Protein AF-A0A9X2D0X3-F1 (afdb_monomer)

Secondary structure (DSSP, 8-state):
--TTHHHHHHHT-TTTSHHHHHHHHHTT---SS-HHHHS--BGGG--SHHHHHTSB-SHHHHHHHHHSHHHHHHHHHHHHHHHHHHHH-TT--HHHHH-TTHHHHHHHHHHHHHHHHHHHHHH-SS-SS-HHHHHHHHHHHHHHHHTTT----HHHHHHHHHHTSS----------SPPPPP----------PPP---PPPPP--------PPPPP------------PPPPPPP-----------------------THHHHHHHHHHHHHTS-----SS-SHHHHHHHHHHHHH---TT-GGGHHHHHHHHHHHHHHH-TTSPPPSSPPPHHHHHHTTSHHHHHHHHTT--HHHHHHTS----------------

Foldseek 3Di:
DDLLVVLVVQQPDPPQHLVVLLVLLLVQADDDDNLCSLLNAALVVDDDLSNNLSHQPALVSLLVLCLDPVSVVSNLVSLVSNLVSLVVDLPRALCRRQNPPSSVSNLRSLLSLLVSLVVCVVVDPDGPHPSVVSNVSSVSSQVSNVVVVDHRDPVSVVRVVVVPDPDDPPPDPPPDDRPPDDDPDDDPPPPPPDPPDPDDDDDDDDDDDDDDDDDDDDDDDDDDDDDDDDDDDDDDDDDDDDDDDDDDDDPDDPDDQQPLLVVLVVVLVVLVPLDDPPDDPDDPVCVVVVVVCVVQVAPNPPPVCSVLLSVLSVQLSQQRGPPHDADQDDQDPSSLVSCCGGPNNVSNVVRPDPVVSNVPGDDGDHPDPPPDDDDDD

Mean predicted aligned error: 20.57 Å

Sequence (377 aa):
MSDLDRFRDAQLKEVDGYAQAEREITAGKKRTHWIWYILPQLGILGFSAPSQYYGIANFEEACDYLRDETLFKNYYKIIKIIESQLSSHPNLRLDQLMGQPDDLKLLSSLTLFREAASFLDSQITNPKNDFKDLKIRCDHIFALVAKQHYYPCMQTESYLQSASRPSITIKPQEIKTPPAKPSVVRPKTTFFEPPVIHTPPIPDVPLVVHTLPIPDKNPVVPDNTALDAPPVIPIKTEQDEISAPLTPVEDTEPEVLSPLIPSLEGYIEMRRNEWSFHYNFLGVMSLIYLIMDAISGSDHFHEKNRDVKISAATKLKQLLDPTAPQLNAPLTSVERAALSEGRLGGLVAEHGSLEQLIQNAPEKQIIEDNSIHPFNF

Structure (mmCIF, N/CA/C/O backbone):
data_AF-A0A9X2D0X3-F1
#
_entry.id   AF-A0A9X2D0X3-F1
#
loop_
_atom_site.group_PDB
_atom_site.id
_atom_site.type_symbol
_atom_site.label_atom_id
_atom_site.label_alt_id
_atom_site.label_comp_id
_atom_site.label_asym_id
_atom_site.label_entity_id
_atom_site.label_seq_id
_atom_site.pdbx_PDB_ins_code
_atom_site.Cartn_x
_atom_site.Cartn_y
_atom_site.Cartn_z
_atom_site.occupancy
_atom_site.B_iso_or_equiv
_atom_site.auth_seq_id
_atom_site.auth_comp_id
_atom_site.auth_asym_id
_atom_site.auth_atom_id
_atom_site.pdbx_PDB_model_num
ATOM 1 N N . MET A 1 1 ? -26.008 7.788 1.930 1.00 37.06 1 MET A N 1
ATOM 2 C CA . MET A 1 1 ? -25.286 6.499 1.977 1.00 37.06 1 MET A CA 1
ATOM 3 C C . MET A 1 1 ? -23.822 6.837 1.839 1.00 37.06 1 MET A C 1
ATOM 5 O O . MET A 1 1 ? -23.513 7.692 1.017 1.00 37.06 1 MET A O 1
ATOM 9 N N . SER A 1 2 ? -22.993 6.365 2.769 1.00 50.31 2 SER A N 1
ATOM 10 C CA . SER A 1 2 ? -21.615 6.853 2.881 1.00 50.31 2 SER A CA 1
ATOM 11 C C . SER A 1 2 ? -20.826 6.374 1.665 1.00 50.31 2 SER A C 1
ATOM 13 O O . SER A 1 2 ? -21.029 5.251 1.210 1.00 50.31 2 SER A O 1
ATOM 15 N N . ASP A 1 3 ? -19.938 7.218 1.137 1.00 79.69 3 ASP A N 1
ATOM 16 C CA . ASP A 1 3 ? -19.138 6.912 -0.060 1.00 79.69 3 ASP A CA 1
ATOM 17 C C . ASP A 1 3 ? -18.384 5.567 0.077 1.00 79.69 3 ASP A C 1
ATOM 19 O O . ASP A 1 3 ? -18.157 4.839 -0.889 1.00 79.69 3 ASP A O 1
ATOM 23 N N . LEU A 1 4 ? -18.116 5.150 1.318 1.00 95.19 4 LEU A N 1
ATOM 24 C CA . LEU A 1 4 ? -17.403 3.924 1.659 1.00 95.19 4 LEU A CA 1
ATOM 25 C C . LEU A 1 4 ? -18.190 2.614 1.460 1.00 95.19 4 LEU A C 1
ATOM 27 O O . LEU A 1 4 ? -17.583 1.541 1.533 1.00 95.19 4 LEU A O 1
ATOM 31 N N . ASP A 1 5 ? -19.503 2.658 1.192 1.00 94.44 5 ASP A N 1
ATOM 32 C CA . ASP A 1 5 ? -20.313 1.449 0.943 1.00 94.44 5 ASP A CA 1
ATOM 33 C C . ASP A 1 5 ? -19.718 0.603 -0.195 1.00 94.44 5 ASP A C 1
ATOM 35 O O . ASP A 1 5 ? -19.688 -0.626 -0.112 1.00 94.44 5 ASP A O 1
ATOM 39 N N . ARG A 1 6 ? -19.108 1.250 -1.203 1.00 94.69 6 ARG A N 1
ATOM 40 C CA . ARG A 1 6 ? -18.436 0.552 -2.308 1.00 94.69 6 ARG A CA 1
ATOM 41 C C . ARG A 1 6 ? -17.335 -0.395 -1.824 1.00 94.69 6 ARG A C 1
ATOM 43 O O . ARG A 1 6 ? -17.207 -1.495 -2.363 1.00 94.69 6 ARG A O 1
ATOM 50 N N . PHE A 1 7 ? -16.569 -0.006 -0.804 1.00 97.00 7 PHE A N 1
ATOM 51 C CA . PHE A 1 7 ? -15.527 -0.853 -0.223 1.00 97.00 7 PHE A CA 1
ATOM 52 C C . PHE A 1 7 ? -16.135 -2.003 0.569 1.00 97.00 7 PHE A C 1
ATOM 54 O O . PHE A 1 7 ? -15.774 -3.154 0.329 1.00 97.00 7 PHE A O 1
ATOM 61 N N . ARG A 1 8 ? -17.098 -1.713 1.454 1.00 96.44 8 ARG A N 1
ATOM 62 C CA . ARG A 1 8 ? -17.770 -2.734 2.275 1.00 96.44 8 ARG A CA 1
ATOM 63 C C . ARG A 1 8 ? -18.397 -3.821 1.403 1.00 96.44 8 ARG A C 1
ATOM 65 O O . ARG A 1 8 ? -18.078 -4.998 1.566 1.00 96.44 8 ARG A O 1
ATOM 72 N N . ASP A 1 9 ? -19.177 -3.425 0.403 1.00 94.94 9 ASP A N 1
ATOM 73 C CA . ASP A 1 9 ? -19.831 -4.347 -0.528 1.00 94.94 9 ASP A CA 1
ATOM 74 C C . ASP A 1 9 ? -18.830 -5.205 -1.310 1.00 94.94 9 ASP A C 1
ATOM 76 O O . ASP A 1 9 ? -19.088 -6.371 -1.614 1.00 94.94 9 ASP A O 1
ATOM 80 N N . ALA A 1 10 ? -17.675 -4.640 -1.673 1.00 95.19 10 ALA A N 1
ATOM 81 C CA . ALA A 1 10 ? -16.641 -5.377 -2.387 1.00 95.19 10 ALA A CA 1
ATOM 82 C C . ALA A 1 10 ? -15.907 -6.378 -1.487 1.00 95.19 10 ALA A C 1
ATOM 84 O O . ALA A 1 10 ? -15.616 -7.492 -1.925 1.00 95.19 10 ALA A O 1
ATOM 85 N N . GLN A 1 11 ? -15.655 -6.013 -0.229 1.00 97.75 11 GLN A N 1
ATOM 86 C CA . GLN A 1 11 ? -15.005 -6.877 0.754 1.00 97.75 11 GLN A CA 1
ATOM 87 C C . GLN A 1 11 ? -15.888 -8.054 1.195 1.00 97.75 11 GLN A C 1
ATOM 89 O O . GLN A 1 11 ? -15.348 -9.088 1.585 1.00 97.75 11 GLN A O 1
ATOM 94 N N . LEU A 1 12 ? -17.215 -7.942 1.079 1.00 96.00 12 LEU A N 1
ATOM 95 C CA . LEU A 1 12 ? -18.168 -9.009 1.416 1.00 96.00 12 LEU A CA 1
ATOM 96 C C . LEU A 1 12 ? -18.292 -10.118 0.356 1.00 96.00 12 LEU A C 1
ATOM 98 O O . LEU A 1 12 ? -18.937 -11.133 0.611 1.00 96.00 12 LEU A O 1
ATOM 102 N N . LYS A 1 13 ? -17.693 -9.965 -0.830 1.00 92.38 13 LYS A N 1
ATOM 103 C CA . LYS A 1 13 ? -17.776 -10.982 -1.891 1.00 92.38 13 LYS A CA 1
ATOM 104 C C . LYS A 1 13 ? -17.099 -12.295 -1.475 1.00 92.38 13 LYS A C 1
ATOM 106 O O . LYS A 1 13 ? -15.998 -12.301 -0.938 1.00 92.38 13 LYS A O 1
ATOM 111 N N . GLU A 1 14 ? -17.699 -13.432 -1.814 1.00 85.75 14 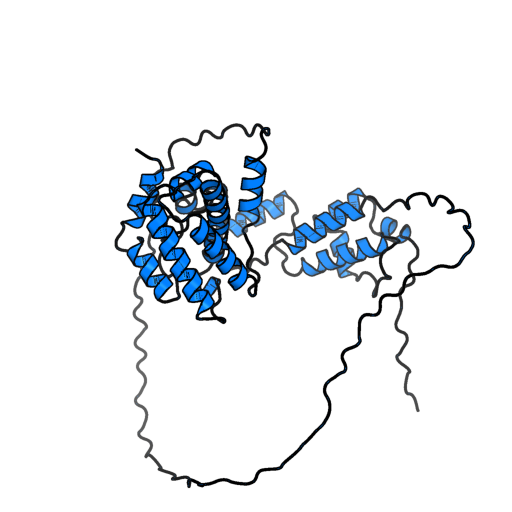GLU A N 1
ATOM 112 C CA . GLU A 1 14 ? -17.147 -14.744 -1.433 1.00 85.75 14 GLU A CA 1
ATOM 113 C C . GLU A 1 14 ? -15.887 -15.132 -2.224 1.00 85.75 14 GLU A C 1
ATOM 115 O O . GLU A 1 14 ? -14.968 -15.746 -1.680 1.00 85.75 14 GLU A O 1
ATOM 120 N N . VAL A 1 15 ? -15.847 -14.779 -3.514 1.00 79.75 15 VAL A N 1
ATOM 121 C CA . VAL A 1 15 ? -14.819 -15.260 -4.454 1.00 79.75 15 VAL A CA 1
ATOM 122 C C . VAL A 1 15 ? -13.556 -14.406 -4.429 1.00 79.75 15 VAL A C 1
ATOM 124 O O . VAL A 1 15 ? -12.460 -14.938 -4.536 1.00 79.75 15 VAL A O 1
ATOM 127 N N . ASP A 1 16 ? -13.706 -13.090 -4.321 1.00 86.44 16 ASP A N 1
ATOM 128 C CA . ASP A 1 16 ? -12.626 -12.103 -4.379 1.00 86.44 16 ASP A CA 1
ATOM 129 C C . ASP A 1 16 ? -12.793 -11.018 -3.300 1.00 86.44 16 ASP A C 1
ATOM 131 O O . ASP A 1 16 ? -12.278 -9.916 -3.440 1.00 86.44 16 ASP A O 1
ATOM 135 N N . GLY A 1 17 ? -13.527 -11.290 -2.220 1.00 93.00 17 GLY A N 1
ATOM 136 C CA . GLY A 1 17 ? -13.618 -10.384 -1.074 1.00 93.00 17 GLY A CA 1
ATOM 137 C C . GLY A 1 17 ? -12.521 -10.620 -0.038 1.00 93.00 17 GLY A C 1
ATOM 138 O O . GLY A 1 17 ? -11.524 -11.308 -0.274 1.00 93.00 17 GLY A O 1
ATOM 139 N N . TYR A 1 18 ? -12.722 -10.057 1.150 1.00 98.19 18 TYR A N 1
ATOM 140 C CA . TYR A 1 18 ? -11.721 -10.021 2.212 1.00 98.19 18 TYR A CA 1
ATOM 141 C C . TYR A 1 18 ? -11.264 -11.410 2.659 1.00 98.19 18 TYR A C 1
ATOM 143 O O . TYR A 1 18 ? -10.067 -11.656 2.787 1.00 98.19 18 TYR A O 1
ATOM 151 N N . ALA A 1 19 ? -12.200 -12.347 2.824 1.00 97.75 19 ALA A N 1
ATOM 152 C CA . ALA A 1 19 ? -11.872 -13.704 3.249 1.00 97.75 19 ALA A CA 1
ATOM 153 C C . ALA A 1 19 ? -10.937 -14.420 2.256 1.00 97.75 19 ALA A C 1
ATOM 155 O O . ALA A 1 19 ? -10.088 -15.206 2.671 1.00 97.75 19 ALA A O 1
ATOM 156 N N . GLN A 1 20 ? -11.065 -14.150 0.951 1.00 97.38 20 GLN A N 1
ATOM 157 C CA . GLN A 1 20 ? -10.150 -14.694 -0.052 1.00 97.38 20 GLN A CA 1
ATOM 158 C C . GLN A 1 20 ? -8.786 -13.996 -0.003 1.00 97.38 20 GLN A C 1
ATOM 160 O O . GLN A 1 20 ? -7.765 -14.681 -0.028 1.00 97.38 20 GLN A O 1
ATOM 165 N N . ALA A 1 21 ? -8.763 -12.665 0.108 1.00 98.06 21 ALA A N 1
ATOM 166 C CA . ALA A 1 21 ? -7.524 -11.897 0.231 1.00 98.06 21 ALA A CA 1
ATOM 167 C C . ALA A 1 21 ? -6.688 -12.356 1.436 1.00 98.06 21 ALA A C 1
ATOM 169 O O . ALA A 1 21 ? -5.493 -12.620 1.306 1.00 98.06 21 ALA A O 1
ATOM 170 N N . GLU A 1 22 ? -7.341 -12.540 2.586 1.00 98.44 22 GLU A N 1
ATOM 171 C CA . GLU A 1 22 ? -6.717 -13.058 3.801 1.00 98.44 22 GLU A CA 1
ATOM 172 C C . GLU A 1 22 ? -6.087 -14.439 3.568 1.00 98.44 22 GLU A C 1
ATOM 174 O O . GLU A 1 22 ? -4.915 -14.639 3.894 1.00 98.44 22 GLU A O 1
ATOM 179 N N . ARG A 1 23 ? -6.828 -15.380 2.961 1.00 98.25 23 ARG A N 1
ATOM 180 C CA . ARG A 1 23 ? -6.319 -16.729 2.651 1.00 98.25 23 ARG A CA 1
ATOM 181 C C . ARG A 1 23 ? -5.096 -16.690 1.738 1.00 98.25 23 ARG A C 1
ATOM 183 O O . ARG A 1 23 ? -4.134 -17.411 1.978 1.00 98.25 23 ARG A O 1
ATOM 190 N N . GLU A 1 24 ? -5.130 -15.866 0.696 1.00 97.81 24 GLU A N 1
ATOM 191 C CA . GLU A 1 24 ? -4.055 -15.776 -0.297 1.00 97.81 24 GLU A CA 1
ATOM 192 C C . GLU A 1 24 ? -2.763 -15.207 0.281 1.00 97.81 24 GLU A C 1
ATOM 194 O O . GLU A 1 24 ? -1.693 -15.789 0.101 1.00 97.81 24 GLU A O 1
ATOM 199 N N . ILE A 1 25 ? -2.856 -14.098 1.015 1.00 98.44 25 ILE A N 1
ATOM 200 C CA . ILE A 1 25 ? -1.679 -13.482 1.631 1.00 98.44 25 ILE A CA 1
ATOM 201 C C . ILE A 1 25 ? -1.151 -14.345 2.777 1.00 98.44 25 ILE A C 1
ATOM 203 O O . ILE A 1 25 ? 0.059 -14.488 2.916 1.00 98.44 25 ILE A O 1
ATOM 207 N N . THR A 1 26 ? -2.022 -15.015 3.536 1.00 98.25 26 THR A N 1
ATOM 208 C CA . THR A 1 26 ? -1.585 -16.013 4.531 1.00 98.25 26 THR A CA 1
ATOM 209 C C . THR A 1 26 ? -0.842 -17.180 3.874 1.00 98.25 26 THR A C 1
ATOM 211 O O . THR A 1 26 ? 0.114 -17.698 4.442 1.00 98.25 26 THR A O 1
ATOM 214 N N . ALA A 1 27 ? -1.225 -17.564 2.653 1.00 97.06 27 ALA A N 1
ATOM 215 C CA . ALA A 1 27 ? -0.512 -18.557 1.849 1.00 97.06 27 ALA A CA 1
ATOM 216 C C . ALA A 1 27 ? 0.744 -18.001 1.140 1.00 97.06 27 ALA A C 1
ATOM 218 O O . ALA A 1 27 ? 1.346 -18.704 0.327 1.00 97.06 27 ALA A O 1
ATOM 219 N N . GLY A 1 28 ? 1.128 -16.748 1.410 1.00 96.31 28 GLY A N 1
ATOM 220 C CA . GLY A 1 28 ? 2.343 -16.117 0.898 1.00 96.31 28 GLY A CA 1
ATOM 221 C C . GLY A 1 28 ? 2.260 -15.632 -0.549 1.00 96.31 28 GLY A C 1
ATOM 222 O O . GLY A 1 28 ? 3.288 -15.261 -1.114 1.00 96.31 28 GLY A O 1
ATOM 223 N N . LYS A 1 29 ? 1.074 -15.639 -1.180 1.00 96.94 29 LYS A N 1
ATOM 224 C CA . LYS A 1 29 ? 0.922 -15.157 -2.560 1.00 96.94 29 LYS A CA 1
ATOM 225 C C . LYS A 1 29 ? -0.505 -14.757 -2.917 1.00 96.94 29 LYS A C 1
ATOM 227 O O . LYS A 1 29 ? -1.409 -15.595 -2.930 1.00 96.94 29 LYS A O 1
ATOM 232 N N . LYS A 1 30 ? -0.666 -13.511 -3.354 1.00 96.81 30 LYS A N 1
ATOM 233 C CA . LYS A 1 30 ? -1.862 -12.981 -4.011 1.00 96.81 30 LYS A CA 1
ATOM 234 C C . LYS A 1 30 ? -2.138 -13.688 -5.343 1.00 96.81 30 LYS A C 1
ATOM 236 O O . LYS A 1 30 ? -1.227 -13.950 -6.127 1.00 96.81 30 LYS A O 1
ATOM 241 N N . ARG A 1 31 ? -3.413 -13.984 -5.619 1.00 90.81 31 ARG A N 1
ATOM 242 C CA . ARG A 1 31 ? -3.873 -14.719 -6.814 1.00 90.81 31 ARG A CA 1
ATOM 243 C C . ARG A 1 31 ? -5.110 -14.117 -7.478 1.00 90.81 31 ARG A C 1
ATOM 245 O O . ARG A 1 31 ? -5.236 -14.236 -8.692 1.00 90.81 31 ARG A O 1
ATOM 252 N N . THR A 1 32 ? -6.011 -13.484 -6.728 1.00 89.75 32 THR A N 1
ATOM 253 C CA . THR A 1 32 ? -7.294 -12.984 -7.263 1.00 89.75 32 THR A CA 1
ATOM 254 C C . THR A 1 32 ? -7.405 -11.452 -7.248 1.00 89.75 32 THR A C 1
ATOM 256 O O . THR A 1 32 ? -6.490 -10.731 -6.847 1.00 89.75 32 THR A O 1
ATOM 259 N N . HIS A 1 33 ? -8.503 -10.920 -7.790 1.00 91.31 33 HIS A N 1
ATOM 260 C CA . HIS A 1 33 ? -8.646 -9.516 -8.196 1.00 91.31 33 HIS A CA 1
ATOM 261 C C . HIS A 1 33 ? -9.242 -8.606 -7.108 1.00 91.31 33 HIS A C 1
ATOM 263 O O . HIS A 1 33 ? -10.266 -7.966 -7.324 1.00 91.31 33 HIS A O 1
ATOM 269 N N . TRP A 1 34 ? -8.592 -8.525 -5.946 1.00 96.75 34 TRP A N 1
ATOM 270 C CA . TRP A 1 34 ? -9.111 -7.777 -4.789 1.00 96.75 34 TRP A CA 1
ATOM 271 C C . TRP A 1 34 ? -8.317 -6.528 -4.393 1.00 96.75 34 TRP A C 1
ATOM 273 O O . TRP A 1 34 ? -8.713 -5.814 -3.473 1.00 96.75 34 TRP A O 1
ATOM 283 N N . ILE A 1 35 ? -7.206 -6.238 -5.081 1.00 97.44 35 ILE A N 1
ATOM 284 C CA . ILE A 1 35 ? -6.245 -5.201 -4.671 1.00 97.44 35 ILE A CA 1
ATOM 285 C C . ILE A 1 35 ? -6.909 -3.844 -4.411 1.00 97.44 35 ILE A C 1
ATOM 287 O O . ILE A 1 35 ? -6.647 -3.219 -3.392 1.00 97.44 35 ILE A O 1
ATOM 291 N N . TRP A 1 36 ? -7.834 -3.429 -5.280 1.00 96.81 36 TRP A N 1
ATOM 292 C CA . TRP A 1 36 ? -8.352 -2.062 -5.297 1.00 96.81 36 TRP A CA 1
ATOM 293 C C . TRP A 1 36 ? -9.226 -1.697 -4.103 1.00 96.81 36 TRP A C 1
ATOM 295 O O . TRP A 1 36 ? -9.331 -0.520 -3.806 1.00 96.81 36 TRP A O 1
ATOM 305 N N . TYR A 1 37 ? -9.872 -2.665 -3.452 1.00 96.50 37 TYR A N 1
ATOM 306 C CA . TYR A 1 37 ? -10.820 -2.406 -2.361 1.00 96.50 37 TYR A CA 1
ATOM 307 C C . TYR A 1 37 ? -10.410 -3.031 -1.027 1.00 96.50 37 TYR A C 1
ATOM 309 O O . TYR A 1 37 ? -11.099 -2.831 -0.031 1.00 96.50 37 TYR A O 1
ATOM 317 N N . ILE A 1 38 ? -9.308 -3.784 -0.998 1.00 98.06 38 ILE A N 1
ATOM 318 C CA . ILE A 1 38 ? -8.668 -4.268 0.234 1.00 98.06 38 ILE A CA 1
ATOM 319 C C . ILE A 1 38 ? -7.473 -3.382 0.594 1.00 98.06 38 ILE A C 1
ATOM 321 O O . ILE A 1 38 ? -7.294 -3.055 1.762 1.00 98.06 38 ILE A O 1
ATOM 325 N N . LEU A 1 39 ? -6.683 -2.984 -0.411 1.00 98.50 39 LEU A N 1
ATOM 326 C CA . LEU A 1 39 ? -5.528 -2.090 -0.297 1.00 98.50 39 LEU A CA 1
ATOM 327 C C . LEU A 1 39 ? -5.704 -0.908 -1.271 1.00 98.50 39 LEU A C 1
ATOM 329 O O . LEU A 1 39 ? -5.001 -0.829 -2.286 1.00 98.50 39 LEU A O 1
ATOM 333 N N . PRO A 1 40 ? -6.707 -0.039 -1.042 1.00 97.88 40 PRO A N 1
ATOM 334 C CA . PRO A 1 40 ? -7.007 1.040 -1.967 1.00 97.88 40 PRO A CA 1
ATOM 335 C C . PRO A 1 40 ? -5.894 2.097 -1.982 1.00 97.88 40 PRO A C 1
ATOM 337 O O . PRO A 1 40 ? -5.213 2.343 -0.992 1.00 97.88 40 PRO A O 1
ATOM 340 N N . GLN A 1 41 ? -5.730 2.759 -3.123 1.00 95.81 41 GLN A N 1
ATOM 341 C CA . GLN A 1 41 ? -4.798 3.875 -3.305 1.00 95.81 41 GLN A CA 1
ATOM 342 C C . GLN A 1 41 ? -5.556 5.113 -3.791 1.00 95.81 41 GLN A C 1
ATOM 344 O O . GLN A 1 41 ? -6.732 5.017 -4.144 1.00 95.81 41 GLN A O 1
ATOM 349 N N . LEU A 1 42 ? -4.883 6.264 -3.872 1.00 93.62 42 LEU A N 1
ATOM 350 C CA . LEU A 1 42 ? -5.468 7.467 -4.469 1.00 93.62 42 LEU A CA 1
ATOM 351 C C . LEU A 1 42 ? -5.971 7.197 -5.897 1.00 93.62 42 LEU A C 1
ATOM 353 O O . LEU A 1 42 ? -5.237 6.654 -6.728 1.00 93.62 42 LEU A O 1
ATOM 357 N N . GLY A 1 43 ? -7.200 7.619 -6.199 1.00 88.88 43 GLY A N 1
ATOM 358 C CA . GLY A 1 43 ? -7.840 7.377 -7.497 1.00 88.88 43 GLY A CA 1
ATOM 359 C C . GLY A 1 43 ? -7.082 7.984 -8.677 1.00 88.88 43 GLY A C 1
ATOM 360 O O . GLY A 1 43 ? -7.051 7.393 -9.754 1.00 88.88 43 GLY A O 1
ATOM 361 N N . ILE A 1 44 ? -6.374 9.097 -8.452 1.00 85.25 44 ILE A N 1
ATOM 362 C CA . ILE A 1 44 ? -5.533 9.763 -9.461 1.00 85.25 44 ILE A CA 1
ATOM 363 C C . ILE A 1 44 ? -4.367 8.900 -9.972 1.00 85.25 44 ILE A C 1
ATOM 365 O O . ILE A 1 44 ? -3.812 9.188 -11.026 1.00 85.25 44 ILE A O 1
ATOM 369 N N . LEU A 1 45 ? -3.993 7.840 -9.250 1.00 81.31 45 LEU A N 1
ATOM 370 C CA . LEU A 1 45 ? -2.908 6.931 -9.634 1.00 81.31 45 LEU A CA 1
ATOM 371 C C . LEU A 1 45 ? -3.393 5.784 -10.537 1.00 81.31 45 LEU A C 1
ATOM 373 O O . LEU A 1 45 ? -2.592 5.010 -11.062 1.00 81.31 45 LEU A O 1
ATOM 377 N N . GLY A 1 46 ? -4.711 5.617 -10.676 1.00 76.50 46 GLY A N 1
ATOM 378 C CA . GLY A 1 46 ? -5.334 4.488 -11.350 1.00 76.50 46 GLY A CA 1
ATOM 379 C C . GLY A 1 46 ? -5.969 4.852 -12.688 1.00 76.50 46 GLY A C 1
ATOM 380 O O . GLY A 1 46 ? -6.870 5.680 -12.749 1.00 76.50 46 GLY A O 1
ATOM 381 N N . PHE A 1 47 ? -5.594 4.144 -13.755 1.00 75.94 47 PHE A N 1
ATOM 382 C CA . PHE A 1 47 ? -6.217 4.320 -15.078 1.00 75.94 47 PHE A CA 1
ATOM 383 C C . PHE A 1 47 ? -7.302 3.285 -15.396 1.00 75.94 47 PHE A C 1
ATOM 385 O O . PHE A 1 47 ? -8.130 3.501 -16.275 1.00 75.94 47 PHE A O 1
ATOM 392 N N . SER A 1 48 ? -7.304 2.141 -14.703 1.00 79.56 48 SER A N 1
ATOM 393 C CA . SER A 1 48 ? -8.326 1.112 -14.922 1.00 79.56 48 SER A CA 1
ATOM 394 C C . SER A 1 48 ? -9.648 1.502 -14.263 1.00 79.56 48 SER A C 1
ATOM 396 O O . SER A 1 48 ? -9.645 2.105 -13.189 1.00 79.56 48 SER A O 1
ATOM 398 N N . ALA A 1 49 ? -10.773 1.084 -14.848 1.00 79.88 49 ALA A N 1
ATOM 399 C CA . ALA A 1 49 ? -12.092 1.356 -14.276 1.00 79.88 49 ALA A CA 1
ATOM 400 C C . ALA A 1 49 ? -12.225 0.887 -12.806 1.00 79.88 49 ALA A C 1
ATOM 402 O O . ALA A 1 49 ? -12.716 1.666 -11.992 1.00 79.88 49 ALA A O 1
ATOM 403 N N . PRO A 1 50 ? -11.725 -0.303 -12.394 1.00 82.50 50 PRO A N 1
ATOM 404 C CA . PRO A 1 50 ? -11.689 -0.683 -10.978 1.00 82.50 50 PRO A CA 1
ATOM 405 C C . PRO A 1 50 ? -10.802 0.216 -10.112 1.00 82.50 50 PRO A C 1
ATOM 407 O O . PRO A 1 50 ? -11.172 0.509 -8.980 1.00 82.50 50 PRO A O 1
ATOM 410 N N . SER A 1 51 ? -9.650 0.671 -10.625 1.00 81.19 51 SER A N 1
ATOM 411 C CA . SER A 1 51 ? -8.765 1.577 -9.874 1.00 81.19 51 SER A CA 1
ATOM 412 C C . SER A 1 51 ? -9.356 2.973 -9.695 1.00 81.19 51 SER A C 1
ATOM 414 O O . SER A 1 51 ? -9.094 3.597 -8.678 1.00 81.19 51 SER A O 1
ATOM 416 N N . GLN A 1 52 ? -10.152 3.451 -10.653 1.00 85.00 52 GLN A N 1
ATOM 417 C CA . GLN A 1 52 ? -10.870 4.720 -10.530 1.00 85.00 52 GLN A CA 1
ATOM 418 C C . GLN A 1 52 ? -12.077 4.585 -9.600 1.00 85.00 52 GLN A C 1
ATOM 420 O O . GLN A 1 52 ? -12.277 5.422 -8.731 1.00 85.00 52 GLN A O 1
ATOM 425 N N . TYR A 1 53 ? -12.852 3.504 -9.736 1.00 87.75 53 TYR A N 1
ATOM 426 C CA . TYR A 1 53 ? -14.048 3.272 -8.924 1.00 87.75 53 TYR A CA 1
ATOM 427 C C . TYR A 1 53 ? -13.736 3.071 -7.435 1.00 87.75 53 TYR A C 1
ATOM 429 O O . TYR A 1 53 ? -14.384 3.661 -6.576 1.00 87.75 53 TYR A O 1
ATOM 437 N N . TYR A 1 54 ? -12.737 2.244 -7.121 1.00 94.81 54 TYR A N 1
ATOM 438 C CA . TYR A 1 54 ? -12.297 1.993 -5.745 1.00 94.81 54 TYR A CA 1
ATOM 439 C C . TYR A 1 54 ? -11.141 2.904 -5.313 1.00 94.81 54 TYR A C 1
ATOM 441 O O . TYR A 1 54 ? -10.560 2.708 -4.250 1.00 94.81 54 TYR A O 1
ATOM 449 N N . GLY A 1 55 ? -10.779 3.890 -6.131 1.00 95.12 55 GLY A N 1
ATOM 450 C CA . GLY A 1 55 ? -9.779 4.876 -5.758 1.00 95.12 55 GLY A CA 1
ATOM 451 C C . GLY A 1 55 ? -10.267 5.720 -4.585 1.00 95.12 55 GLY A C 1
ATOM 452 O O . GLY A 1 55 ? -11.433 6.114 -4.553 1.00 95.12 55 GLY A O 1
ATOM 453 N N . ILE A 1 56 ? -9.376 6.002 -3.638 1.00 96.12 56 ILE A N 1
ATOM 454 C CA . ILE A 1 56 ? -9.609 7.010 -2.604 1.00 96.12 56 ILE A CA 1
ATOM 455 C C . ILE A 1 56 ? -9.535 8.387 -3.271 1.00 96.12 56 ILE A C 1
ATOM 457 O O . ILE A 1 56 ? -8.546 8.707 -3.935 1.00 96.12 56 ILE A O 1
ATOM 461 N N . ALA A 1 57 ? -10.581 9.191 -3.133 1.00 92.62 57 ALA A N 1
ATOM 462 C CA . ALA A 1 57 ? -10.720 10.485 -3.782 1.00 92.62 57 ALA A CA 1
ATOM 463 C C . ALA A 1 57 ? -9.729 11.513 -3.225 1.00 92.62 57 ALA A C 1
ATOM 465 O O . ALA A 1 57 ? -9.157 12.299 -3.981 1.00 92.62 57 ALA A O 1
ATOM 466 N N . ASN A 1 58 ? -9.533 11.516 -1.905 1.00 92.75 58 ASN A N 1
ATOM 467 C CA . ASN A 1 58 ? -8.693 12.483 -1.210 1.00 92.75 58 ASN A CA 1
ATOM 468 C C . ASN A 1 58 ? -8.271 11.996 0.188 1.00 92.75 58 ASN A C 1
ATOM 470 O O . ASN A 1 58 ? -8.632 10.908 0.633 1.00 92.75 58 ASN A O 1
ATOM 474 N N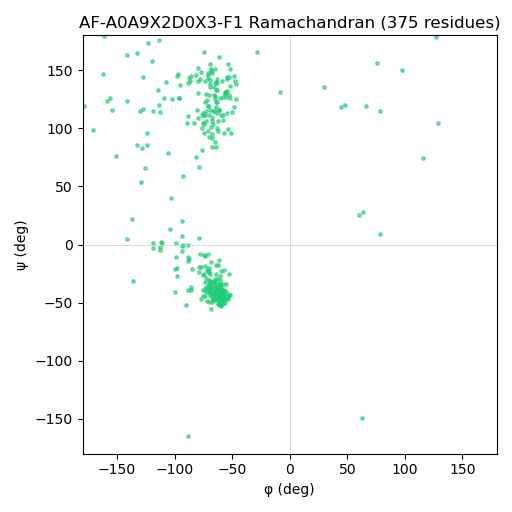 . PHE A 1 59 ? -7.485 12.815 0.889 1.00 94.50 59 PHE A N 1
ATOM 475 C CA . PHE A 1 59 ? -6.984 12.477 2.222 1.00 94.50 59 PHE A CA 1
ATOM 476 C C . PHE A 1 59 ? -8.085 12.361 3.292 1.00 94.50 59 PHE A C 1
ATOM 478 O O . PHE A 1 59 ? -7.965 11.541 4.201 1.00 94.50 59 PHE A O 1
ATOM 485 N N . GLU A 1 60 ? -9.167 13.136 3.178 1.00 94.44 60 GLU A N 1
ATOM 486 C CA . GLU A 1 60 ? -10.307 13.058 4.101 1.00 94.44 60 GLU A CA 1
ATOM 487 C C . GLU A 1 60 ? -11.008 11.700 3.987 1.00 94.44 60 GLU A C 1
ATOM 489 O O . GLU A 1 60 ? -11.241 11.044 4.999 1.00 94.44 60 GLU A O 1
ATOM 494 N N . GLU A 1 61 ? -11.219 11.203 2.767 1.00 95.69 61 GLU A N 1
ATOM 495 C CA . GLU A 1 61 ? -11.783 9.870 2.564 1.00 95.69 61 GLU A CA 1
ATOM 496 C C . GLU A 1 61 ? -10.849 8.758 3.076 1.00 95.69 61 GLU A C 1
ATOM 498 O O . GLU A 1 61 ? -11.322 7.771 3.639 1.00 95.69 61 GLU A O 1
ATOM 503 N N . ALA A 1 62 ? -9.523 8.915 2.956 1.00 97.38 62 ALA A N 1
ATOM 504 C CA . ALA A 1 62 ? -8.574 7.983 3.575 1.00 97.38 62 ALA A CA 1
ATOM 505 C C . ALA A 1 62 ? -8.740 7.942 5.106 1.00 97.38 62 ALA A C 1
ATOM 507 O O . ALA A 1 62 ? -8.714 6.868 5.712 1.00 97.38 62 ALA A O 1
ATOM 508 N N . CYS A 1 63 ? -8.948 9.104 5.733 1.00 96.56 63 CYS A N 1
ATOM 509 C CA . CYS A 1 63 ? -9.236 9.195 7.162 1.00 96.56 63 CYS A CA 1
ATOM 510 C C . CYS A 1 63 ? -10.571 8.528 7.511 1.00 96.56 63 CYS A C 1
ATOM 512 O O . CYS A 1 63 ? -10.642 7.769 8.476 1.00 96.56 63 CYS A O 1
ATOM 514 N N . ASP A 1 64 ? -11.619 8.760 6.722 1.00 96.19 64 ASP A N 1
ATOM 515 C CA . ASP A 1 64 ? -12.932 8.152 6.943 1.00 96.19 64 ASP A CA 1
ATOM 516 C C . ASP A 1 64 ? -12.906 6.631 6.765 1.00 96.19 64 ASP A C 1
ATOM 518 O O . ASP A 1 64 ? -13.513 5.911 7.561 1.00 96.19 64 ASP A O 1
ATOM 522 N N . TYR A 1 65 ? -12.136 6.125 5.798 1.00 97.81 65 TYR A N 1
ATOM 523 C CA . TYR A 1 65 ? -11.890 4.694 5.622 1.00 97.81 65 TYR A CA 1
ATOM 524 C C . TYR A 1 65 ? -11.260 4.073 6.879 1.00 97.81 65 TYR A C 1
ATOM 526 O O . TYR A 1 65 ? -11.670 2.993 7.299 1.00 97.81 65 TYR A O 1
ATOM 534 N N . LEU A 1 66 ? -10.295 4.750 7.515 1.00 97.56 66 LEU A N 1
ATOM 535 C CA . LEU A 1 66 ? -9.683 4.275 8.762 1.00 97.56 66 LEU A CA 1
ATOM 536 C C . LEU A 1 66 ? -10.577 4.465 9.996 1.00 97.56 66 LEU A C 1
ATOM 538 O O . LEU A 1 66 ? -10.427 3.732 10.972 1.00 97.56 66 LEU A O 1
ATOM 542 N N . ARG A 1 67 ? -11.499 5.432 10.003 1.00 96.12 67 ARG A N 1
ATOM 543 C CA . ARG A 1 67 ? -12.480 5.587 11.092 1.00 96.12 67 ARG A CA 1
ATOM 544 C C . ARG A 1 67 ? -13.558 4.510 11.060 1.00 96.12 67 ARG A C 1
ATOM 546 O O . ARG A 1 67 ? -14.094 4.170 12.115 1.00 96.12 67 ARG A O 1
ATOM 553 N N . ASP A 1 68 ? -13.879 3.981 9.883 1.00 96.25 68 ASP A N 1
ATOM 554 C CA . ASP A 1 68 ? -14.815 2.870 9.750 1.00 96.25 68 ASP A CA 1
ATOM 555 C C . ASP A 1 68 ? -14.274 1.608 10.441 1.00 96.25 68 ASP A C 1
ATOM 557 O O . ASP A 1 68 ? -13.192 1.113 10.134 1.00 96.25 68 ASP A O 1
ATOM 561 N N . GLU A 1 69 ? -15.047 1.070 11.383 1.00 95.00 69 GLU A N 1
ATOM 562 C CA . GLU A 1 69 ? -14.641 -0.057 12.227 1.00 95.00 69 GLU A CA 1
ATOM 563 C C . GLU A 1 69 ? -14.358 -1.336 11.422 1.00 95.00 69 GLU A C 1
ATOM 565 O O . GLU A 1 69 ? -13.394 -2.054 11.697 1.00 95.00 69 GLU A O 1
ATOM 570 N N . THR A 1 70 ? -15.169 -1.624 10.400 1.00 96.44 70 THR A N 1
ATOM 571 C CA . THR A 1 70 ? -15.033 -2.854 9.609 1.00 96.44 70 THR A CA 1
ATOM 572 C C . THR A 1 70 ? -13.870 -2.744 8.631 1.00 96.44 70 THR A C 1
ATOM 574 O O . THR A 1 70 ? -13.045 -3.657 8.547 1.00 96.44 70 THR A O 1
ATOM 577 N N . LEU A 1 71 ? -13.777 -1.623 7.914 1.00 98.19 71 LEU A N 1
ATOM 578 C CA . LEU A 1 71 ? -12.715 -1.379 6.942 1.00 98.19 71 LEU A CA 1
ATOM 579 C C . LEU A 1 71 ? -11.352 -1.265 7.627 1.00 98.19 71 LEU A C 1
ATOM 581 O O . LEU A 1 71 ? -10.396 -1.885 7.156 1.00 98.19 71 LEU A O 1
ATOM 585 N N . PHE A 1 72 ? -11.270 -0.579 8.774 1.00 98.44 72 PHE A N 1
ATOM 586 C CA . PHE A 1 72 ? -10.051 -0.536 9.579 1.00 98.44 72 PHE A CA 1
ATOM 587 C C . PHE A 1 72 ? -9.634 -1.929 10.031 1.00 98.44 72 PHE A C 1
ATOM 589 O O . PHE A 1 72 ? -8.498 -2.329 9.789 1.00 98.44 72 PHE A O 1
ATOM 596 N N . LYS A 1 73 ? -10.544 -2.696 10.649 1.00 98.38 73 LYS A N 1
ATOM 597 C CA . LYS A 1 73 ? -10.249 -4.053 11.129 1.00 98.38 73 LYS A CA 1
ATOM 598 C C . LYS A 1 73 ? -9.672 -4.925 10.016 1.00 98.38 73 LYS A C 1
ATOM 600 O O . LYS A 1 73 ? -8.683 -5.627 10.232 1.00 98.38 73 LYS A O 1
ATOM 605 N N . ASN A 1 74 ? -10.275 -4.863 8.834 1.00 98.56 74 ASN A N 1
ATOM 606 C CA . ASN A 1 74 ? -9.851 -5.629 7.673 1.00 98.56 74 ASN A CA 1
ATOM 607 C C . ASN A 1 74 ? -8.482 -5.166 7.155 1.00 98.56 74 ASN A C 1
ATOM 609 O O . ASN A 1 74 ? -7.580 -5.996 6.997 1.00 98.56 74 ASN A O 1
ATOM 613 N N . TYR A 1 75 ? -8.300 -3.857 6.957 1.00 98.81 75 TYR A N 1
ATOM 614 C CA . TYR A 1 75 ? -7.037 -3.268 6.507 1.00 98.81 75 TYR A CA 1
ATOM 615 C C . TYR A 1 75 ? -5.895 -3.573 7.482 1.00 98.81 75 TYR A C 1
ATOM 617 O O . TYR A 1 75 ? -4.882 -4.161 7.116 1.00 98.81 75 TYR A O 1
ATOM 625 N N . TYR A 1 76 ? -6.092 -3.279 8.763 1.00 98.75 76 TYR A N 1
ATOM 626 C CA . TYR A 1 76 ? -5.127 -3.550 9.821 1.00 98.75 76 TYR A CA 1
ATOM 627 C C . TYR A 1 76 ? -4.718 -5.028 9.861 1.00 98.75 76 TYR A C 1
ATOM 629 O O . TYR A 1 76 ? -3.531 -5.357 9.892 1.00 98.75 76 TYR A O 1
ATOM 637 N N . LYS A 1 77 ? -5.690 -5.944 9.794 1.00 98.81 77 LYS A N 1
ATOM 638 C CA . LYS A 1 77 ? -5.406 -7.379 9.816 1.00 98.81 77 LYS A CA 1
ATOM 639 C C . LYS A 1 77 ? -4.655 -7.848 8.565 1.00 98.81 77 LYS A C 1
ATOM 641 O O . LYS A 1 77 ? -3.725 -8.636 8.715 1.00 98.81 77 LYS A O 1
ATOM 646 N N . ILE A 1 78 ? -4.980 -7.363 7.361 1.00 98.81 78 ILE A N 1
ATOM 647 C CA . ILE A 1 78 ? -4.223 -7.760 6.159 1.00 98.81 78 ILE A CA 1
ATOM 648 C C . ILE A 1 78 ? -2.792 -7.197 6.191 1.00 98.81 78 ILE A C 1
ATOM 650 O O . ILE A 1 78 ? -1.861 -7.926 5.860 1.00 98.81 78 ILE A O 1
ATOM 654 N N . ILE A 1 79 ? -2.590 -5.969 6.691 1.00 98.88 79 ILE A N 1
ATOM 655 C CA . ILE A 1 79 ? -1.256 -5.379 6.895 1.00 98.88 79 ILE A CA 1
ATOM 656 C C . ILE A 1 79 ? -0.416 -6.222 7.860 1.00 98.88 79 ILE A C 1
ATOM 658 O O . ILE A 1 79 ? 0.739 -6.514 7.561 1.00 98.88 79 ILE A O 1
ATOM 662 N N . LYS A 1 80 ? -1.000 -6.705 8.964 1.00 98.81 80 LYS A N 1
ATOM 663 C CA . LYS A 1 80 ? -0.315 -7.624 9.892 1.00 98.81 80 LYS A CA 1
ATOM 664 C C . LYS A 1 80 ? 0.148 -8.912 9.232 1.00 98.81 80 LYS A C 1
ATOM 666 O O . LYS A 1 80 ? 1.240 -9.393 9.522 1.00 98.81 80 LYS A O 1
ATOM 671 N N . ILE A 1 81 ? -0.685 -9.489 8.371 1.00 98.81 81 ILE A N 1
ATOM 672 C CA . ILE A 1 81 ? -0.336 -10.728 7.674 1.00 98.81 81 ILE A CA 1
ATOM 673 C C . ILE A 1 81 ? 0.794 -10.451 6.676 1.00 98.81 81 ILE A C 1
ATOM 675 O O . ILE A 1 81 ? 1.749 -11.219 6.641 1.00 98.81 81 ILE A O 1
ATOM 679 N N . ILE A 1 82 ? 0.741 -9.344 5.927 1.00 98.81 82 ILE A N 1
ATOM 680 C CA . ILE A 1 82 ? 1.817 -8.934 5.007 1.00 98.81 82 ILE A CA 1
ATOM 681 C C . ILE A 1 82 ? 3.138 -8.737 5.761 1.00 98.81 82 ILE A C 1
ATOM 683 O O . ILE A 1 82 ? 4.150 -9.324 5.382 1.00 98.81 82 ILE A O 1
ATOM 687 N N . GLU A 1 83 ? 3.129 -7.962 6.848 1.00 98.62 83 GLU A N 1
ATOM 688 C CA . GLU A 1 83 ? 4.304 -7.743 7.700 1.00 98.62 83 GLU A CA 1
ATOM 689 C C . GLU A 1 83 ? 4.873 -9.072 8.218 1.00 98.62 83 GLU A C 1
ATOM 691 O O . GLU A 1 83 ? 6.081 -9.302 8.138 1.00 98.62 83 GLU A O 1
ATOM 696 N N . SER A 1 84 ? 4.008 -9.979 8.688 1.00 98.56 84 SER A N 1
ATOM 697 C CA . SER A 1 84 ? 4.419 -11.304 9.157 1.00 98.56 84 SER A CA 1
ATOM 698 C C . SER A 1 84 ? 5.034 -12.146 8.040 1.00 98.56 84 SER A C 1
ATOM 700 O O . SER A 1 84 ? 6.058 -12.779 8.269 1.00 98.56 84 SER A O 1
ATOM 702 N N . GLN A 1 85 ? 4.452 -12.155 6.836 1.00 98.38 85 GLN A N 1
ATOM 703 C CA . GLN A 1 85 ? 4.992 -12.904 5.697 1.00 98.38 85 GLN A CA 1
ATOM 704 C C . GLN A 1 85 ? 6.397 -12.427 5.329 1.00 98.38 85 GLN A C 1
ATOM 706 O O . GLN A 1 85 ? 7.297 -13.252 5.172 1.00 98.38 85 GLN A O 1
ATOM 711 N N . LEU A 1 86 ? 6.586 -11.108 5.244 1.00 97.62 86 LEU A N 1
ATOM 712 C CA . LEU A 1 86 ? 7.867 -10.488 4.906 1.00 97.62 86 LEU A CA 1
ATOM 713 C C . LEU A 1 86 ? 8.915 -10.682 6.013 1.00 97.62 86 LEU A C 1
ATOM 715 O O . LEU A 1 86 ? 10.082 -10.922 5.718 1.00 97.62 86 LEU A O 1
ATOM 719 N N . SER A 1 87 ? 8.507 -10.628 7.283 1.00 97.25 87 SER A N 1
ATOM 720 C CA . SER A 1 87 ? 9.416 -10.821 8.422 1.00 97.25 87 SER A CA 1
ATOM 721 C C . SER A 1 87 ? 9.850 -12.280 8.584 1.00 97.25 87 SER A C 1
ATOM 723 O O . SER A 1 87 ? 11.011 -12.552 8.879 1.00 97.25 87 SER A O 1
ATOM 725 N N . SER A 1 88 ? 8.929 -13.230 8.394 1.00 97.56 88 SER A N 1
ATOM 726 C CA . SER A 1 88 ? 9.205 -14.664 8.555 1.00 97.56 88 SER A CA 1
ATOM 727 C C . SER A 1 88 ? 9.971 -15.271 7.378 1.00 97.56 88 SER A C 1
ATOM 729 O O . SER A 1 88 ? 10.592 -16.319 7.539 1.00 97.56 88 SER A O 1
ATOM 731 N N . HIS A 1 89 ? 9.964 -14.619 6.212 1.00 95.69 89 HIS A N 1
ATOM 732 C CA . HIS A 1 89 ? 10.630 -15.107 5.006 1.00 95.69 89 HIS A CA 1
ATOM 733 C C . HIS A 1 89 ? 11.536 -14.018 4.408 1.00 95.69 89 HIS A C 1
ATOM 735 O O . HIS A 1 89 ? 11.143 -13.362 3.445 1.00 95.69 89 HIS A O 1
ATOM 741 N N . PRO A 1 90 ? 12.778 -13.846 4.904 1.00 89.69 90 PRO A N 1
ATOM 742 C CA . PRO A 1 90 ? 13.679 -12.771 4.463 1.00 89.69 90 PRO A CA 1
ATOM 743 C C . PRO A 1 90 ? 13.987 -12.746 2.956 1.00 89.69 90 PRO A C 1
ATOM 745 O O . PRO A 1 90 ? 14.365 -11.706 2.423 1.00 89.69 90 PRO A O 1
ATOM 748 N N . ASN A 1 91 ? 13.825 -13.885 2.273 1.00 90.50 91 ASN A N 1
ATOM 749 C CA . ASN A 1 91 ? 14.053 -14.033 0.833 1.00 90.50 91 ASN A CA 1
ATOM 750 C C . ASN A 1 91 ? 12.780 -13.847 -0.016 1.00 90.50 91 ASN A C 1
ATOM 752 O O . ASN A 1 91 ? 12.865 -13.886 -1.243 1.00 90.50 91 ASN A O 1
ATOM 756 N N . LEU A 1 92 ? 11.601 -13.694 0.601 1.00 93.00 92 LEU A N 1
ATOM 757 C CA . LEU A 1 92 ? 10.348 -13.482 -0.122 1.00 93.00 92 LEU A CA 1
ATOM 758 C C . LEU A 1 92 ? 10.344 -12.080 -0.731 1.00 93.00 92 LEU A C 1
ATOM 760 O O . LEU A 1 92 ? 10.398 -11.075 -0.018 1.00 93.00 92 LEU A O 1
ATOM 764 N N . ARG A 1 93 ? 10.249 -12.009 -2.060 1.00 93.88 93 ARG A N 1
ATOM 765 C CA . ARG A 1 93 ? 10.173 -10.721 -2.751 1.00 93.88 93 ARG A CA 1
ATOM 766 C C . ARG A 1 93 ? 8.752 -10.154 -2.727 1.00 93.88 93 ARG A C 1
ATOM 768 O O . ARG A 1 93 ? 7.778 -10.904 -2.803 1.00 93.88 93 ARG A O 1
ATOM 775 N N . LEU A 1 94 ? 8.617 -8.830 -2.655 1.00 93.94 94 LEU A N 1
ATOM 776 C CA . LEU A 1 94 ? 7.311 -8.163 -2.588 1.00 93.94 94 LEU A CA 1
ATOM 777 C C . LEU A 1 94 ? 6.444 -8.456 -3.821 1.00 93.94 94 LEU A C 1
ATOM 779 O O . LEU A 1 94 ? 5.246 -8.691 -3.695 1.00 93.94 94 LEU A O 1
ATOM 783 N N . ASP A 1 95 ? 7.056 -8.520 -5.002 1.00 93.12 95 ASP A N 1
ATOM 784 C CA . ASP A 1 95 ? 6.393 -8.888 -6.257 1.00 93.12 95 ASP A CA 1
ATOM 785 C C . ASP A 1 95 ? 6.030 -10.380 -6.329 1.00 93.12 95 ASP A C 1
ATOM 787 O O . ASP A 1 95 ? 5.120 -10.757 -7.061 1.00 93.12 95 ASP A O 1
ATOM 791 N N . GLN A 1 96 ? 6.685 -11.252 -5.561 1.00 94.75 96 GLN A N 1
ATOM 792 C CA . GLN A 1 96 ? 6.268 -12.650 -5.426 1.00 94.75 96 GLN A CA 1
ATOM 793 C C . GLN A 1 96 ? 5.038 -12.772 -4.525 1.00 94.75 96 GLN A C 1
ATOM 795 O O . GLN A 1 96 ? 4.145 -13.566 -4.831 1.00 94.75 96 GLN A O 1
ATOM 800 N N . LEU A 1 97 ? 4.988 -11.975 -3.451 1.00 97.25 97 LEU A N 1
ATOM 801 C CA . LEU A 1 97 ? 3.858 -11.919 -2.527 1.00 97.25 97 LEU A CA 1
ATOM 802 C C . LEU A 1 97 ? 2.629 -11.270 -3.175 1.00 97.25 97 LEU A C 1
ATOM 804 O O . LEU A 1 97 ? 1.537 -11.828 -3.107 1.00 97.25 97 LEU A O 1
ATOM 808 N N . MET A 1 98 ? 2.794 -10.108 -3.808 1.00 96.88 98 MET A N 1
ATOM 809 C CA . MET A 1 98 ? 1.681 -9.310 -4.334 1.00 96.88 98 MET A CA 1
ATOM 810 C C . MET A 1 98 ? 1.426 -9.519 -5.830 1.00 96.88 98 MET A C 1
ATOM 812 O O . MET A 1 98 ? 0.287 -9.384 -6.273 1.00 96.88 98 MET A O 1
ATOM 816 N N . GLY A 1 99 ? 2.443 -9.895 -6.606 1.00 89.69 99 GLY A N 1
ATOM 817 C CA . GLY A 1 99 ? 2.399 -9.826 -8.066 1.00 89.69 99 GLY A CA 1
ATOM 818 C C . GLY A 1 99 ? 2.574 -8.395 -8.578 1.00 89.69 99 GLY A C 1
ATOM 819 O O . GLY A 1 99 ? 2.262 -7.431 -7.885 1.00 89.69 99 GLY A O 1
ATOM 820 N N . GLN A 1 100 ? 3.031 -8.252 -9.820 1.00 88.00 100 GLN A N 1
ATOM 821 C CA . GLN A 1 100 ? 3.053 -6.961 -10.512 1.00 88.00 100 GLN A CA 1
ATOM 822 C C . GLN A 1 100 ? 1.728 -6.730 -11.253 1.00 88.00 100 GLN A C 1
ATOM 824 O O . GLN A 1 100 ? 1.216 -7.670 -11.870 1.00 88.00 100 GLN A O 1
ATOM 829 N N . PRO A 1 101 ? 1.161 -5.509 -11.234 1.00 91.12 101 PRO A N 1
ATOM 830 C CA . PRO A 1 101 ? 1.677 -4.271 -10.626 1.00 91.12 101 PRO A CA 1
ATOM 831 C C . PRO A 1 101 ? 1.172 -4.017 -9.185 1.00 91.12 101 PRO A C 1
ATOM 833 O O . PRO A 1 101 ? 1.111 -2.871 -8.735 1.00 91.12 101 PRO A O 1
ATOM 836 N N . ASP A 1 102 ? 0.696 -5.049 -8.487 1.00 94.50 102 ASP A N 1
ATOM 837 C CA . ASP A 1 102 ? 0.001 -4.910 -7.202 1.00 94.50 102 ASP A CA 1
ATOM 838 C C . ASP A 1 102 ? 0.949 -4.681 -6.015 1.00 94.50 102 ASP A C 1
ATOM 840 O O . ASP A 1 102 ? 0.534 -4.137 -4.992 1.00 94.50 102 ASP A O 1
ATOM 844 N N . ASP A 1 103 ? 2.225 -5.024 -6.170 1.00 94.25 103 ASP A N 1
ATOM 845 C CA . ASP A 1 103 ? 3.336 -4.585 -5.325 1.00 94.25 103 ASP A CA 1
ATOM 846 C C . ASP A 1 103 ? 3.391 -3.055 -5.202 1.00 94.25 103 ASP A C 1
ATOM 848 O O . ASP A 1 103 ? 3.442 -2.521 -4.094 1.00 94.25 103 ASP A O 1
ATOM 852 N N . LEU A 1 104 ? 3.272 -2.331 -6.317 1.00 93.81 104 LEU A N 1
ATOM 853 C CA . LEU A 1 104 ? 3.264 -0.866 -6.311 1.00 93.81 104 LEU A CA 1
ATOM 854 C C . LEU A 1 104 ? 1.981 -0.300 -5.711 1.00 93.81 104 LEU A C 1
ATOM 856 O O . LEU A 1 104 ? 2.017 0.704 -4.998 1.00 93.81 104 LEU A O 1
ATOM 860 N N . LYS A 1 105 ? 0.843 -0.961 -5.954 1.00 95.12 105 LYS A N 1
ATOM 861 C CA . LYS A 1 105 ? -0.442 -0.568 -5.356 1.00 95.12 105 LYS A CA 1
ATOM 862 C C . LYS A 1 105 ? -0.416 -0.693 -3.839 1.00 95.12 105 LYS A C 1
ATOM 864 O O . LYS A 1 105 ? -0.918 0.198 -3.156 1.00 95.12 105 LYS A O 1
ATOM 869 N N . LEU A 1 106 ? 0.209 -1.752 -3.320 1.00 98.38 106 LEU A N 1
ATOM 870 C CA . LEU A 1 106 ? 0.445 -1.910 -1.889 1.00 98.38 106 LEU A CA 1
ATOM 871 C C . LEU A 1 106 ? 1.268 -0.740 -1.341 1.00 98.38 106 LEU A C 1
ATOM 873 O O . LEU A 1 106 ? 0.871 -0.164 -0.336 1.00 98.38 106 LEU A O 1
ATOM 877 N N . LEU A 1 107 ? 2.360 -0.341 -2.000 1.00 97.75 107 LEU A N 1
ATOM 878 C CA . LEU A 1 107 ? 3.179 0.787 -1.535 1.00 97.75 107 LEU A CA 1
ATOM 879 C C . LEU A 1 107 ? 2.401 2.105 -1.550 1.00 97.75 107 LEU A C 1
ATOM 881 O O . LEU A 1 107 ? 2.447 2.842 -0.570 1.00 97.75 107 LEU A O 1
ATOM 885 N N . SER A 1 108 ? 1.627 2.379 -2.606 1.00 97.19 108 SER A N 1
ATOM 886 C CA . SER A 1 108 ? 0.742 3.551 -2.649 1.00 97.19 108 SER A CA 1
ATOM 887 C C . SER A 1 108 ? -0.294 3.543 -1.521 1.00 97.19 108 SER A C 1
ATOM 889 O O . SER A 1 108 ? -0.504 4.569 -0.876 1.00 97.19 108 SER A O 1
ATOM 891 N N . SER A 1 109 ? -0.911 2.389 -1.254 1.00 98.75 109 SER A N 1
ATOM 892 C CA . SER A 1 109 ? -1.858 2.199 -0.149 1.00 98.75 109 SER A CA 1
ATOM 893 C C . SER A 1 109 ? -1.186 2.432 1.208 1.00 98.75 109 SER A C 1
ATOM 895 O O . SER A 1 109 ? -1.669 3.227 2.012 1.00 98.75 109 SER A O 1
ATOM 897 N N . LEU A 1 110 ? -0.044 1.787 1.466 1.00 98.81 110 LEU A N 1
ATOM 898 C CA . LEU A 1 110 ? 0.708 1.925 2.715 1.00 98.81 110 LEU A CA 1
ATOM 899 C C . LEU A 1 110 ? 1.116 3.373 2.971 1.00 98.81 110 LEU A C 1
ATOM 901 O O . LEU A 1 110 ? 0.945 3.847 4.088 1.00 98.81 110 LEU A O 1
ATOM 905 N N . THR A 1 111 ? 1.605 4.083 1.953 1.00 98.44 111 THR A N 1
ATOM 906 C CA . THR A 1 111 ? 1.973 5.497 2.076 1.00 98.44 111 THR A CA 1
ATOM 907 C C . THR A 1 111 ? 0.764 6.343 2.463 1.00 98.44 111 THR A C 1
ATOM 909 O O . THR A 1 111 ? 0.831 7.080 3.441 1.00 98.44 111 THR A O 1
ATOM 912 N N . LEU A 1 112 ? -0.362 6.193 1.756 1.00 98.56 112 LEU A N 1
ATOM 913 C CA . LEU A 1 112 ? -1.583 6.952 2.037 1.00 98.56 112 LEU A CA 1
ATOM 914 C C . LEU A 1 112 ? -2.092 6.706 3.463 1.00 98.56 112 LEU A C 1
ATOM 916 O O . LEU A 1 112 ? -2.353 7.647 4.214 1.00 98.56 112 LEU A O 1
ATOM 920 N N . PHE A 1 113 ? -2.222 5.435 3.845 1.00 98.69 113 PHE A N 1
ATOM 921 C CA . PHE A 1 113 ? -2.810 5.065 5.128 1.00 98.69 113 PHE A CA 1
ATOM 922 C C . PHE A 1 113 ? -1.854 5.223 6.308 1.00 98.69 113 PHE A C 1
ATOM 924 O O . PHE A 1 113 ? -2.331 5.431 7.420 1.00 98.69 113 PHE A O 1
ATOM 931 N N . ARG A 1 114 ? -0.531 5.197 6.096 1.00 98.62 114 ARG A N 1
ATOM 932 C CA . ARG A 1 114 ? 0.446 5.595 7.120 1.00 98.62 114 ARG A CA 1
ATOM 933 C C . ARG A 1 114 ? 0.232 7.053 7.522 1.00 98.62 114 ARG A C 1
ATOM 935 O O . ARG A 1 114 ? 0.149 7.338 8.715 1.00 98.62 114 ARG A O 1
ATOM 942 N N . GLU A 1 115 ? 0.113 7.956 6.549 1.00 98.12 115 GLU A N 1
ATOM 943 C CA . GLU A 1 115 ? -0.103 9.381 6.827 1.00 98.12 115 GLU A CA 1
ATOM 944 C C . GLU A 1 115 ? -1.487 9.639 7.434 1.00 98.12 115 GLU A C 1
ATOM 946 O O . GLU A 1 115 ? -1.603 10.386 8.404 1.00 98.12 115 GLU A O 1
ATOM 951 N N . ALA A 1 116 ? -2.533 8.965 6.942 1.00 97.38 116 ALA A N 1
ATOM 952 C CA . ALA A 1 116 ? -3.874 9.077 7.518 1.00 97.38 116 ALA A CA 1
ATOM 953 C C . ALA A 1 116 ? -3.918 8.569 8.970 1.00 97.38 116 ALA A C 1
ATOM 955 O O . ALA A 1 116 ? -4.502 9.219 9.835 1.00 97.38 116 ALA A O 1
ATOM 956 N N . ALA A 1 117 ? -3.260 7.444 9.264 1.00 97.88 117 ALA A N 1
ATOM 957 C CA . ALA A 1 117 ? -3.157 6.914 10.620 1.00 97.88 117 ALA A CA 1
ATOM 958 C C . ALA A 1 117 ? -2.368 7.859 11.542 1.00 97.88 117 ALA A C 1
ATOM 960 O O . ALA A 1 117 ? -2.820 8.139 12.649 1.00 97.88 117 ALA A O 1
ATOM 961 N N . SER A 1 118 ? -1.241 8.403 11.068 1.00 96.88 118 SER A N 1
ATOM 962 C CA . SER A 1 118 ? -0.440 9.402 11.793 1.00 96.88 118 SER A CA 1
ATOM 963 C C . SER A 1 118 ? -1.263 10.646 12.144 1.00 96.88 118 SER A C 1
ATOM 965 O O . SER A 1 118 ? -1.272 11.103 13.287 1.00 96.88 118 SER A O 1
ATOM 967 N N . PHE A 1 119 ? -2.022 11.160 11.172 1.00 95.81 119 PHE A N 1
ATOM 968 C CA . PHE A 1 119 ? -2.926 12.282 11.386 1.00 95.81 119 PHE A CA 1
ATOM 969 C C . PHE A 1 119 ? -4.000 11.941 12.424 1.00 95.81 119 PHE A C 1
ATOM 971 O O . PHE A 1 119 ? -4.144 12.669 13.401 1.00 95.81 119 PHE A O 1
ATOM 978 N N . LEU A 1 120 ? -4.718 10.826 12.273 1.00 95.25 120 LEU A N 1
ATOM 979 C CA . LEU A 1 120 ? -5.792 10.443 13.195 1.00 95.25 120 LEU A CA 1
ATOM 980 C C . LEU A 1 120 ? -5.301 10.197 14.629 1.00 95.25 120 LEU A C 1
ATOM 982 O O . LEU A 1 120 ? -5.977 10.621 15.567 1.00 95.25 120 LEU A O 1
ATOM 986 N N . ASP A 1 121 ? -4.131 9.575 14.801 1.00 94.81 121 ASP A N 1
ATOM 987 C CA . ASP A 1 121 ? -3.496 9.366 16.110 1.00 94.81 121 ASP A CA 1
ATOM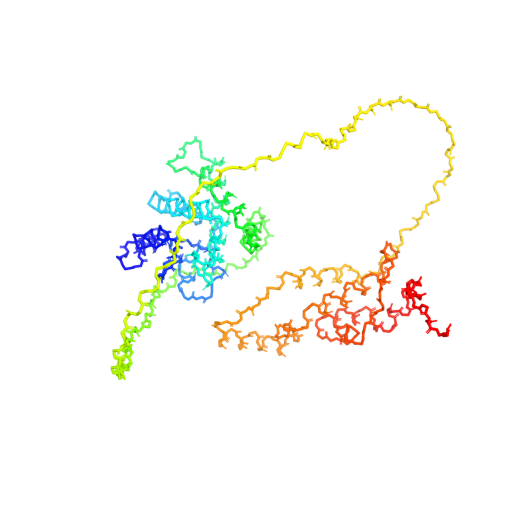 988 C C . ASP A 1 121 ? -3.203 10.702 16.816 1.00 94.81 121 ASP A C 1
ATOM 990 O O . ASP A 1 121 ? -3.457 10.851 18.008 1.00 94.81 121 ASP A O 1
ATOM 994 N N . SER A 1 122 ? -2.768 11.721 16.062 1.00 92.56 122 SER A N 1
ATOM 995 C CA . SER A 1 122 ? -2.512 13.066 16.602 1.00 92.56 122 SER A CA 1
ATOM 996 C C . SER A 1 122 ? -3.777 13.844 16.993 1.00 92.56 122 SER A C 1
ATOM 998 O O . SER A 1 122 ? -3.704 14.762 17.808 1.00 92.56 122 SER A O 1
ATOM 1000 N N . GLN A 1 123 ? -4.934 13.502 16.417 1.00 88.19 123 GLN A N 1
ATOM 1001 C CA . GLN A 1 123 ? -6.180 14.265 16.572 1.00 88.19 123 GLN A CA 1
ATOM 1002 C C . GLN A 1 123 ? -7.138 13.658 17.608 1.00 88.19 123 GLN A C 1
ATOM 1004 O O . GLN A 1 123 ? -8.036 14.350 18.087 1.00 88.19 123 GLN A O 1
ATOM 1009 N N . ILE A 1 124 ? -7.002 12.369 17.939 1.00 86.00 124 ILE A N 1
ATOM 1010 C CA . ILE A 1 124 ? -8.003 11.629 18.719 1.00 86.00 124 ILE A CA 1
ATOM 1011 C C . ILE A 1 124 ? -7.395 11.123 20.031 1.00 86.00 124 ILE A C 1
ATOM 1013 O O . ILE A 1 124 ? -6.549 10.242 20.042 1.00 86.00 124 ILE A O 1
ATOM 1017 N N . THR A 1 125 ? -7.890 11.624 21.167 1.00 76.00 125 THR A N 1
ATOM 1018 C CA . THR A 1 125 ? -7.350 11.310 22.507 1.00 76.00 125 THR A CA 1
ATOM 1019 C C . THR A 1 125 ? -7.680 9.892 23.010 1.00 76.00 125 THR A C 1
ATOM 1021 O O . THR A 1 125 ? -7.030 9.405 23.929 1.00 76.00 125 THR A O 1
ATOM 1024 N N . ASN A 1 126 ? -8.682 9.214 22.436 1.00 77.50 126 ASN A N 1
ATOM 1025 C CA . ASN A 1 126 ? -9.026 7.820 22.758 1.00 77.50 126 ASN A CA 1
ATOM 1026 C C . ASN A 1 126 ? -9.664 7.122 21.540 1.00 77.50 126 ASN A C 1
ATOM 1028 O O . ASN A 1 126 ? -10.895 7.022 21.452 1.00 77.50 126 ASN A O 1
ATOM 1032 N N . PRO A 1 127 ? -8.859 6.737 20.536 1.00 83.31 127 PRO A N 1
ATOM 1033 C CA . PRO A 1 127 ? -9.387 6.184 19.303 1.00 83.31 127 PRO A CA 1
ATOM 1034 C C . PRO A 1 127 ? -9.896 4.756 19.528 1.00 83.31 127 PRO A C 1
ATOM 1036 O O . PRO A 1 127 ? -9.282 3.957 20.228 1.00 83.31 127 PRO A O 1
ATOM 1039 N N . LYS A 1 128 ? -11.024 4.410 18.896 1.00 87.00 128 LYS A N 1
ATOM 1040 C CA . LYS A 1 128 ? -11.523 3.021 18.876 1.00 87.00 128 LYS A CA 1
ATOM 1041 C C . LYS A 1 128 ? -10.584 2.074 18.120 1.00 87.00 128 LYS A C 1
ATOM 1043 O O . LYS A 1 128 ? -10.535 0.886 18.420 1.00 87.00 128 LYS A O 1
ATOM 1048 N N . ASN A 1 129 ? -9.883 2.616 17.129 1.00 93.50 129 ASN A N 1
ATOM 1049 C CA . ASN A 1 129 ? -8.996 1.906 16.220 1.00 93.50 129 ASN A CA 1
ATOM 1050 C C . ASN A 1 129 ? -7.540 2.254 16.558 1.00 93.50 129 ASN A C 1
ATOM 1052 O O . ASN A 1 129 ? -7.228 3.413 16.827 1.00 93.50 129 ASN A O 1
ATOM 1056 N N . ASP A 1 130 ? -6.642 1.271 16.520 1.00 95.81 130 ASP A N 1
ATOM 1057 C CA . ASP A 1 130 ? -5.227 1.461 16.864 1.00 95.81 130 ASP A CA 1
ATOM 1058 C C . ASP A 1 130 ? -4.432 2.056 15.686 1.00 95.81 130 ASP A C 1
ATOM 1060 O O . ASP A 1 130 ? -3.712 1.366 14.956 1.00 95.81 130 ASP A O 1
ATOM 1064 N N . PHE A 1 131 ? -4.622 3.356 15.448 1.00 97.31 131 PHE A N 1
ATOM 1065 C CA . PHE A 1 131 ? -3.941 4.086 14.375 1.00 97.31 131 PHE A CA 1
ATOM 1066 C C . PHE A 1 131 ? -2.425 4.124 14.575 1.00 97.31 131 PHE A C 1
ATOM 1068 O O . PHE A 1 131 ? -1.668 4.014 13.606 1.00 97.31 131 PHE A O 1
ATOM 1075 N N . LYS A 1 132 ? -1.979 4.211 15.830 1.00 96.81 132 LYS A N 1
ATOM 1076 C CA . LYS A 1 132 ? -0.565 4.191 16.186 1.00 96.81 132 LYS A CA 1
ATOM 1077 C C . LYS A 1 132 ? 0.110 2.895 15.751 1.00 96.81 132 LYS A C 1
ATOM 1079 O O . LYS A 1 132 ? 1.134 2.947 15.069 1.00 96.81 132 LYS A O 1
ATOM 1084 N N . ASP A 1 133 ? -0.459 1.741 16.100 1.00 98.25 133 ASP A N 1
ATOM 1085 C CA . ASP A 1 133 ? 0.099 0.448 15.697 1.00 98.25 133 ASP A CA 1
ATOM 1086 C C . ASP A 1 133 ? 0.016 0.257 14.179 1.00 98.25 133 ASP A C 1
ATOM 1088 O O . ASP A 1 133 ? 0.975 -0.220 13.576 1.00 98.25 133 ASP A O 1
ATOM 1092 N N . LEU A 1 134 ? -1.067 0.700 13.522 1.00 98.62 134 LEU A N 1
ATOM 1093 C CA . LEU A 1 134 ? -1.144 0.662 12.057 1.00 98.62 134 LEU A CA 1
ATOM 1094 C C . LEU A 1 134 ? 0.021 1.426 11.405 1.00 98.62 134 LEU A C 1
ATOM 1096 O O . LEU A 1 134 ? 0.672 0.892 10.506 1.00 98.62 134 LEU A O 1
ATOM 1100 N N . LYS A 1 135 ? 0.312 2.647 11.875 1.00 98.25 135 LYS A N 1
ATOM 1101 C CA . LYS A 1 135 ? 1.439 3.449 11.381 1.00 98.25 135 LYS A CA 1
ATOM 1102 C C . LYS A 1 135 ? 2.769 2.710 11.564 1.00 98.25 135 LYS A C 1
ATOM 1104 O O . LYS A 1 135 ? 3.537 2.612 10.609 1.00 98.25 135 LYS A O 1
ATOM 1109 N N . ILE A 1 136 ? 3.019 2.172 12.760 1.00 98.56 136 ILE A N 1
ATOM 1110 C CA . ILE A 1 136 ? 4.251 1.429 13.080 1.00 98.56 136 ILE A CA 1
ATOM 1111 C C . ILE A 1 136 ? 4.438 0.247 12.123 1.00 98.56 136 ILE A C 1
ATOM 1113 O O . ILE A 1 136 ? 5.527 0.051 11.588 1.00 98.56 136 ILE A O 1
ATOM 1117 N N . ARG A 1 137 ? 3.373 -0.509 11.840 1.00 98.69 137 ARG A N 1
ATOM 1118 C CA . ARG A 1 137 ? 3.441 -1.643 10.906 1.00 98.69 137 ARG A CA 1
ATOM 1119 C C . ARG A 1 137 ? 3.732 -1.216 9.477 1.00 98.69 137 ARG A C 1
ATOM 1121 O O . ARG A 1 137 ? 4.514 -1.879 8.802 1.00 98.69 137 ARG A O 1
ATOM 1128 N N . CYS A 1 138 ? 3.143 -0.115 9.011 1.00 98.69 138 CYS A N 1
ATOM 1129 C CA . CYS A 1 138 ? 3.498 0.443 7.706 1.00 98.69 138 CYS A CA 1
ATOM 1130 C C . CYS A 1 138 ? 5.000 0.774 7.642 1.00 98.69 138 CYS A C 1
ATOM 1132 O O . CYS A 1 138 ? 5.663 0.392 6.679 1.00 98.69 138 CYS A O 1
ATOM 1134 N N . ASP A 1 139 ? 5.546 1.419 8.680 1.00 98.50 139 ASP A N 1
ATOM 1135 C CA . ASP A 1 139 ? 6.975 1.754 8.770 1.00 98.50 139 ASP A CA 1
ATOM 1136 C C . ASP A 1 139 ? 7.866 0.498 8.772 1.00 98.50 139 ASP A C 1
ATOM 1138 O O . ASP A 1 139 ? 8.876 0.449 8.066 1.00 98.50 139 ASP A O 1
ATOM 1142 N N . HIS A 1 140 ? 7.465 -0.558 9.484 1.00 98.44 140 HIS A N 1
ATOM 1143 C CA . HIS A 1 140 ? 8.166 -1.843 9.459 1.00 98.44 140 HIS A CA 1
ATOM 1144 C C . HIS A 1 140 ? 8.138 -2.508 8.084 1.00 98.44 140 HIS A C 1
ATOM 1146 O O . HIS A 1 140 ? 9.175 -2.985 7.622 1.00 98.44 140 HIS A O 1
ATOM 1152 N N . ILE A 1 141 ? 6.985 -2.525 7.404 1.00 98.56 141 ILE A N 1
ATOM 1153 C CA . ILE A 1 141 ? 6.898 -3.079 6.050 1.00 98.56 141 ILE A CA 1
ATOM 1154 C C . ILE A 1 141 ? 7.851 -2.327 5.122 1.00 98.56 141 ILE A C 1
ATOM 1156 O O . ILE A 1 141 ? 8.617 -2.979 4.416 1.00 98.56 141 ILE A O 1
ATOM 1160 N N . PHE A 1 142 ? 7.874 -0.989 5.163 1.00 98.06 142 PHE A N 1
ATOM 1161 C CA . PHE A 1 142 ? 8.819 -0.199 4.367 1.00 98.06 142 PHE A CA 1
ATOM 1162 C C . PHE A 1 142 ? 10.278 -0.566 4.662 1.00 98.06 142 PHE A C 1
ATOM 1164 O O . PHE A 1 142 ? 11.053 -0.770 3.728 1.00 98.06 142 PHE A O 1
ATOM 1171 N N . ALA A 1 143 ? 10.651 -0.731 5.933 1.00 96.56 143 ALA A N 1
ATOM 1172 C CA . ALA A 1 143 ? 12.002 -1.147 6.308 1.00 96.56 143 ALA A CA 1
ATOM 1173 C C . ALA A 1 143 ? 12.364 -2.553 5.786 1.00 96.56 143 ALA A C 1
ATOM 1175 O O . ALA A 1 143 ? 13.493 -2.780 5.344 1.00 96.56 143 ALA A O 1
ATOM 1176 N N . LEU A 1 144 ? 11.413 -3.494 5.800 1.00 96.56 144 LEU A N 1
ATOM 1177 C CA . LEU A 1 144 ? 11.609 -4.855 5.288 1.00 96.56 144 LEU A CA 1
ATOM 1178 C C . LEU A 1 144 ? 11.821 -4.869 3.769 1.00 96.56 144 LEU A C 1
ATOM 1180 O O . LEU A 1 144 ? 12.707 -5.572 3.278 1.00 96.56 144 LEU A O 1
ATOM 1184 N N . VAL A 1 145 ? 11.041 -4.083 3.022 1.00 94.44 145 VAL A N 1
ATOM 1185 C CA . VAL A 1 145 ? 11.076 -4.083 1.548 1.00 94.44 145 VAL A CA 1
ATOM 1186 C C . VAL A 1 145 ? 12.122 -3.135 0.953 1.00 94.44 145 VAL A C 1
ATOM 1188 O O . VAL A 1 145 ? 12.462 -3.278 -0.220 1.00 94.44 145 VAL A O 1
ATOM 1191 N N . ALA A 1 146 ? 12.709 -2.232 1.747 1.00 90.19 146 ALA A N 1
ATOM 1192 C CA . ALA A 1 146 ? 13.770 -1.320 1.302 1.00 90.19 146 ALA A CA 1
ATOM 1193 C C . ALA A 1 146 ? 14.996 -2.055 0.735 1.00 90.19 146 ALA A C 1
ATOM 1195 O O . ALA A 1 146 ? 15.603 -1.609 -0.237 1.00 90.19 146 ALA A O 1
ATOM 1196 N N . LYS A 1 147 ? 15.322 -3.236 1.280 1.00 88.25 147 LYS A N 1
ATOM 1197 C CA . LYS A 1 147 ? 16.403 -4.107 0.773 1.00 88.25 147 LYS A CA 1
ATOM 1198 C C . LYS A 1 147 ? 16.148 -4.630 -0.645 1.00 88.25 147 LYS A C 1
ATOM 1200 O O . LYS A 1 147 ? 17.066 -5.113 -1.293 1.00 88.25 147 LYS A O 1
ATOM 1205 N N . GLN A 1 148 ? 14.901 -4.560 -1.101 1.00 88.19 148 GLN A N 1
ATOM 1206 C CA . GLN A 1 148 ? 14.456 -4.967 -2.430 1.00 88.19 148 GLN A CA 1
ATOM 1207 C C . GLN A 1 148 ? 14.209 -3.751 -3.341 1.00 88.19 148 GLN A C 1
ATOM 1209 O O . GLN A 1 148 ? 13.590 -3.902 -4.390 1.00 88.19 148 GLN A O 1
ATOM 1214 N N . HIS A 1 149 ? 14.676 -2.561 -2.939 1.00 88.69 149 HIS A N 1
ATOM 1215 C CA . HIS A 1 149 ? 14.504 -1.286 -3.645 1.00 88.69 149 HIS A CA 1
ATOM 1216 C C . HIS A 1 149 ? 13.050 -0.811 -3.779 1.00 88.69 149 HIS A C 1
ATOM 1218 O O . HIS A 1 149 ? 12.716 -0.063 -4.697 1.00 88.69 149 HIS A O 1
ATOM 1224 N N . TYR A 1 150 ? 12.188 -1.205 -2.840 1.00 89.38 150 TYR A N 1
ATOM 1225 C CA . TYR A 1 150 ? 10.861 -0.615 -2.695 1.00 89.38 150 TYR A CA 1
ATOM 1226 C C . TYR A 1 150 ? 10.874 0.500 -1.652 1.00 89.38 150 TYR A C 1
ATOM 1228 O O . TYR A 1 150 ? 11.432 0.351 -0.566 1.00 89.38 150 TYR A O 1
ATOM 1236 N N . TYR A 1 151 ? 10.202 1.599 -1.978 1.00 88.69 151 TYR A N 1
ATOM 1237 C CA . TYR A 1 151 ? 10.126 2.805 -1.158 1.00 88.69 151 TYR A CA 1
ATOM 1238 C C . TYR A 1 151 ? 8.672 3.285 -1.061 1.00 88.69 151 TYR A C 1
ATOM 1240 O O . TYR A 1 151 ? 7.829 2.846 -1.855 1.00 88.69 151 TYR A O 1
ATOM 1248 N N . PRO A 1 152 ? 8.350 4.182 -0.111 1.00 91.69 152 PRO A N 1
ATOM 1249 C CA . PRO A 1 152 ? 7.082 4.902 -0.122 1.00 91.69 152 PRO A CA 1
ATOM 1250 C C . PRO A 1 152 ? 6.762 5.509 -1.498 1.00 91.69 152 PRO A C 1
ATOM 1252 O O . PRO A 1 152 ? 7.647 5.925 -2.246 1.00 91.69 152 PRO A O 1
ATOM 1255 N N . CYS A 1 153 ? 5.480 5.534 -1.858 1.00 92.56 153 CYS A N 1
ATOM 1256 C CA . CYS A 1 153 ? 5.041 6.006 -3.165 1.00 92.56 153 CYS A CA 1
ATOM 1257 C C . CYS A 1 153 ? 5.170 7.532 -3.277 1.00 92.56 153 CYS A C 1
ATOM 1259 O O . CYS A 1 153 ? 4.322 8.269 -2.769 1.00 92.56 153 CYS A O 1
ATOM 1261 N N . MET A 1 154 ? 6.169 7.989 -4.034 1.00 88.38 154 MET A N 1
ATOM 1262 C CA . MET A 1 154 ? 6.458 9.410 -4.252 1.00 88.38 154 MET A CA 1
ATOM 1263 C C . MET A 1 154 ? 5.236 10.209 -4.727 1.00 88.38 154 MET A C 1
ATOM 1265 O O . MET A 1 154 ? 4.964 11.276 -4.190 1.00 88.38 154 MET A O 1
ATOM 1269 N N . GLN A 1 155 ? 4.438 9.694 -5.675 1.00 83.62 155 GLN A N 1
ATOM 1270 C CA . GLN A 1 155 ? 3.244 10.418 -6.144 1.00 83.62 155 GLN A CA 1
ATOM 1271 C C . GLN A 1 155 ? 2.190 10.596 -5.043 1.00 83.62 155 GLN A C 1
ATOM 1273 O O . GLN A 1 155 ? 1.500 11.614 -5.005 1.00 83.62 155 GLN A O 1
ATOM 1278 N N . THR A 1 156 ? 2.070 9.616 -4.141 1.00 91.12 156 THR A N 1
ATOM 1279 C CA . THR A 1 156 ? 1.171 9.722 -2.985 1.00 91.12 156 THR A CA 1
ATOM 1280 C C . THR A 1 156 ? 1.698 10.770 -2.008 1.00 91.12 156 THR A C 1
ATOM 1282 O O . THR A 1 156 ? 0.934 11.621 -1.567 1.00 91.12 156 THR A O 1
ATOM 1285 N N . GLU A 1 157 ? 3.003 10.783 -1.728 1.00 86.94 157 GLU A N 1
ATOM 1286 C CA . GLU A 1 157 ? 3.623 11.787 -0.852 1.00 86.94 157 GLU A CA 1
ATOM 1287 C C . GLU A 1 157 ? 3.490 13.206 -1.420 1.00 86.94 157 GLU A C 1
ATOM 1289 O O . GLU A 1 157 ? 3.072 14.115 -0.703 1.00 86.94 157 GLU A O 1
ATOM 1294 N N . SER A 1 158 ? 3.752 13.400 -2.717 1.00 87.06 158 SER A N 1
ATOM 1295 C CA . SER A 1 158 ? 3.581 14.697 -3.383 1.00 87.06 158 SER A CA 1
ATOM 1296 C C . SER A 1 158 ? 2.139 15.198 -3.304 1.00 87.06 158 SER A C 1
ATOM 1298 O O . SER A 1 158 ? 1.907 16.375 -3.022 1.00 87.06 158 SER A O 1
ATOM 1300 N N . TYR A 1 159 ? 1.158 14.309 -3.500 1.00 89.50 159 TYR A N 1
ATOM 1301 C CA . TYR A 1 159 ? -0.252 14.656 -3.340 1.00 89.50 159 TYR A CA 1
ATOM 1302 C C . TYR A 1 159 ? -0.540 15.155 -1.917 1.00 89.50 159 TYR A C 1
ATOM 1304 O O . TYR A 1 159 ? -1.101 16.239 -1.750 1.00 89.50 159 TYR A O 1
ATOM 1312 N N . LEU A 1 160 ? -0.098 14.419 -0.894 1.00 88.56 160 LEU A N 1
ATOM 1313 C CA . LEU A 1 160 ? -0.343 14.759 0.512 1.00 88.56 160 LEU A CA 1
ATOM 1314 C C . LEU A 1 160 ? 0.337 16.072 0.931 1.00 88.56 160 LEU A C 1
ATOM 1316 O O . LEU A 1 160 ? -0.261 16.882 1.643 1.00 88.56 160 LEU A O 1
ATOM 1320 N N . GLN A 1 161 ? 1.544 16.337 0.427 1.00 84.88 161 GLN A N 1
ATOM 1321 C CA . GLN A 1 161 ? 2.245 17.605 0.648 1.00 84.88 161 GLN A CA 1
ATOM 1322 C C . GLN A 1 161 ? 1.509 18.785 -0.002 1.00 84.88 161 GLN A C 1
ATOM 1324 O O . GLN A 1 161 ? 1.380 19.847 0.608 1.00 84.88 161 GLN A O 1
ATOM 1329 N N . SER A 1 162 ? 0.989 18.597 -1.220 1.00 77.44 162 SER A N 1
ATOM 1330 C CA . SER A 1 162 ? 0.242 19.637 -1.939 1.00 77.44 162 SER A CA 1
ATOM 1331 C C . SER A 1 162 ? -1.121 19.938 -1.307 1.00 77.44 162 SER A C 1
ATOM 1333 O O . SER A 1 162 ? -1.526 21.095 -1.250 1.00 77.44 162 SER A O 1
ATOM 1335 N N . ALA A 1 163 ? -1.788 18.924 -0.750 1.00 64.12 163 ALA A N 1
ATOM 1336 C CA . ALA A 1 163 ? -3.049 19.075 -0.028 1.00 64.12 163 ALA A CA 1
ATOM 1337 C C . ALA A 1 163 ? -2.885 19.804 1.323 1.00 64.12 163 ALA A C 1
ATOM 1339 O O . ALA A 1 163 ? -3.848 20.366 1.839 1.00 64.12 163 ALA A O 1
ATOM 1340 N N . SER A 1 164 ? -1.666 19.837 1.874 1.00 48.09 164 SER A N 1
ATOM 1341 C CA . SER A 1 164 ? -1.345 20.465 3.164 1.00 48.09 164 SER A CA 1
ATOM 1342 C C . SER A 1 164 ? -0.985 21.961 3.070 1.00 48.09 164 SER A C 1
ATOM 1344 O O . SER A 1 164 ? -0.712 22.588 4.093 1.00 48.09 164 SER A O 1
ATOM 1346 N N . ARG A 1 165 ? -0.986 22.571 1.871 1.00 34.12 165 ARG A N 1
ATOM 1347 C CA . ARG A 1 165 ? -0.808 24.025 1.680 1.00 34.12 165 ARG A CA 1
ATOM 1348 C C . ARG A 1 165 ? -2.098 24.648 1.137 1.00 34.12 165 ARG A C 1
ATOM 1350 O O . ARG A 1 165 ? -2.507 24.301 0.029 1.00 34.12 165 ARG A O 1
ATOM 1357 N N . PRO A 1 166 ? -2.734 25.605 1.836 1.00 35.56 166 PRO A N 1
ATOM 1358 C CA . PRO A 1 166 ? -3.846 26.326 1.247 1.00 35.56 166 PRO A CA 1
ATOM 1359 C C . PRO A 1 166 ? -3.309 27.262 0.157 1.00 35.56 166 PRO A C 1
ATOM 1361 O O . PRO A 1 166 ? -2.541 28.178 0.447 1.00 35.56 166 PRO A O 1
ATOM 1364 N N . SER A 1 167 ? -3.778 27.036 -1.074 1.00 35.84 167 SER A N 1
ATOM 1365 C CA . SER A 1 167 ? -3.739 27.905 -2.270 1.00 35.84 167 SER A CA 1
ATOM 1366 C C . SER A 1 167 ? -2.910 27.367 -3.438 1.00 35.84 167 SER A C 1
ATOM 1368 O O . SER A 1 167 ? -1.874 27.917 -3.792 1.00 35.84 167 SER A O 1
AT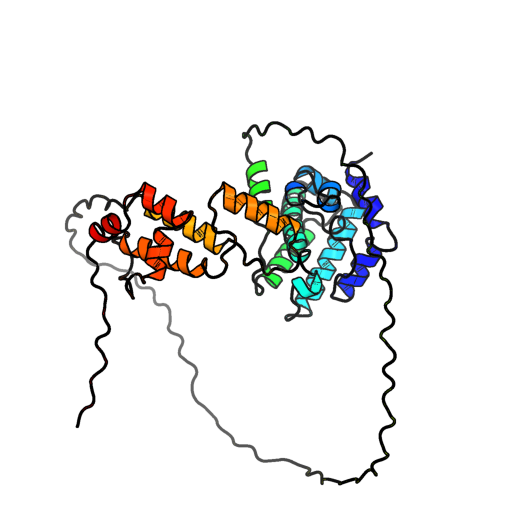OM 1370 N N . ILE A 1 168 ? -3.455 26.368 -4.134 1.00 31.28 168 ILE A N 1
ATOM 1371 C CA . ILE A 1 168 ? -3.510 26.404 -5.599 1.00 31.28 168 ILE A CA 1
ATOM 1372 C C . ILE A 1 168 ? -4.954 26.082 -5.965 1.00 31.28 168 ILE A C 1
ATOM 1374 O O . ILE A 1 168 ? -5.443 24.989 -5.683 1.00 31.28 168 ILE A O 1
ATOM 1378 N N . THR A 1 169 ? -5.650 27.047 -6.564 1.00 29.48 169 THR A N 1
ATOM 1379 C CA . THR A 1 169 ? -6.965 26.840 -7.174 1.00 29.48 169 THR A CA 1
ATOM 1380 C C . THR A 1 169 ? -6.806 25.878 -8.348 1.00 29.48 169 THR A C 1
ATOM 1382 O O . THR A 1 169 ? -6.678 26.285 -9.500 1.00 29.48 169 THR A O 1
ATOM 1385 N N . ILE A 1 170 ? -6.806 24.580 -8.061 1.00 38.62 170 ILE A N 1
ATOM 1386 C CA . ILE A 1 170 ? -7.164 23.571 -9.046 1.00 38.62 170 ILE A CA 1
ATOM 1387 C C . ILE A 1 170 ? -8.675 23.709 -9.189 1.00 38.62 170 ILE A C 1
ATOM 1389 O O . ILE A 1 170 ? -9.410 23.520 -8.219 1.00 38.62 170 ILE A O 1
ATOM 1393 N N . LYS A 1 171 ? -9.141 24.113 -10.378 1.00 26.48 171 LYS A N 1
ATOM 1394 C CA . LYS A 1 171 ? -10.573 24.089 -10.696 1.00 26.48 171 LYS A CA 1
ATOM 1395 C C . LYS A 1 171 ? -11.110 22.724 -10.261 1.00 26.48 171 LYS A C 1
ATOM 1397 O O . LYS A 1 171 ? -10.540 21.727 -10.710 1.00 26.48 171 LYS A O 1
ATOM 1402 N N . PRO A 1 172 ? -12.160 22.661 -9.424 1.00 33.03 172 PRO A N 1
ATOM 1403 C CA . PRO A 1 172 ? -12.779 21.396 -9.089 1.00 33.03 172 PRO A CA 1
ATOM 1404 C C . PRO A 1 172 ? -13.151 20.727 -10.406 1.00 33.03 172 PRO A C 1
ATOM 1406 O O . PRO A 1 172 ? -13.995 21.232 -11.148 1.00 33.03 172 PRO A O 1
ATOM 1409 N N . GLN A 1 173 ? -12.500 19.614 -10.737 1.00 36.47 173 GLN A N 1
ATOM 1410 C CA . GLN A 1 173 ? -13.216 18.650 -11.543 1.00 36.47 173 GLN A CA 1
ATOM 1411 C C . GLN A 1 173 ? -14.398 18.259 -10.668 1.00 36.47 173 GLN A C 1
ATOM 1413 O O . GLN A 1 173 ? -14.200 17.793 -9.548 1.00 36.47 173 GLN A O 1
ATOM 1418 N N . GLU A 1 174 ? -15.611 18.568 -11.123 1.00 33.16 174 GLU A N 1
ATOM 1419 C CA . GLU A 1 174 ? -16.831 18.011 -10.553 1.00 33.16 174 GLU A CA 1
ATOM 1420 C C . GLU A 1 174 ? -16.654 16.490 -10.510 1.00 33.16 174 GLU A C 1
ATOM 1422 O O . GLU A 1 174 ? -16.894 15.802 -11.504 1.00 33.16 174 GLU A O 1
ATOM 1427 N N . ILE A 1 175 ? -16.223 15.951 -9.368 1.00 45.06 175 ILE A N 1
ATOM 1428 C CA . ILE A 1 175 ? -16.312 14.522 -9.105 1.00 45.06 175 ILE A CA 1
ATOM 1429 C C . ILE A 1 175 ? -17.780 14.285 -8.783 1.00 45.06 175 ILE A C 1
ATOM 1431 O O . ILE A 1 175 ? -18.231 14.284 -7.639 1.00 45.06 175 ILE A O 1
ATOM 1435 N N . LYS A 1 176 ? -18.550 14.175 -9.866 1.00 35.84 176 LYS A N 1
ATOM 1436 C CA . LYS A 1 176 ? -19.838 13.501 -9.873 1.00 35.84 176 LYS A CA 1
ATOM 1437 C C . LYS A 1 176 ? -19.611 12.111 -9.289 1.00 35.84 176 LYS A C 1
ATOM 1439 O O . LYS A 1 176 ? -18.550 11.526 -9.488 1.00 35.84 176 LYS A O 1
ATOM 1444 N N . THR A 1 177 ? -20.615 11.660 -8.549 1.00 45.19 177 THR A N 1
ATOM 1445 C CA . THR A 1 177 ? -20.875 10.301 -8.059 1.00 45.19 177 THR A CA 1
ATOM 1446 C C . THR A 1 177 ? -19.930 9.240 -8.642 1.00 45.19 177 THR A C 1
ATOM 1448 O O . THR A 1 177 ? -19.802 9.202 -9.870 1.00 45.19 177 THR A O 1
ATOM 1451 N N . PRO A 1 178 ? -19.309 8.363 -7.821 1.00 48.78 178 PRO A N 1
ATOM 1452 C CA . PRO A 1 178 ? -18.346 7.380 -8.311 1.00 48.78 178 PRO A CA 1
ATOM 1453 C C . PRO A 1 178 ? -18.887 6.658 -9.554 1.00 48.78 178 PRO A C 1
ATOM 1455 O O . PRO A 1 178 ? -20.083 6.340 -9.598 1.00 48.78 178 PRO A O 1
ATOM 1458 N N . PRO A 1 179 ? -18.042 6.437 -10.580 1.00 54.59 179 PRO A N 1
ATOM 1459 C CA . PRO A 1 179 ? -18.473 5.881 -11.859 1.00 54.59 179 PRO A CA 1
ATOM 1460 C C . PRO A 1 179 ? -19.227 4.562 -11.652 1.00 54.59 179 PRO A C 1
ATOM 1462 O O . PRO A 1 179 ? -19.042 3.884 -10.647 1.00 54.59 179 PRO A O 1
ATOM 1465 N N . ALA A 1 180 ? -20.098 4.173 -12.583 1.00 60.25 180 ALA A N 1
ATOM 1466 C CA . ALA A 1 180 ? -20.861 2.934 -12.433 1.00 60.25 180 ALA A CA 1
ATOM 1467 C C . ALA A 1 180 ? -19.933 1.739 -12.131 1.00 60.25 180 ALA A C 1
ATOM 1469 O O . ALA A 1 180 ? -18.874 1.597 -12.748 1.00 60.25 180 ALA A O 1
ATOM 1470 N N . LYS A 1 181 ? -20.339 0.889 -11.173 1.00 67.88 181 LYS A N 1
ATOM 1471 C CA . LYS A 1 181 ? -19.552 -0.256 -10.695 1.00 67.88 181 LYS A CA 1
ATOM 1472 C C . LYS A 1 181 ? -19.028 -1.069 -11.888 1.00 67.88 181 LYS A C 1
ATOM 1474 O O . LYS A 1 181 ? -19.836 -1.605 -12.652 1.00 67.88 181 LYS A O 1
ATOM 1479 N N . PRO A 1 182 ? -17.703 -1.190 -12.063 1.00 63.31 182 PRO A N 1
ATOM 1480 C CA . PRO A 1 182 ? -17.156 -1.904 -13.200 1.00 63.31 182 PRO A CA 1
ATOM 1481 C C . PRO A 1 182 ? -17.443 -3.401 -13.070 1.00 63.31 182 PRO A C 1
ATOM 1483 O O . PRO A 1 182 ? -17.288 -4.000 -12.001 1.00 63.31 182 PRO A O 1
ATOM 1486 N N . SER A 1 183 ? -17.827 -4.025 -14.183 1.00 53.31 183 SER A N 1
ATOM 1487 C CA . SER A 1 183 ? -17.838 -5.482 -14.287 1.00 53.31 183 SER A CA 1
ATOM 1488 C C . SER A 1 183 ? -16.395 -5.956 -14.402 1.00 53.31 183 SER A C 1
ATOM 1490 O O . SER A 1 183 ? -15.730 -5.694 -15.402 1.00 53.31 183 SER A O 1
ATOM 1492 N N . VAL A 1 184 ? -15.891 -6.642 -13.376 1.00 51.66 184 VAL A N 1
ATOM 1493 C CA . VAL A 1 184 ? -14.601 -7.334 -13.461 1.00 51.66 184 VAL A CA 1
ATOM 1494 C C . VAL A 1 184 ? -14.804 -8.527 -14.395 1.00 51.66 184 VAL A C 1
ATOM 1496 O O . VAL A 1 184 ? -15.287 -9.583 -13.984 1.00 51.66 184 VAL A O 1
ATOM 1499 N N . VAL A 1 185 ? -14.524 -8.328 -15.685 1.00 38.19 185 VAL A N 1
ATOM 1500 C CA . VAL A 1 185 ? -14.611 -9.386 -16.694 1.00 38.19 185 VAL A CA 1
ATOM 1501 C C . VAL A 1 185 ? -13.523 -10.401 -16.384 1.00 38.19 185 VAL A C 1
ATOM 1503 O O . VAL A 1 185 ? -12.335 -10.137 -16.557 1.00 38.19 185 VAL A O 1
ATOM 1506 N N . ARG A 1 186 ? -13.937 -11.576 -15.909 1.00 44.09 186 ARG A N 1
ATOM 1507 C CA . ARG A 1 186 ? -13.045 -12.728 -15.812 1.00 44.09 186 ARG A CA 1
ATOM 1508 C C . ARG A 1 186 ? -12.756 -13.208 -17.232 1.00 44.09 186 ARG A C 1
ATOM 1510 O O . ARG A 1 186 ? -13.712 -13.476 -17.966 1.00 44.09 186 ARG A O 1
ATOM 1517 N N . PRO A 1 187 ? -11.489 -13.399 -17.622 1.00 28.75 187 PRO A N 1
ATOM 1518 C CA . PRO A 1 187 ? -11.200 -14.320 -18.703 1.00 28.75 187 PRO A CA 1
ATOM 1519 C C . PRO A 1 187 ? -11.820 -15.664 -18.308 1.00 28.75 187 PRO A C 1
ATOM 1521 O O . PRO A 1 187 ? -11.591 -16.151 -17.199 1.00 28.75 187 PRO A O 1
ATOM 1524 N N . LYS A 1 188 ? -12.651 -16.254 -19.173 1.00 26.41 188 LYS A N 1
ATOM 1525 C CA . LYS A 1 188 ? -13.009 -17.662 -19.005 1.00 26.41 188 LYS A CA 1
ATOM 1526 C C . LYS A 1 188 ? -11.697 -18.431 -19.064 1.00 26.41 188 LYS A C 1
ATOM 1528 O O . LYS A 1 188 ? -11.082 -18.493 -20.124 1.00 26.41 188 LYS A O 1
ATOM 1533 N N . THR A 1 189 ? -11.273 -19.007 -17.948 1.00 31.84 189 THR A N 1
ATOM 1534 C CA . THR A 1 189 ? -10.280 -20.074 -17.969 1.00 31.84 189 THR A CA 1
ATOM 1535 C C . THR A 1 189 ? -10.933 -21.242 -18.698 1.00 31.84 189 THR A C 1
ATOM 1537 O O . THR A 1 189 ? -11.618 -22.065 -18.097 1.00 31.84 189 THR A O 1
ATOM 1540 N N . THR A 1 190 ? -10.807 -21.285 -20.022 1.00 30.12 190 THR A N 1
ATOM 1541 C CA . THR A 1 190 ? -10.898 -22.549 -20.740 1.00 30.12 190 THR A CA 1
ATOM 1542 C C . THR A 1 190 ? -9.745 -23.381 -20.214 1.00 30.12 190 THR A C 1
ATOM 1544 O O . THR A 1 190 ? -8.586 -23.082 -20.504 1.00 30.12 190 THR A O 1
ATOM 1547 N N . PHE A 1 191 ? -10.058 -24.374 -19.386 1.00 29.38 191 PHE A N 1
ATOM 1548 C CA . PHE A 1 191 ? -9.158 -25.490 -19.156 1.00 29.38 191 PHE A CA 1
ATOM 1549 C C . PHE A 1 191 ? -8.897 -26.108 -20.531 1.00 29.38 191 PHE A C 1
ATOM 1551 O O . PHE A 1 191 ? -9.712 -26.869 -21.042 1.00 29.38 191 PHE A O 1
ATOM 1558 N N . PHE A 1 192 ? -7.799 -25.717 -21.174 1.00 29.48 192 PHE A N 1
ATOM 1559 C CA . PHE A 1 192 ? -7.172 -26.605 -22.131 1.00 29.48 192 PHE A CA 1
ATOM 1560 C C . PHE A 1 192 ? -6.655 -27.762 -21.287 1.00 29.48 192 PHE A C 1
ATOM 1562 O O . PHE A 1 192 ? -5.690 -27.604 -20.538 1.00 29.48 192 PHE A O 1
ATOM 1569 N N . GLU A 1 193 ? -7.354 -28.895 -21.340 1.00 31.59 193 GLU A N 1
ATOM 1570 C CA . GLU A 1 193 ? -6.736 -30.157 -20.961 1.00 31.59 193 GLU A CA 1
ATOM 1571 C C . GLU A 1 193 ? -5.428 -30.264 -21.757 1.00 31.59 193 GLU A C 1
ATOM 1573 O O . GLU A 1 193 ? -5.441 -30.073 -22.980 1.00 31.59 193 GLU A O 1
ATOM 1578 N N . PRO A 1 194 ? -4.279 -30.481 -21.096 1.00 32.50 194 PRO A N 1
ATOM 1579 C CA . PRO A 1 194 ? -3.051 -30.726 -21.827 1.00 32.50 194 PRO A CA 1
ATOM 1580 C C . PRO A 1 194 ? -3.259 -31.966 -22.709 1.00 32.50 194 PRO A C 1
ATOM 1582 O O . PRO A 1 194 ? -3.905 -32.921 -22.267 1.00 32.50 194 PRO A O 1
ATOM 1585 N N . PRO A 1 195 ? -2.736 -31.981 -23.947 1.00 35.59 195 PRO A N 1
ATOM 1586 C CA . PRO A 1 195 ? -2.833 -33.161 -24.789 1.00 35.59 195 PRO A CA 1
ATOM 1587 C C . PRO A 1 195 ? -2.216 -34.351 -24.051 1.00 35.59 195 PRO A C 1
ATOM 1589 O O . PRO A 1 195 ? -1.104 -34.261 -23.526 1.00 35.59 195 PRO A O 1
ATOM 1592 N N . VAL A 1 196 ? -2.953 -35.460 -24.007 1.00 40.00 196 VAL A N 1
ATOM 1593 C CA . VAL A 1 196 ? -2.467 -36.743 -23.496 1.00 40.00 196 VAL A CA 1
ATOM 1594 C C . VAL A 1 196 ? -1.302 -37.175 -24.382 1.00 40.00 196 VAL A C 1
ATOM 1596 O O . VAL A 1 196 ? -1.488 -37.701 -25.477 1.00 40.00 196 VAL A O 1
ATOM 1599 N N . ILE A 1 197 ? -0.079 -36.913 -23.928 1.00 36.22 197 ILE A N 1
ATOM 1600 C CA . ILE A 1 197 ? 1.118 -37.490 -24.528 1.00 36.22 197 ILE A CA 1
ATOM 1601 C C . ILE A 1 197 ? 1.140 -38.950 -24.082 1.00 36.22 197 ILE A C 1
ATOM 1603 O O . ILE A 1 197 ? 1.457 -39.255 -22.934 1.00 36.22 197 ILE A O 1
ATOM 1607 N N . HIS A 1 198 ? 0.779 -39.855 -24.990 1.00 37.41 198 HIS A N 1
ATOM 1608 C CA . HIS A 1 198 ? 1.063 -41.274 -24.827 1.00 37.41 198 HIS A CA 1
ATOM 1609 C C . HIS A 1 198 ? 2.582 -41.462 -24.812 1.00 37.41 198 HIS A C 1
ATOM 1611 O O . HIS A 1 198 ? 3.234 -41.457 -25.855 1.00 37.41 198 HIS A O 1
ATOM 1617 N N . THR A 1 199 ? 3.157 -41.612 -23.623 1.00 38.50 199 THR A N 1
ATOM 1618 C CA . THR A 1 199 ? 4.510 -42.137 -23.478 1.00 38.50 199 THR A CA 1
ATOM 1619 C C . THR A 1 199 ? 4.486 -43.642 -23.774 1.00 38.50 199 THR A C 1
ATOM 1621 O O . THR A 1 199 ? 3.639 -44.358 -23.231 1.00 38.50 199 THR A O 1
ATOM 1624 N N . PRO A 1 200 ? 5.368 -44.158 -24.650 1.00 40.38 200 PRO A N 1
ATOM 1625 C CA . PRO A 1 200 ? 5.531 -45.598 -24.807 1.00 40.38 200 PRO A CA 1
ATOM 1626 C C . PRO A 1 200 ? 6.094 -46.209 -23.509 1.00 40.38 200 PRO A C 1
ATOM 1628 O O . PRO A 1 200 ? 6.802 -45.520 -22.767 1.00 40.38 200 PRO A O 1
ATOM 1631 N N . PRO A 1 201 ? 5.789 -47.486 -23.213 1.00 38.22 201 PRO A N 1
ATOM 1632 C CA . PRO A 1 201 ? 6.235 -48.134 -21.988 1.00 38.22 201 PRO A CA 1
ATOM 1633 C C . PRO A 1 201 ? 7.765 -48.216 -21.941 1.00 38.22 201 PRO A C 1
ATOM 1635 O O . PRO A 1 201 ? 8.419 -48.599 -22.912 1.00 38.22 201 PRO A O 1
ATOM 1638 N N . ILE A 1 202 ? 8.321 -47.842 -20.789 1.00 42.19 202 ILE A N 1
ATOM 1639 C CA . ILE A 1 202 ? 9.740 -47.979 -20.457 1.00 42.19 202 ILE A CA 1
ATOM 1640 C C . ILE A 1 202 ? 10.057 -49.484 -20.392 1.00 42.19 202 ILE A C 1
ATOM 1642 O O . ILE A 1 202 ? 9.332 -50.201 -19.703 1.00 42.19 202 ILE A O 1
ATOM 1646 N N . PRO A 1 203 ? 11.091 -49.996 -21.086 1.00 39.19 203 PRO A N 1
ATOM 1647 C CA . PRO A 1 203 ? 11.489 -51.390 -20.941 1.00 39.19 203 PRO A CA 1
ATOM 1648 C C . PRO A 1 203 ? 12.091 -51.633 -19.551 1.00 39.19 203 PRO A C 1
ATOM 1650 O O . PRO A 1 203 ? 12.913 -50.845 -19.080 1.00 39.19 203 PRO A O 1
ATOM 1653 N N . ASP A 1 204 ? 11.689 -52.735 -18.917 1.00 40.50 204 ASP A N 1
ATOM 1654 C CA . ASP A 1 204 ? 12.196 -53.180 -17.618 1.00 40.50 204 ASP A CA 1
ATOM 1655 C C . ASP A 1 204 ? 13.719 -53.376 -17.664 1.00 40.50 204 ASP A C 1
ATOM 1657 O O . ASP A 1 204 ? 14.233 -54.298 -18.302 1.00 40.50 204 ASP A O 1
ATOM 1661 N N . VAL A 1 205 ? 14.453 -52.511 -16.961 1.00 41.16 205 VAL A N 1
ATOM 1662 C CA . VAL A 1 205 ? 15.883 -52.693 -16.693 1.00 41.16 205 VAL A CA 1
ATOM 1663 C C . VAL A 1 205 ? 16.023 -53.327 -15.304 1.00 41.16 205 VAL A C 1
ATOM 1665 O O . VAL A 1 205 ? 15.491 -52.775 -14.338 1.00 41.16 205 VAL A O 1
ATOM 1668 N N . PRO A 1 206 ? 16.726 -54.467 -15.155 1.00 34.31 206 PRO A N 1
ATOM 1669 C CA . PRO A 1 206 ? 16.897 -55.102 -13.857 1.00 34.31 206 PRO A CA 1
ATOM 1670 C C . PRO A 1 206 ? 17.723 -54.228 -12.909 1.00 34.31 206 PRO A C 1
ATOM 1672 O O . PRO A 1 206 ? 18.774 -53.694 -13.269 1.00 34.31 206 PRO A O 1
ATOM 1675 N N . LEU A 1 207 ? 17.248 -54.123 -11.668 1.00 35.03 207 LEU A N 1
ATOM 1676 C CA . LEU A 1 207 ? 17.881 -53.390 -10.578 1.00 35.03 207 LEU A CA 1
ATOM 1677 C C . LEU A 1 207 ? 19.188 -54.092 -10.158 1.00 35.03 207 LEU A C 1
ATOM 1679 O O . LEU A 1 207 ? 19.164 -55.087 -9.434 1.00 35.03 207 LEU A O 1
ATOM 1683 N N . VAL A 1 208 ? 20.342 -53.583 -10.597 1.00 37.09 208 VAL A N 1
ATOM 1684 C CA . VAL A 1 208 ? 21.645 -54.003 -10.057 1.00 37.09 208 VAL A CA 1
ATOM 1685 C C . VAL A 1 208 ? 21.907 -53.213 -8.776 1.00 37.09 208 VAL A C 1
ATOM 1687 O O . VAL A 1 208 ? 22.225 -52.026 -8.805 1.00 37.09 208 VAL A O 1
ATOM 1690 N N . VAL A 1 209 ? 21.747 -53.881 -7.635 1.00 35.97 209 VAL A N 1
ATOM 1691 C CA . VAL A 1 209 ? 22.081 -53.346 -6.312 1.00 35.97 209 VAL A CA 1
ATOM 1692 C C . VAL A 1 209 ? 23.599 -53.393 -6.137 1.00 35.97 209 VAL A C 1
ATOM 1694 O O . VAL A 1 209 ? 24.161 -54.439 -5.822 1.00 35.97 209 VAL A O 1
ATOM 1697 N N . HIS A 1 210 ? 24.276 -52.260 -6.319 1.00 35.91 210 HIS A N 1
ATOM 1698 C CA . HIS A 1 210 ? 25.634 -52.082 -5.809 1.00 35.91 210 HIS A CA 1
ATOM 1699 C C . HIS A 1 210 ? 25.567 -51.520 -4.385 1.00 35.91 210 HIS A C 1
ATOM 1701 O O . HIS A 1 210 ? 25.292 -50.342 -4.170 1.00 35.91 210 HIS A O 1
ATOM 1707 N N . THR A 1 211 ? 25.819 -52.381 -3.399 1.00 32.53 211 THR A N 1
ATOM 1708 C CA . THR A 1 211 ? 26.077 -51.985 -2.012 1.00 32.53 211 THR A CA 1
ATOM 1709 C C . THR A 1 211 ? 27.439 -51.297 -1.924 1.00 32.53 211 THR A C 1
ATOM 1711 O O . THR A 1 211 ? 28.470 -51.949 -2.092 1.00 32.53 211 THR A O 1
ATOM 1714 N N . LEU A 1 212 ? 27.450 -49.992 -1.651 1.00 33.78 212 LEU A N 1
ATOM 1715 C CA . LEU A 1 212 ? 28.653 -49.270 -1.232 1.00 33.78 212 LEU A CA 1
ATOM 1716 C C . LEU A 1 212 ? 28.814 -49.368 0.298 1.00 33.78 212 LEU A C 1
ATOM 1718 O O . LEU A 1 212 ? 27.810 -49.314 1.012 1.00 33.78 212 LEU A O 1
ATOM 1722 N N . PRO A 1 213 ? 30.045 -49.531 0.816 1.00 31.70 213 PRO A N 1
ATOM 1723 C CA . PRO A 1 213 ? 30.287 -49.711 2.241 1.00 31.70 213 PRO A CA 1
ATOM 1724 C C . PRO A 1 213 ? 30.214 -48.384 3.008 1.00 31.70 213 PRO A C 1
ATOM 1726 O O . PRO A 1 213 ? 30.677 -47.345 2.541 1.00 31.70 213 PRO A O 1
ATOM 1729 N N . ILE A 1 214 ? 29.664 -48.454 4.220 1.00 38.25 214 ILE A N 1
ATOM 1730 C CA . ILE A 1 214 ? 29.656 -47.389 5.230 1.00 38.25 214 ILE A CA 1
ATOM 1731 C C . ILE A 1 214 ? 31.022 -47.370 5.937 1.00 38.25 214 ILE A C 1
ATOM 1733 O O . ILE A 1 214 ? 31.428 -48.425 6.432 1.00 38.25 214 ILE A O 1
ATOM 1737 N N . PRO A 1 215 ? 31.704 -46.220 6.085 1.00 35.06 215 PRO A N 1
ATOM 1738 C CA . PRO A 1 215 ? 32.732 -46.059 7.101 1.00 35.06 215 PRO A CA 1
ATOM 1739 C C . PRO A 1 215 ? 32.189 -45.253 8.288 1.00 35.06 215 PRO A C 1
ATOM 1741 O O . PRO A 1 215 ? 31.679 -44.143 8.141 1.00 35.06 215 PRO A O 1
ATOM 1744 N N . ASP A 1 216 ? 32.310 -45.847 9.470 1.00 33.12 216 ASP A N 1
ATOM 1745 C CA . ASP A 1 216 ? 31.968 -45.269 10.765 1.00 33.12 216 ASP A CA 1
ATOM 1746 C C . ASP A 1 216 ? 33.241 -44.707 11.446 1.00 33.12 216 ASP A C 1
ATOM 1748 O O . ASP A 1 216 ? 34.310 -45.314 11.366 1.00 33.12 216 ASP A O 1
ATOM 1752 N N . LYS A 1 217 ? 33.054 -43.596 12.174 1.00 34.69 217 LYS A N 1
ATOM 1753 C CA . LYS A 1 217 ? 33.882 -42.984 13.247 1.00 34.69 217 LYS A CA 1
ATOM 1754 C C . LYS A 1 217 ? 35.147 -42.155 12.924 1.00 34.69 217 LYS A C 1
ATOM 1756 O O . LYS A 1 217 ? 36.198 -42.658 12.548 1.00 34.69 217 LYS A O 1
ATOM 1761 N N . ASN A 1 218 ? 35.018 -40.863 13.269 1.00 31.52 218 ASN A N 1
ATOM 1762 C CA . ASN A 1 218 ? 35.980 -39.951 13.936 1.00 31.52 218 ASN A CA 1
ATOM 1763 C C . ASN A 1 218 ? 37.001 -40.641 14.882 1.00 31.52 218 ASN A C 1
ATOM 1765 O O . ASN A 1 218 ? 36.677 -41.736 15.347 1.00 31.52 218 ASN A O 1
ATOM 1769 N N . PRO A 1 219 ? 38.116 -39.998 15.339 1.00 43.31 219 PRO A N 1
ATOM 1770 C CA . PRO A 1 219 ? 38.429 -38.543 15.338 1.00 43.31 219 PRO A CA 1
ATOM 1771 C C . PRO A 1 219 ? 39.906 -38.160 15.027 1.00 43.31 219 PRO A C 1
ATOM 1773 O O . PRO A 1 219 ? 40.787 -38.971 15.260 1.00 43.31 219 PRO A O 1
ATOM 1776 N N . VAL A 1 220 ? 40.204 -36.896 14.671 1.00 33.44 220 VAL A N 1
ATOM 1777 C CA . VAL A 1 220 ? 41.415 -36.151 15.127 1.00 33.44 220 VAL A CA 1
ATOM 1778 C C . VAL A 1 220 ? 41.145 -34.636 15.052 1.00 33.44 220 VAL A C 1
ATOM 1780 O O . VAL A 1 220 ? 40.765 -34.113 14.009 1.00 33.44 220 VAL A O 1
ATOM 1783 N N . VAL A 1 221 ? 41.362 -33.949 16.176 1.00 33.78 221 VAL A N 1
ATOM 1784 C CA . VAL A 1 221 ? 41.393 -32.486 16.359 1.00 33.78 221 VAL A CA 1
ATOM 1785 C C . VAL A 1 221 ? 42.814 -31.972 16.090 1.00 33.78 221 VAL A C 1
ATOM 1787 O O . VAL A 1 221 ? 43.754 -32.625 16.546 1.00 33.78 221 VAL A O 1
ATOM 1790 N N . PRO A 1 222 ? 42.996 -30.783 15.487 1.00 34.94 222 PRO A N 1
ATOM 1791 C CA . PRO A 1 222 ? 44.146 -29.952 15.803 1.00 34.94 222 PRO A CA 1
ATOM 1792 C C . PRO A 1 222 ? 43.732 -28.644 16.488 1.00 34.94 222 PRO A C 1
ATOM 1794 O O . PRO A 1 222 ? 42.799 -27.947 16.091 1.00 34.94 222 PRO A O 1
ATOM 1797 N N . ASP A 1 223 ? 44.468 -28.395 17.559 1.00 29.50 223 ASP A N 1
ATOM 1798 C CA . ASP A 1 223 ? 44.483 -27.259 18.465 1.00 29.50 223 ASP A CA 1
ATOM 1799 C C . ASP A 1 223 ? 45.282 -26.103 17.849 1.00 29.50 223 ASP A C 1
ATOM 1801 O O . ASP A 1 223 ? 46.486 -26.250 17.650 1.00 29.50 223 ASP A O 1
ATOM 1805 N N . ASN A 1 224 ? 44.634 -24.969 17.557 1.00 35.00 224 ASN A N 1
ATOM 1806 C CA . ASN A 1 224 ? 45.310 -23.748 17.111 1.00 35.00 224 ASN A CA 1
ATOM 1807 C C . ASN A 1 224 ? 44.785 -22.538 17.898 1.00 35.00 224 ASN A C 1
ATOM 1809 O O . ASN A 1 224 ? 43.868 -21.824 17.487 1.00 35.00 224 ASN A O 1
ATOM 1813 N N . THR A 1 225 ? 45.400 -22.335 19.051 1.00 31.39 225 THR A N 1
ATOM 1814 C CA . THR A 1 225 ? 45.361 -21.144 19.895 1.00 31.39 225 THR A CA 1
ATOM 1815 C C . THR A 1 225 ? 45.964 -19.922 19.185 1.00 31.39 225 THR A C 1
ATOM 1817 O O . THR A 1 225 ? 47.004 -20.035 18.546 1.00 31.39 225 THR A O 1
ATOM 1820 N N . ALA A 1 226 ? 45.347 -18.758 19.427 1.00 32.03 226 ALA A N 1
ATOM 1821 C CA . ALA A 1 226 ? 45.877 -17.389 19.321 1.00 32.03 226 ALA A CA 1
ATOM 1822 C C . ALA A 1 226 ? 46.272 -16.839 17.931 1.00 32.03 226 ALA A C 1
ATOM 1824 O O . ALA A 1 226 ? 47.211 -17.315 17.309 1.00 32.03 226 ALA A O 1
ATOM 1825 N N . LEU A 1 227 ? 45.600 -15.749 17.524 1.00 35.69 227 LEU A N 1
ATOM 1826 C CA . LEU A 1 227 ? 46.188 -14.536 16.925 1.00 35.69 227 LEU A CA 1
ATOM 1827 C C . LEU A 1 227 ? 45.103 -13.438 16.810 1.00 35.69 227 LEU A C 1
ATOM 1829 O O . LEU A 1 227 ? 44.244 -13.466 15.935 1.00 35.69 227 LEU A O 1
ATOM 1833 N N . ASP A 1 228 ? 45.139 -12.547 17.799 1.00 34.44 228 ASP A N 1
ATOM 1834 C CA . ASP A 1 228 ? 44.896 -11.098 17.806 1.00 34.44 228 ASP A CA 1
ATOM 1835 C C . ASP A 1 228 ? 43.710 -10.453 17.062 1.00 34.44 228 ASP A C 1
ATOM 1837 O O . ASP A 1 228 ? 43.606 -10.399 15.838 1.00 34.44 228 ASP A O 1
ATOM 1841 N N . ALA A 1 229 ? 42.865 -9.820 17.883 1.00 36.25 229 ALA A N 1
ATOM 1842 C CA . ALA A 1 229 ? 41.874 -8.817 17.517 1.00 36.25 229 ALA A CA 1
ATOM 1843 C C . ALA A 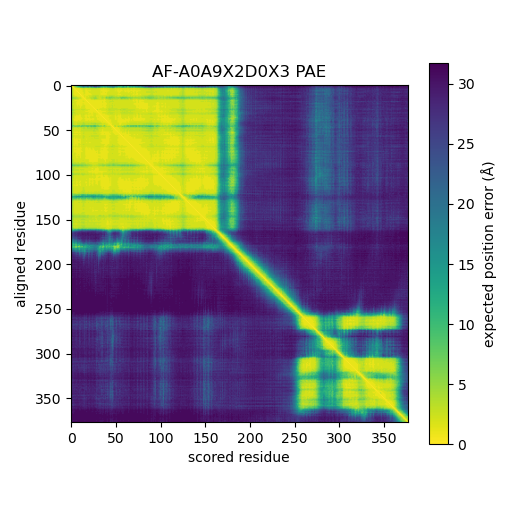1 229 ? 42.533 -7.494 17.057 1.00 36.25 229 ALA A C 1
ATOM 1845 O O . ALA A 1 229 ? 43.584 -7.119 17.582 1.00 36.25 229 ALA A O 1
ATOM 1846 N N . PRO A 1 230 ? 41.907 -6.728 16.142 1.00 37.25 230 PRO A N 1
ATOM 1847 C CA . PRO A 1 230 ? 42.387 -5.397 15.777 1.00 37.25 230 PRO A CA 1
ATOM 1848 C C . PRO A 1 230 ? 42.153 -4.390 16.924 1.00 37.25 230 PRO A C 1
ATOM 1850 O O . PRO A 1 230 ? 41.130 -4.471 17.613 1.00 37.25 230 PRO A O 1
ATOM 1853 N N . PRO A 1 231 ? 43.073 -3.433 17.153 1.00 36.81 231 PRO A N 1
ATOM 1854 C CA . PRO A 1 231 ? 43.044 -2.591 18.337 1.00 36.81 231 PRO A CA 1
ATOM 1855 C C . PRO A 1 231 ? 42.029 -1.448 18.231 1.00 36.81 231 PRO A C 1
ATOM 1857 O O . PRO A 1 231 ? 41.890 -0.772 17.213 1.00 36.81 231 PRO A O 1
ATOM 1860 N N . VAL A 1 232 ? 41.378 -1.213 19.367 1.00 32.44 232 VAL A N 1
ATOM 1861 C CA . VAL A 1 232 ? 40.619 -0.014 19.725 1.00 32.44 232 VAL A CA 1
ATOM 1862 C C . VAL A 1 232 ? 41.576 1.181 19.779 1.00 32.44 232 VAL A C 1
ATOM 1864 O O . VAL A 1 232 ? 42.530 1.166 20.555 1.00 32.44 232 VAL A O 1
ATOM 1867 N N . ILE A 1 233 ? 41.318 2.230 18.994 1.00 31.42 233 ILE A N 1
ATOM 1868 C CA . ILE A 1 233 ? 42.011 3.521 19.128 1.00 31.42 233 ILE A CA 1
ATOM 1869 C C . ILE A 1 233 ? 41.139 4.452 19.991 1.00 31.42 233 ILE A C 1
ATOM 1871 O O . ILE A 1 233 ? 39.957 4.622 19.683 1.00 31.42 233 ILE A O 1
ATOM 1875 N N . PRO A 1 234 ? 41.680 5.037 21.078 1.00 31.97 234 PRO A N 1
ATOM 1876 C CA . PRO A 1 234 ? 40.909 5.831 22.020 1.00 31.97 234 PRO A CA 1
ATOM 1877 C C . PRO A 1 234 ? 40.777 7.297 21.597 1.00 31.97 234 PRO A C 1
ATOM 1879 O O . PRO A 1 234 ? 41.703 7.917 21.078 1.00 31.97 234 PRO A O 1
ATOM 1882 N N . ILE A 1 235 ? 39.611 7.850 21.924 1.00 30.05 235 ILE A N 1
ATOM 1883 C CA . ILE A 1 235 ? 39.301 9.279 21.949 1.00 30.05 235 ILE A CA 1
ATOM 1884 C C . ILE A 1 235 ? 40.238 9.963 22.955 1.00 30.05 235 ILE A C 1
ATOM 1886 O O . ILE A 1 235 ? 40.270 9.580 24.127 1.00 30.05 235 ILE A O 1
ATOM 1890 N N . LYS A 1 236 ? 40.961 10.999 22.517 1.00 29.08 236 LYS A N 1
ATOM 1891 C CA . LYS A 1 236 ? 41.570 11.998 23.401 1.00 29.08 236 LYS A CA 1
ATOM 1892 C C . LYS A 1 236 ? 41.168 13.400 22.960 1.00 29.08 236 LYS A C 1
ATOM 1894 O O . LYS A 1 236 ? 41.476 13.844 21.860 1.00 29.08 236 LYS A O 1
ATOM 1899 N N . THR A 1 237 ? 40.450 14.041 23.865 1.00 34.22 237 THR A N 1
ATOM 1900 C CA . THR A 1 237 ? 40.243 15.476 24.013 1.00 34.22 237 THR A CA 1
ATOM 1901 C C . THR A 1 237 ? 41.579 16.145 24.326 1.00 34.22 237 THR A C 1
ATOM 1903 O O . THR A 1 237 ? 42.259 15.690 25.240 1.00 34.22 237 THR A O 1
ATOM 1906 N N . GLU A 1 238 ? 41.916 17.239 23.648 1.00 33.56 238 GLU A N 1
ATOM 1907 C CA . GLU A 1 238 ? 42.814 18.260 24.195 1.00 33.56 238 GLU A CA 1
ATOM 1908 C C . GLU A 1 238 ? 42.510 19.610 23.533 1.00 33.56 238 GLU A C 1
ATOM 1910 O O . GLU A 1 238 ? 42.574 19.772 22.314 1.00 33.56 238 GLU A O 1
ATOM 1915 N N . GLN A 1 239 ? 42.058 20.529 24.384 1.00 31.11 239 GLN A N 1
ATOM 1916 C CA . GLN A 1 239 ? 41.995 21.964 24.162 1.00 31.11 239 GLN A CA 1
ATOM 1917 C C . GLN A 1 239 ? 43.393 22.555 24.395 1.00 31.11 239 GLN A C 1
ATOM 1919 O O . GLN A 1 239 ? 44.145 22.019 25.206 1.00 31.11 239 GLN A O 1
ATOM 1924 N N . ASP A 1 240 ? 43.651 23.669 23.709 1.00 30.67 240 ASP A N 1
ATOM 1925 C CA . ASP A 1 240 ? 44.510 24.811 24.076 1.00 30.67 240 ASP A CA 1
ATOM 1926 C C . ASP A 1 240 ? 45.538 25.224 23.003 1.00 30.67 240 ASP A C 1
ATOM 1928 O O . ASP A 1 240 ? 46.536 24.563 22.737 1.00 30.67 240 ASP A O 1
ATOM 1932 N N . GLU A 1 241 ? 45.173 26.345 22.364 1.00 35.88 241 GLU A N 1
ATOM 1933 C CA . GLU A 1 241 ? 45.943 27.536 21.964 1.00 35.88 241 GLU A CA 1
ATOM 1934 C C . GLU A 1 241 ? 47.448 27.436 21.625 1.00 35.88 241 GLU A C 1
ATOM 1936 O O . GLU A 1 241 ? 48.255 26.944 22.403 1.00 35.88 241 GLU A O 1
ATOM 1941 N N . ILE A 1 242 ? 47.853 28.091 20.520 1.00 32.66 242 ILE A N 1
ATOM 1942 C CA . ILE A 1 242 ? 48.654 29.344 20.520 1.00 32.66 242 ILE A CA 1
ATOM 1943 C C . ILE A 1 242 ? 48.911 29.837 19.068 1.00 32.66 242 ILE A C 1
ATOM 1945 O O . ILE A 1 242 ? 49.554 29.176 18.260 1.00 32.66 242 ILE A O 1
ATOM 1949 N N . SER A 1 243 ? 48.406 31.048 18.801 1.00 29.94 243 SER A N 1
ATOM 1950 C CA . SER A 1 243 ? 48.938 32.186 18.020 1.00 29.94 243 SER A CA 1
ATOM 1951 C C . SER A 1 243 ? 49.541 32.076 16.598 1.00 29.94 243 SER A C 1
ATOM 1953 O O . SER A 1 243 ? 50.677 31.651 16.413 1.00 29.94 243 SER A O 1
ATOM 1955 N N . ALA A 1 244 ? 48.854 32.820 15.707 1.00 33.09 244 ALA A N 1
ATOM 1956 C CA . ALA A 1 244 ? 49.336 33.817 14.720 1.00 33.09 244 ALA A CA 1
ATOM 1957 C C . ALA A 1 244 ? 49.565 33.395 13.246 1.00 33.09 244 ALA A C 1
ATOM 1959 O O . ALA A 1 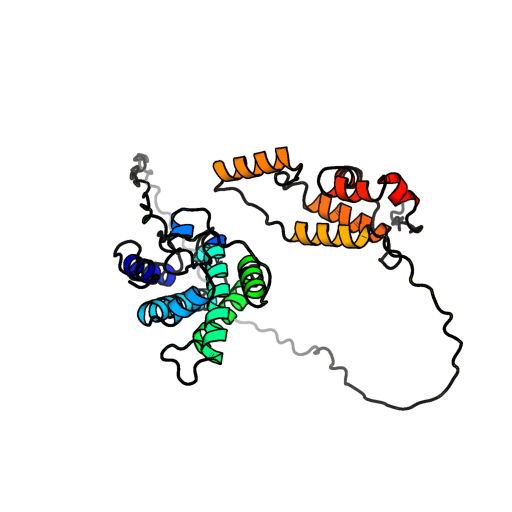244 ? 50.020 32.284 12.997 1.00 33.09 244 ALA A O 1
ATOM 1960 N N . PRO A 1 245 ? 49.410 34.314 12.258 1.00 36.41 245 PRO A N 1
ATOM 1961 C CA . PRO A 1 245 ? 48.595 35.537 12.190 1.00 36.41 245 PRO A CA 1
ATOM 1962 C C . PRO A 1 245 ? 47.552 35.514 11.046 1.00 36.41 245 PRO A C 1
ATOM 1964 O O . PRO A 1 245 ? 47.699 34.828 10.040 1.00 36.41 245 PRO A O 1
ATOM 1967 N N . LEU A 1 246 ? 46.506 36.331 11.200 1.00 40.47 246 LEU A N 1
ATOM 1968 C CA . LEU A 1 246 ? 45.514 36.648 10.168 1.00 40.47 246 LEU A CA 1
ATOM 1969 C C . LEU A 1 246 ? 46.186 37.341 8.971 1.00 40.47 246 LEU A C 1
ATOM 1971 O O . LEU A 1 246 ? 46.672 38.465 9.107 1.00 40.47 246 LEU A O 1
ATOM 1975 N N . THR A 1 247 ? 46.170 36.702 7.801 1.00 34.28 247 THR A N 1
ATOM 1976 C CA . THR A 1 247 ? 46.324 37.383 6.508 1.00 34.28 247 THR A CA 1
ATOM 1977 C C . THR A 1 247 ? 44.943 37.637 5.898 1.00 34.28 247 THR A C 1
ATOM 1979 O O . THR A 1 247 ? 44.024 36.854 6.148 1.00 34.28 247 THR A O 1
ATOM 1982 N N . PRO A 1 248 ? 44.749 38.740 5.153 1.00 36.31 248 PRO A N 1
ATOM 1983 C CA . PRO A 1 248 ? 43.429 39.163 4.700 1.00 36.31 248 PRO A CA 1
ATOM 1984 C C . PRO A 1 248 ? 42.860 38.131 3.728 1.00 36.31 248 PRO A C 1
ATOM 1986 O O . PRO A 1 248 ? 43.531 37.760 2.767 1.00 36.31 248 PRO A O 1
ATOM 1989 N N . VAL A 1 249 ? 41.639 37.666 3.989 1.00 35.78 249 VAL A N 1
ATOM 1990 C CA . VAL A 1 249 ? 40.858 36.908 3.012 1.00 35.78 249 VAL A CA 1
ATOM 1991 C C . VAL A 1 249 ? 40.515 37.885 1.896 1.00 35.78 249 VAL A C 1
ATOM 1993 O O . VAL A 1 249 ? 39.742 38.818 2.094 1.00 35.78 249 VAL A O 1
ATOM 1996 N N . GLU A 1 250 ? 41.189 37.716 0.767 1.00 38.47 250 GLU A N 1
ATOM 1997 C CA . GLU A 1 250 ? 40.874 38.380 -0.488 1.00 38.47 250 GLU A CA 1
ATOM 1998 C C . GLU A 1 250 ? 39.488 37.885 -0.921 1.00 38.47 250 GLU A C 1
ATOM 2000 O O . GLU A 1 250 ? 39.280 36.678 -1.077 1.00 38.47 250 GLU A O 1
ATOM 2005 N N . ASP A 1 251 ? 38.529 38.809 -1.025 1.00 36.50 251 ASP A N 1
ATOM 2006 C CA . ASP A 1 251 ? 37.167 38.550 -1.489 1.00 36.50 251 ASP A CA 1
ATOM 2007 C C . ASP A 1 251 ? 37.223 37.850 -2.853 1.00 36.50 251 ASP A C 1
ATOM 2009 O O . ASP A 1 251 ? 37.431 38.475 -3.893 1.00 36.50 251 ASP A O 1
ATOM 2013 N N . THR A 1 252 ? 37.070 36.527 -2.849 1.00 38.97 252 THR A N 1
ATOM 2014 C CA . THR A 1 252 ? 36.946 35.751 -4.079 1.00 38.97 252 THR A CA 1
ATOM 2015 C C . THR A 1 252 ? 35.499 35.898 -4.537 1.00 38.97 252 THR A C 1
ATOM 2017 O O . THR A 1 252 ? 34.581 35.399 -3.883 1.00 38.97 252 THR A O 1
ATOM 2020 N N . GLU A 1 253 ? 35.287 36.645 -5.624 1.00 44.28 253 GLU A N 1
ATOM 2021 C CA . GLU A 1 253 ? 34.004 36.700 -6.330 1.00 44.28 253 GLU A CA 1
ATOM 2022 C C . GLU A 1 253 ? 33.465 35.274 -6.555 1.00 44.28 253 GLU A C 1
ATOM 2024 O O . GLU A 1 253 ? 34.248 34.370 -6.858 1.00 44.28 253 GLU A O 1
ATOM 2029 N N . PRO A 1 254 ? 32.147 35.034 -6.412 1.00 41.91 254 PRO A N 1
ATOM 2030 C CA . PRO A 1 254 ? 31.585 33.710 -6.624 1.00 41.91 254 PRO A CA 1
ATOM 2031 C C . PRO A 1 254 ? 31.807 33.299 -8.082 1.00 41.91 254 PRO A C 1
ATOM 2033 O O . PRO A 1 254 ? 31.242 33.891 -9.002 1.00 41.91 254 PRO A O 1
ATOM 2036 N N . GLU A 1 255 ? 32.647 32.284 -8.268 1.00 51.84 255 GLU A N 1
ATOM 2037 C CA . GLU A 1 255 ? 32.939 31.647 -9.547 1.00 51.84 255 GLU A CA 1
ATOM 2038 C C . GLU A 1 255 ? 31.608 31.288 -10.231 1.00 51.84 255 GLU A C 1
ATOM 2040 O O . GLU A 1 255 ? 30.800 30.521 -9.698 1.00 51.84 255 GLU A O 1
ATOM 2045 N N . VAL A 1 256 ? 31.317 31.935 -11.364 1.00 52.59 256 VAL A N 1
ATOM 2046 C CA . VAL A 1 256 ? 30.011 31.868 -12.034 1.00 52.59 256 VAL A CA 1
ATOM 2047 C C . VAL A 1 256 ? 29.803 30.456 -12.579 1.00 52.59 256 VAL A C 1
ATOM 2049 O O . VAL A 1 256 ? 30.251 30.114 -13.671 1.00 52.59 256 VAL A O 1
ATOM 2052 N N . LEU A 1 257 ? 29.120 29.627 -11.792 1.00 59.38 257 LEU A N 1
ATOM 2053 C CA . LEU A 1 257 ? 28.712 28.282 -12.169 1.00 59.38 257 LEU A CA 1
ATOM 2054 C C . LEU A 1 257 ? 27.888 28.355 -13.465 1.00 59.38 257 LEU A C 1
ATOM 2056 O O . LEU A 1 257 ? 26.943 29.143 -13.557 1.00 59.38 257 LEU A O 1
ATOM 2060 N N . SER A 1 258 ? 28.236 27.546 -14.471 1.00 69.81 258 SER A N 1
ATOM 2061 C CA . SER A 1 258 ? 27.511 27.533 -15.746 1.00 69.81 258 SER A CA 1
ATOM 2062 C C . SER A 1 258 ? 26.002 27.329 -15.508 1.00 69.81 258 SER A C 1
ATOM 2064 O O . SER A 1 258 ? 25.628 26.367 -14.829 1.00 69.81 258 SER A O 1
ATOM 2066 N N . PRO A 1 259 ? 25.113 28.172 -16.076 1.00 77.06 259 PRO A N 1
ATOM 2067 C CA . PRO A 1 259 ? 23.659 28.087 -15.868 1.00 77.06 259 PRO A CA 1
ATOM 2068 C C . PRO A 1 259 ? 23.049 26.760 -16.354 1.00 77.06 259 PRO A C 1
ATOM 2070 O O . PRO A 1 259 ? 21.926 26.418 -15.992 1.00 77.06 259 PRO A O 1
ATOM 2073 N N . LEU A 1 260 ? 23.814 25.988 -17.129 1.00 84.25 260 LEU A N 1
ATOM 2074 C CA . LEU A 1 260 ? 23.470 24.655 -17.608 1.00 84.25 260 LEU A CA 1
ATOM 2075 C C . LEU A 1 260 ? 23.571 23.574 -16.511 1.00 84.25 260 LEU A C 1
ATOM 2077 O O . LEU A 1 260 ? 22.888 22.553 -16.595 1.00 84.25 260 LEU A O 1
ATOM 2081 N N . ILE A 1 261 ? 24.391 23.773 -15.472 1.00 83.62 261 ILE A N 1
ATOM 2082 C CA . ILE A 1 261 ? 24.650 22.757 -14.435 1.00 83.62 261 ILE A CA 1
ATOM 2083 C C . ILE A 1 261 ? 23.375 22.357 -13.671 1.00 83.62 261 ILE A C 1
ATOM 2085 O O . ILE A 1 261 ? 23.085 21.158 -13.637 1.00 83.62 261 ILE A O 1
ATOM 2089 N N . PRO A 1 262 ? 22.552 23.288 -13.147 1.00 82.56 262 PRO A N 1
ATOM 2090 C CA . PRO A 1 262 ? 21.292 22.935 -12.484 1.00 82.56 262 PRO A CA 1
ATOM 2091 C C . PRO A 1 262 ? 20.313 22.186 -13.402 1.00 82.56 262 PRO A C 1
ATOM 2093 O O . PRO A 1 262 ? 19.620 21.262 -12.973 1.00 82.56 262 PRO A O 1
ATOM 2096 N N . SER A 1 263 ? 20.282 22.544 -14.688 1.00 82.19 263 SER A N 1
ATOM 2097 C CA . SER A 1 263 ? 19.440 21.893 -15.698 1.00 82.19 263 SER A CA 1
ATOM 2098 C C . SER A 1 263 ? 19.893 20.453 -15.967 1.00 82.19 263 SER A C 1
ATOM 2100 O O . SER A 1 263 ? 19.066 19.539 -16.030 1.00 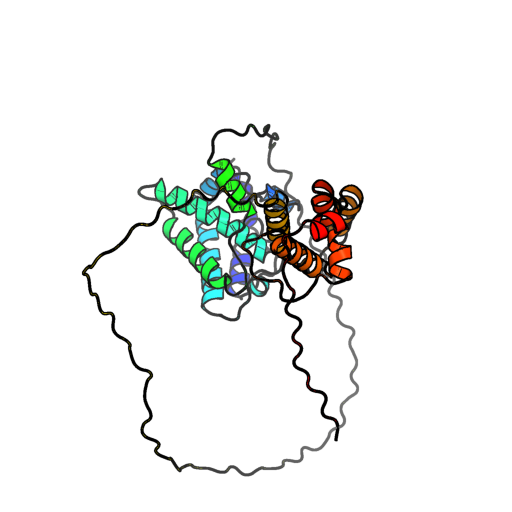82.19 263 SER A O 1
ATOM 2102 N N . LEU A 1 264 ? 21.208 20.218 -16.054 1.00 84.56 264 LEU A N 1
ATOM 2103 C CA . LEU A 1 264 ? 21.779 18.873 -16.169 1.00 84.56 264 LEU A CA 1
ATOM 2104 C C . LEU A 1 264 ? 21.499 18.027 -14.920 1.00 84.56 264 LEU A C 1
ATOM 2106 O O . LEU A 1 264 ? 21.193 16.844 -15.053 1.00 84.56 264 LEU A O 1
ATOM 2110 N N . GLU A 1 265 ? 21.548 18.608 -13.720 1.00 83.81 265 GLU A N 1
ATOM 2111 C CA . GLU A 1 265 ? 21.209 17.905 -12.474 1.00 83.81 265 GLU A CA 1
ATOM 2112 C C . GLU A 1 265 ? 19.746 17.476 -12.429 1.00 83.81 265 GLU A C 1
ATOM 2114 O O . GLU A 1 265 ? 19.462 16.307 -12.162 1.00 83.81 265 GLU A O 1
ATOM 2119 N N . GLY A 1 266 ? 18.827 18.384 -12.771 1.00 77.94 266 GLY A N 1
ATOM 2120 C CA . GLY A 1 266 ? 17.406 18.063 -12.882 1.00 77.94 266 GLY A CA 1
ATOM 2121 C C . GLY A 1 266 ? 17.144 16.956 -13.906 1.00 77.94 266 GLY A C 1
ATOM 2122 O O . GLY A 1 266 ? 16.360 16.040 -13.648 1.00 77.94 266 GLY A O 1
ATOM 2123 N N . TYR A 1 267 ? 17.849 16.985 -15.041 1.00 82.19 267 TYR A N 1
ATOM 2124 C CA . TYR A 1 267 ? 17.762 15.938 -16.056 1.00 82.19 267 TYR A CA 1
ATOM 2125 C C . TYR A 1 267 ? 18.277 14.581 -15.551 1.00 82.19 267 TYR A C 1
ATOM 2127 O O . TYR A 1 267 ? 17.604 13.566 -15.742 1.00 82.19 267 TYR A O 1
ATOM 2135 N N . ILE A 1 268 ? 19.447 14.549 -14.901 1.00 82.62 268 ILE A N 1
ATOM 2136 C CA . ILE A 1 268 ? 20.058 13.327 -14.351 1.00 82.62 268 ILE A CA 1
ATOM 2137 C C . ILE A 1 268 ? 19.155 12.706 -13.286 1.00 82.62 268 ILE A C 1
ATOM 2139 O O . ILE A 1 268 ? 18.929 11.498 -13.317 1.00 82.62 268 ILE A O 1
ATOM 2143 N N . GLU A 1 269 ? 18.626 13.514 -12.367 1.00 76.31 269 GLU A N 1
ATOM 2144 C CA . GLU A 1 269 ? 17.792 13.034 -11.265 1.00 76.31 269 GLU A CA 1
ATOM 2145 C C . GLU A 1 269 ? 16.456 12.487 -11.770 1.00 76.31 269 GLU A C 1
ATOM 2147 O O . GLU A 1 269 ? 16.062 11.371 -11.432 1.00 76.31 269 GLU A O 1
ATOM 2152 N N . MET A 1 270 ? 15.801 13.216 -12.677 1.00 72.81 270 MET A N 1
ATOM 2153 C CA . MET A 1 270 ? 14.599 12.736 -13.354 1.00 72.81 270 MET A CA 1
ATOM 2154 C C . MET A 1 270 ? 14.871 11.411 -14.076 1.00 72.81 270 MET A C 1
ATOM 2156 O O . MET A 1 270 ? 14.095 10.469 -13.937 1.00 72.81 270 MET A O 1
ATOM 2160 N N . ARG A 1 271 ? 15.985 11.303 -14.814 1.00 72.00 271 ARG A N 1
ATOM 2161 C CA . ARG A 1 271 ? 16.298 10.107 -15.609 1.00 72.00 271 ARG A CA 1
ATOM 2162 C C . ARG A 1 271 ? 16.746 8.909 -14.791 1.00 72.00 271 ARG A C 1
ATOM 2164 O O . ARG A 1 271 ? 16.440 7.787 -15.181 1.00 72.00 271 ARG A O 1
ATOM 2171 N N . ARG A 1 272 ? 17.432 9.113 -13.669 1.00 70.56 272 ARG A N 1
ATOM 2172 C CA . ARG A 1 272 ? 17.776 8.038 -12.727 1.00 70.56 272 ARG A CA 1
ATOM 2173 C C . ARG A 1 272 ? 16.521 7.450 -12.074 1.00 70.56 272 ARG A C 1
ATOM 2175 O O . ARG A 1 272 ? 16.484 6.254 -11.805 1.00 70.56 272 ARG A O 1
ATOM 2182 N N . ASN A 1 273 ? 15.496 8.283 -11.897 1.00 61.84 273 ASN A N 1
ATOM 2183 C CA . ASN A 1 273 ? 14.213 7.915 -11.303 1.00 61.84 273 ASN A CA 1
ATOM 2184 C C . ASN A 1 273 ? 13.148 7.499 -12.343 1.00 61.84 273 ASN A C 1
ATOM 2186 O O . ASN A 1 273 ? 12.041 7.113 -11.964 1.00 61.84 273 ASN A O 1
ATOM 2190 N N . GLU A 1 274 ? 13.464 7.530 -13.646 1.00 60.22 274 GLU A N 1
ATOM 2191 C CA . GLU A 1 274 ? 12.642 6.939 -14.708 1.00 60.22 274 GLU A CA 1
ATOM 2192 C C . GLU A 1 274 ? 12.834 5.406 -14.700 1.00 60.22 274 GLU A C 1
ATOM 2194 O O . GLU A 1 274 ? 13.907 4.861 -14.982 1.00 60.22 274 GLU A O 1
ATOM 2199 N N . TRP A 1 275 ? 11.767 4.709 -14.314 1.00 52.84 275 TRP A N 1
ATOM 2200 C CA . TRP A 1 275 ? 11.696 3.269 -14.079 1.00 52.84 275 TRP A CA 1
ATOM 2201 C C . TRP A 1 275 ? 12.168 2.454 -15.294 1.00 52.84 275 TRP A C 1
ATOM 2203 O O . TRP A 1 275 ? 11.840 2.780 -16.432 1.00 52.84 275 TRP A O 1
ATOM 2213 N N . SER A 1 276 ? 12.866 1.336 -15.058 1.00 44.03 276 SER A N 1
ATOM 2214 C CA . SER A 1 276 ? 13.048 0.289 -16.073 1.00 44.03 276 SER A CA 1
ATOM 2215 C C . SER A 1 276 ? 11.715 -0.431 -16.282 1.00 44.03 276 SER A C 1
ATOM 2217 O O . SER A 1 276 ? 11.337 -1.305 -15.493 1.00 44.03 276 SER A O 1
ATOM 2219 N N . PHE A 1 277 ? 10.969 -0.048 -17.312 1.00 43.75 277 PHE A N 1
ATOM 2220 C CA . PHE A 1 277 ? 9.795 -0.791 -17.750 1.00 43.75 277 PHE A CA 1
ATOM 2221 C C . PHE A 1 277 ? 10.244 -2.141 -18.321 1.00 43.75 277 PHE A C 1
ATOM 2223 O O . PHE A 1 277 ? 10.496 -2.265 -19.511 1.00 43.75 277 PHE A O 1
ATOM 2230 N N . HIS A 1 278 ? 10.297 -3.184 -17.493 1.00 39.38 278 HIS A N 1
ATOM 2231 C CA . HIS A 1 278 ? 10.332 -4.545 -18.021 1.00 39.38 278 HIS A CA 1
ATOM 2232 C C . HIS A 1 278 ? 8.928 -4.916 -18.519 1.00 39.38 278 HIS A C 1
ATOM 2234 O O . HIS A 1 278 ? 7.983 -5.134 -17.759 1.00 39.38 278 HIS A O 1
ATOM 2240 N N . TYR A 1 279 ? 8.801 -4.902 -19.844 1.00 47.94 279 TYR A N 1
ATOM 2241 C CA . TYR A 1 279 ? 7.591 -5.105 -20.628 1.00 47.94 279 TYR A CA 1
ATOM 2242 C C . TYR A 1 279 ? 7.019 -6.519 -20.483 1.00 47.94 279 TYR A C 1
ATOM 2244 O O . TYR A 1 279 ? 7.592 -7.479 -20.984 1.00 47.94 279 TYR A O 1
ATOM 2252 N N . ASN A 1 280 ? 5.825 -6.630 -19.895 1.00 34.22 280 ASN A N 1
ATOM 2253 C CA . ASN A 1 280 ? 4.916 -7.760 -20.143 1.00 34.22 280 ASN A CA 1
ATOM 2254 C C . ASN A 1 280 ? 3.428 -7.363 -20.218 1.00 34.22 280 ASN A C 1
ATOM 2256 O O . ASN A 1 280 ? 2.571 -8.230 -20.361 1.00 34.22 280 ASN A O 1
ATOM 2260 N N . PHE A 1 281 ? 3.088 -6.068 -20.158 1.00 42.50 281 PHE A N 1
ATOM 2261 C CA . PHE A 1 281 ? 1.684 -5.633 -20.057 1.00 42.50 281 PHE A CA 1
ATOM 2262 C C . PHE A 1 281 ? 1.160 -4.758 -21.213 1.00 42.50 281 PHE A C 1
ATOM 2264 O O . PHE A 1 281 ? 0.015 -4.314 -21.195 1.00 42.50 281 PHE A O 1
ATOM 2271 N N . LEU A 1 282 ? 1.947 -4.457 -22.243 1.00 47.50 282 LEU A N 1
ATOM 2272 C CA . LEU A 1 282 ? 1.785 -3.150 -22.874 1.00 47.50 282 LEU A CA 1
ATOM 2273 C C . LEU A 1 282 ? 1.510 -3.187 -24.388 1.00 47.50 282 LEU A C 1
ATOM 2275 O O . LEU A 1 282 ? 2.406 -3.025 -25.206 1.00 47.50 282 LEU A O 1
ATOM 2279 N N . GLY A 1 283 ? 0.236 -3.342 -24.765 1.00 42.53 283 GLY A N 1
ATOM 2280 C CA . GLY A 1 283 ? -0.237 -3.033 -26.125 1.00 42.53 283 GLY A CA 1
ATOM 2281 C C . GLY A 1 283 ? -0.699 -1.577 -26.264 1.00 42.53 283 GLY A C 1
ATOM 2282 O O . GLY A 1 283 ? -0.236 -0.838 -27.125 1.00 42.53 283 GLY A O 1
ATOM 2283 N N . VAL A 1 284 ? -1.588 -1.131 -25.370 1.00 50.12 284 VAL A N 1
ATOM 2284 C CA . VAL A 1 284 ? -2.250 0.184 -25.484 1.00 50.12 284 VAL A CA 1
ATOM 2285 C C . VAL A 1 284 ? -1.450 1.306 -24.822 1.00 50.12 284 VAL A C 1
ATOM 2287 O O . VAL A 1 284 ? -1.346 2.390 -25.385 1.00 50.12 284 VAL A O 1
ATOM 2290 N N . MET A 1 285 ? -0.825 1.055 -23.667 1.00 49.78 285 MET A N 1
ATOM 2291 C CA . MET A 1 285 ? 0.030 2.067 -23.032 1.00 49.78 285 MET A CA 1
ATOM 2292 C C . MET A 1 285 ? 1.325 2.281 -23.828 1.00 49.78 285 MET A C 1
ATOM 2294 O O . MET A 1 285 ? 1.742 3.421 -23.960 1.00 49.78 285 MET A O 1
ATOM 2298 N N . SER A 1 286 ? 1.881 1.251 -24.483 1.00 51.72 286 SER A N 1
ATOM 2299 C CA . SER A 1 286 ? 2.987 1.427 -25.442 1.00 51.72 286 SER A CA 1
ATOM 2300 C C . SER A 1 286 ? 2.603 2.358 -26.579 1.00 51.72 286 SER A C 1
ATOM 2302 O O . SER A 1 286 ? 3.406 3.183 -26.972 1.00 51.72 286 SER A O 1
ATOM 2304 N N . LEU A 1 287 ? 1.373 2.271 -27.088 1.00 55.00 287 LEU A N 1
ATOM 2305 C CA . LEU A 1 287 ? 0.915 3.145 -28.163 1.00 55.00 287 LEU A CA 1
ATOM 2306 C C . LEU A 1 287 ? 0.710 4.588 -27.681 1.00 55.00 287 LEU A C 1
ATOM 2308 O O . LEU A 1 287 ? 1.085 5.515 -28.385 1.00 55.00 287 LEU A O 1
ATOM 2312 N N . ILE A 1 288 ? 0.166 4.790 -26.477 1.00 58.84 288 ILE A N 1
ATOM 2313 C CA . ILE A 1 288 ? -0.005 6.126 -25.882 1.00 58.84 288 ILE A CA 1
ATOM 2314 C C . ILE A 1 288 ? 1.352 6.769 -25.607 1.00 58.84 288 ILE A C 1
ATOM 2316 O O . ILE A 1 288 ? 1.569 7.916 -25.989 1.00 58.84 288 ILE A O 1
ATOM 2320 N N 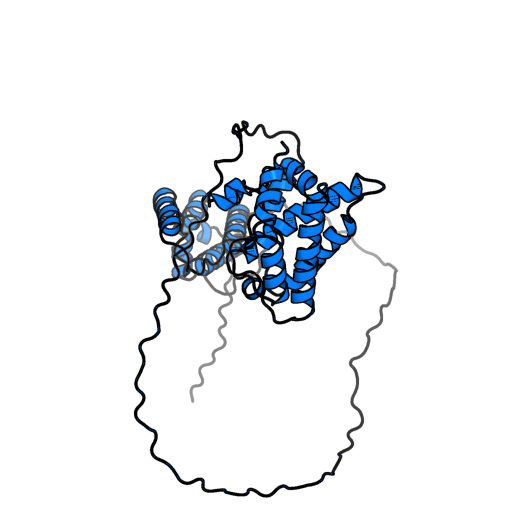. TYR A 1 289 ? 2.278 6.026 -25.002 1.00 54.50 289 TYR A N 1
ATOM 2321 C CA . TYR A 1 289 ? 3.630 6.508 -24.777 1.00 54.50 289 TYR A CA 1
ATOM 2322 C C . TYR A 1 289 ? 4.360 6.725 -26.103 1.00 54.50 289 TYR A C 1
ATOM 2324 O O . TYR A 1 289 ? 5.070 7.710 -26.201 1.00 54.50 289 TYR A O 1
ATOM 2332 N N . LEU A 1 290 ? 4.170 5.887 -27.130 1.00 52.22 290 LEU A N 1
ATOM 2333 C CA . LEU A 1 290 ? 4.809 6.030 -28.449 1.00 52.22 290 LEU A CA 1
ATOM 2334 C C . LEU A 1 290 ? 4.267 7.238 -29.217 1.00 52.22 290 LEU A C 1
ATOM 2336 O O . LEU A 1 290 ? 5.022 7.942 -29.879 1.00 52.22 290 LEU A O 1
ATOM 2340 N N . ILE A 1 291 ? 2.971 7.521 -29.087 1.00 54.94 291 ILE A N 1
ATOM 2341 C CA . ILE A 1 291 ? 2.347 8.737 -29.616 1.00 54.94 291 ILE A CA 1
ATOM 2342 C C . ILE A 1 291 ? 2.835 9.962 -28.834 1.00 54.94 291 ILE A C 1
ATOM 2344 O O . ILE A 1 291 ? 3.150 10.980 -29.443 1.00 54.94 291 ILE A O 1
ATOM 2348 N N . MET A 1 292 ? 2.969 9.874 -27.507 1.00 53.50 292 MET A N 1
ATOM 2349 C CA . MET A 1 292 ? 3.595 10.937 -26.717 1.00 53.50 292 MET A CA 1
ATOM 2350 C C . MET A 1 292 ? 5.077 11.116 -27.068 1.00 53.50 292 MET A C 1
ATOM 2352 O O . MET A 1 292 ? 5.512 12.254 -27.159 1.00 53.50 292 MET A O 1
ATOM 2356 N N . ASP A 1 293 ? 5.832 10.057 -27.347 1.00 50.78 293 ASP A N 1
ATOM 2357 C CA . ASP A 1 293 ? 7.229 10.118 -27.801 1.00 50.78 293 ASP A CA 1
ATOM 2358 C C . ASP A 1 293 ? 7.338 10.820 -29.153 1.00 50.78 293 ASP A C 1
ATOM 2360 O O . ASP A 1 293 ? 8.132 11.742 -29.312 1.00 50.78 293 ASP A O 1
ATOM 2364 N N . ALA A 1 294 ? 6.468 10.455 -30.097 1.00 50.16 294 ALA A N 1
ATOM 2365 C CA . ALA A 1 294 ? 6.424 11.041 -31.430 1.00 50.16 294 ALA A CA 1
ATOM 2366 C C . ALA A 1 294 ? 5.987 12.518 -31.429 1.00 50.16 294 ALA A C 1
ATOM 2368 O O . ALA A 1 294 ? 6.438 13.286 -32.274 1.00 50.16 294 ALA A O 1
ATOM 2369 N N . ILE A 1 295 ? 5.117 12.922 -30.494 1.00 49.72 295 ILE A N 1
ATOM 2370 C CA . ILE A 1 295 ? 4.630 14.307 -30.373 1.00 49.72 295 ILE A CA 1
ATOM 2371 C C . ILE A 1 295 ? 5.585 15.174 -29.536 1.00 49.72 295 ILE A C 1
ATOM 2373 O O . ILE A 1 295 ? 5.754 16.353 -29.833 1.00 49.72 295 ILE A O 1
ATOM 2377 N N . SER A 1 296 ? 6.203 14.610 -28.495 1.00 53.56 296 SER A N 1
ATOM 2378 C CA . SER A 1 296 ? 7.013 15.354 -27.514 1.00 53.56 296 SER A CA 1
ATOM 2379 C C . SER A 1 296 ? 8.516 15.283 -27.785 1.00 53.56 296 SER A C 1
ATOM 2381 O O . SER A 1 296 ? 9.279 15.960 -27.098 1.00 53.56 296 SER A O 1
ATOM 2383 N N . GLY A 1 297 ? 8.960 14.410 -28.697 1.00 45.84 297 GLY A N 1
ATOM 2384 C CA . GLY A 1 297 ? 10.376 14.082 -28.880 1.00 45.84 297 GLY A CA 1
ATOM 2385 C C . GLY A 1 297 ? 11.021 13.483 -27.626 1.00 45.84 297 GLY A C 1
ATOM 2386 O O . GLY A 1 297 ? 12.222 13.653 -27.408 1.00 45.84 297 GLY A O 1
ATOM 2387 N N . SER A 1 298 ? 10.231 12.857 -26.743 1.00 50.44 298 SER A N 1
ATOM 2388 C CA . SER A 1 298 ? 10.792 12.152 -25.591 1.00 50.44 298 SER A CA 1
ATOM 2389 C C . SER A 1 298 ? 11.549 10.905 -26.064 1.00 50.44 298 SER A C 1
ATOM 2391 O O . SER A 1 298 ? 11.335 10.418 -27.165 1.00 50.44 298 SER A O 1
ATOM 2393 N N . ASP A 1 299 ? 12.509 10.435 -25.267 1.00 52.81 299 ASP A N 1
ATOM 2394 C CA . ASP A 1 299 ? 13.307 9.241 -25.582 1.00 52.81 299 ASP A CA 1
ATOM 2395 C C . ASP A 1 299 ? 12.820 8.042 -24.757 1.00 52.81 299 ASP A C 1
ATOM 2397 O O . ASP A 1 299 ? 13.624 7.312 -24.174 1.00 52.81 299 ASP A O 1
ATOM 2401 N N . HIS A 1 300 ? 11.506 7.893 -24.593 1.00 48.88 300 HIS A N 1
ATOM 2402 C CA . HIS A 1 300 ? 10.943 6.984 -23.594 1.00 48.88 300 HIS A CA 1
ATOM 2403 C C . HIS A 1 300 ? 11.136 5.503 -23.973 1.00 48.88 300 HIS A C 1
ATOM 2405 O O . HIS A 1 300 ? 11.178 4.643 -23.097 1.00 48.88 300 HIS A O 1
ATOM 2411 N N . PHE A 1 301 ? 11.325 5.195 -25.264 1.00 47.62 301 PHE A N 1
ATOM 2412 C CA . PHE A 1 301 ? 11.393 3.814 -25.776 1.00 47.62 301 PHE A CA 1
ATOM 2413 C C . PHE A 1 301 ? 12.794 3.239 -26.010 1.00 47.62 301 PHE A C 1
ATOM 2415 O O . PHE A 1 301 ? 12.910 2.092 -26.440 1.00 47.62 301 PHE A O 1
ATOM 2422 N N . HIS A 1 302 ? 13.871 3.976 -25.732 1.00 51.81 302 HIS A N 1
ATOM 2423 C CA . HIS A 1 302 ? 15.233 3.472 -25.940 1.00 51.81 302 HIS A CA 1
ATOM 2424 C C . HIS A 1 302 ? 15.910 3.120 -24.610 1.00 51.81 302 HIS A C 1
ATOM 2426 O O . HIS A 1 302 ? 16.762 3.850 -24.109 1.00 51.81 302 HIS A O 1
ATOM 2432 N N . GLU A 1 303 ? 15.570 1.955 -24.051 1.00 47.47 303 GLU A N 1
ATOM 2433 C CA . GLU A 1 303 ? 16.121 1.451 -22.778 1.00 47.47 303 GLU A CA 1
ATOM 2434 C C . GLU A 1 303 ? 17.656 1.266 -22.826 1.00 47.47 303 GLU A C 1
ATOM 2436 O O . GLU A 1 303 ? 18.340 1.482 -21.830 1.00 47.47 303 GLU A O 1
ATOM 2441 N N . LYS A 1 304 ? 18.237 1.021 -24.014 1.00 48.19 304 LYS A N 1
ATOM 2442 C CA . LYS A 1 304 ? 19.702 1.024 -24.231 1.00 48.19 304 LYS A CA 1
ATOM 2443 C C . LYS A 1 304 ? 20.362 2.415 -24.171 1.00 48.19 304 LYS A C 1
ATOM 2445 O O . LYS A 1 304 ? 21.585 2.493 -24.195 1.00 48.19 304 LYS A O 1
ATOM 2450 N N . ASN A 1 305 ? 19.591 3.501 -24.105 1.00 62.31 305 ASN A N 1
ATOM 2451 C CA . ASN A 1 305 ? 20.082 4.879 -24.234 1.00 62.31 305 ASN A CA 1
ATOM 2452 C C . ASN A 1 305 ? 19.954 5.696 -22.930 1.00 62.31 305 ASN A C 1
ATOM 2454 O O . ASN A 1 305 ? 20.434 6.825 -22.857 1.00 62.31 305 ASN A O 1
ATOM 2458 N N . ARG A 1 306 ? 19.340 5.144 -21.870 1.00 71.06 306 ARG A N 1
ATOM 2459 C CA . ARG A 1 306 ? 19.196 5.848 -20.582 1.00 71.06 306 ARG A CA 1
ATOM 2460 C C . ARG A 1 306 ? 20.539 6.031 -19.888 1.00 71.06 306 ARG A C 1
ATOM 2462 O O . ARG A 1 306 ? 20.914 7.158 -19.581 1.00 71.06 306 ARG A O 1
ATOM 2469 N N . ASP A 1 307 ? 21.266 4.941 -19.673 1.00 72.00 307 ASP A N 1
ATOM 2470 C CA . ASP A 1 307 ? 22.528 4.976 -18.931 1.00 72.00 307 ASP A CA 1
ATOM 2471 C C . ASP A 1 307 ? 23.599 5.760 -19.708 1.00 72.00 307 ASP A C 1
ATOM 2473 O O . ASP A 1 307 ? 24.381 6.495 -19.113 1.00 72.00 307 ASP A O 1
ATOM 2477 N N . VAL A 1 308 ? 23.554 5.709 -21.046 1.00 81.69 308 VAL A N 1
ATOM 2478 C CA . VAL A 1 308 ? 24.383 6.539 -21.934 1.00 81.69 308 VAL A CA 1
ATOM 2479 C C . VAL A 1 308 ? 24.049 8.023 -21.776 1.00 81.69 308 VAL A C 1
ATOM 2481 O O . VAL A 1 308 ? 24.960 8.823 -21.594 1.00 81.69 308 VAL A O 1
ATOM 2484 N N . LYS A 1 309 ? 22.766 8.412 -21.788 1.00 83.81 309 LYS A N 1
ATOM 2485 C CA . LYS A 1 309 ? 22.350 9.814 -21.599 1.00 83.81 309 LYS A CA 1
ATOM 2486 C C . LYS A 1 309 ? 22.638 10.326 -20.185 1.00 83.81 309 LYS A C 1
ATOM 2488 O O . LYS A 1 309 ? 23.037 11.477 -20.036 1.00 83.81 309 LYS A O 1
ATOM 2493 N N . ILE A 1 310 ? 22.483 9.490 -19.155 1.00 83.50 310 ILE A N 1
ATOM 2494 C CA . ILE A 1 310 ? 22.864 9.829 -17.774 1.00 83.50 310 ILE A CA 1
ATOM 2495 C C . ILE A 1 310 ? 24.385 9.994 -17.671 1.00 83.50 310 ILE A C 1
ATOM 2497 O O . ILE A 1 310 ? 24.843 10.989 -17.109 1.00 83.50 310 ILE A O 1
ATOM 2501 N N . SER A 1 311 ? 25.166 9.068 -18.241 1.00 86.38 311 SER A N 1
ATOM 2502 C CA . SER A 1 311 ? 26.633 9.156 -18.293 1.00 86.38 311 SER A CA 1
ATOM 2503 C C . SER A 1 311 ? 27.079 10.427 -19.013 1.00 86.38 311 SER A C 1
ATOM 2505 O O . SER A 1 311 ? 27.850 11.210 -18.462 1.00 86.38 311 SER A O 1
ATOM 2507 N N . ALA A 1 312 ? 26.528 10.698 -20.197 1.00 87.12 312 ALA A N 1
ATOM 2508 C CA . ALA A 1 312 ? 26.876 11.860 -21.001 1.00 87.12 312 ALA A CA 1
ATOM 2509 C C . ALA A 1 312 ? 26.549 13.185 -20.288 1.00 87.12 312 ALA A C 1
ATOM 2511 O O . ALA A 1 312 ? 27.408 14.062 -20.209 1.00 87.12 312 ALA A O 1
ATOM 2512 N N . ALA A 1 313 ? 25.353 13.305 -19.695 1.00 88.44 313 ALA A N 1
ATOM 2513 C CA . ALA A 1 313 ? 24.961 14.473 -18.904 1.00 88.44 313 ALA A CA 1
ATOM 2514 C C . ALA A 1 313 ? 25.850 14.659 -17.661 1.00 88.44 313 ALA A C 1
ATOM 2516 O O . ALA A 1 313 ? 26.253 15.777 -17.349 1.00 88.44 313 ALA A O 1
ATOM 2517 N N . THR A 1 314 ? 26.206 13.566 -16.977 1.00 88.12 314 THR A N 1
ATOM 2518 C CA . THR A 1 314 ? 27.089 13.598 -15.798 1.00 88.12 314 THR A CA 1
ATOM 2519 C C . THR A 1 314 ? 28.493 14.069 -16.167 1.00 88.12 314 THR A C 1
ATOM 2521 O O . THR A 1 314 ? 29.050 14.926 -15.481 1.00 88.12 314 THR A O 1
ATOM 2524 N N . LYS A 1 315 ? 29.052 13.562 -17.272 1.00 88.31 315 LYS A N 1
ATOM 2525 C CA . LYS A 1 315 ? 30.375 13.968 -17.759 1.00 88.31 315 LYS A CA 1
ATOM 2526 C C . LYS A 1 315 ? 30.390 15.418 -18.235 1.00 88.31 315 LYS A C 1
ATOM 2528 O O . LYS A 1 315 ? 31.331 16.139 -17.923 1.00 88.31 315 LYS A O 1
ATOM 2533 N N . LEU A 1 316 ? 29.345 15.874 -18.933 1.00 88.38 316 LEU A N 1
ATOM 2534 C CA . LEU A 1 316 ? 29.232 17.281 -19.324 1.00 88.38 316 LEU A CA 1
ATOM 2535 C C . LEU A 1 316 ? 29.129 18.194 -18.094 1.00 88.38 316 LEU A C 1
ATOM 2537 O O . LEU A 1 316 ? 29.805 19.216 -18.044 1.00 88.38 316 LEU A O 1
ATOM 2541 N N . LYS A 1 317 ? 28.370 17.796 -17.063 1.00 89.69 317 LYS A N 1
ATOM 2542 C CA . LYS A 1 317 ? 28.315 18.532 -15.791 1.00 89.69 317 LYS A CA 1
ATOM 2543 C C . LYS A 1 317 ? 29.704 18.675 -15.162 1.00 89.69 317 LYS A C 1
ATOM 2545 O O . LYS A 1 317 ? 30.089 19.771 -14.780 1.00 89.69 317 LYS A O 1
ATOM 2550 N N . GLN A 1 318 ? 30.466 17.583 -15.093 1.00 86.31 318 GLN A N 1
ATOM 2551 C CA . GLN A 1 318 ? 31.824 17.571 -14.528 1.00 86.31 318 GLN A CA 1
ATOM 2552 C C . GLN A 1 318 ? 32.828 18.412 -15.330 1.00 86.31 318 GLN A C 1
ATOM 2554 O O . GLN A 1 318 ? 33.768 18.957 -14.749 1.00 86.31 318 GLN A O 1
ATOM 2559 N N . LEU A 1 319 ? 32.640 18.517 -16.649 1.00 84.31 319 LEU A N 1
ATOM 2560 C CA . LEU A 1 319 ? 33.446 19.388 -17.508 1.00 84.31 319 LEU A CA 1
ATOM 2561 C C . LEU A 1 319 ? 33.153 20.871 -17.257 1.00 84.31 319 LEU A C 1
ATOM 2563 O O . LEU A 1 319 ? 34.073 21.678 -17.276 1.00 84.31 319 LEU A O 1
ATOM 2567 N N . LEU A 1 320 ? 31.890 21.220 -17.009 1.00 82.94 320 LEU A N 1
ATOM 2568 C CA . LEU A 1 320 ? 31.453 22.607 -16.828 1.00 82.94 320 LEU A CA 1
ATOM 2569 C C . LEU A 1 320 ? 31.618 23.124 -15.392 1.00 82.94 320 LEU A C 1
ATOM 2571 O O . LEU A 1 320 ? 31.624 24.335 -15.187 1.00 82.94 320 LEU A O 1
ATOM 2575 N N . ASP A 1 321 ? 31.704 22.230 -14.407 1.00 82.81 321 ASP A N 1
ATOM 2576 C CA . ASP A 1 321 ? 31.861 22.574 -12.993 1.00 82.81 321 ASP A CA 1
ATOM 2577 C C . ASP A 1 321 ? 33.355 22.707 -12.638 1.00 82.81 321 ASP A C 1
ATOM 2579 O O . ASP A 1 321 ? 34.057 21.689 -12.613 1.00 82.81 321 ASP A O 1
ATOM 2583 N N . PRO A 1 322 ? 33.871 23.917 -12.346 1.00 70.19 322 PRO A N 1
ATOM 2584 C CA . PRO A 1 322 ? 35.288 24.129 -12.036 1.00 70.19 322 PRO A CA 1
ATOM 2585 C C . PRO A 1 322 ? 35.727 23.411 -10.751 1.00 70.19 322 PRO A C 1
ATOM 2587 O O . PRO A 1 322 ? 36.886 23.015 -10.638 1.00 70.19 322 PRO A O 1
ATOM 2590 N N . THR A 1 323 ? 34.797 23.150 -9.829 1.00 75.12 323 THR A N 1
ATOM 2591 C CA . THR A 1 323 ? 35.062 22.504 -8.535 1.00 75.12 323 THR A CA 1
ATOM 2592 C C . THR A 1 323 ? 34.994 20.975 -8.591 1.00 75.12 323 THR A C 1
ATOM 2594 O O . THR A 1 323 ? 35.459 20.289 -7.677 1.00 75.12 323 THR A O 1
ATOM 2597 N N . ALA A 1 324 ? 34.439 20.413 -9.672 1.00 74.31 324 ALA A N 1
ATOM 2598 C CA . ALA A 1 324 ? 34.298 18.971 -9.825 1.00 74.31 324 ALA A CA 1
ATOM 2599 C C . ALA A 1 324 ? 35.653 18.272 -10.075 1.00 74.31 324 ALA A C 1
ATOM 2601 O O . ALA A 1 324 ? 36.498 18.814 -10.799 1.00 74.31 324 ALA A O 1
ATOM 2602 N N . PRO A 1 325 ? 35.841 17.030 -9.576 1.00 71.56 325 PRO A N 1
ATOM 2603 C CA . PRO A 1 325 ? 37.025 16.223 -9.865 1.00 71.56 325 PRO A CA 1
ATOM 2604 C C . PRO A 1 325 ? 37.306 16.106 -11.370 1.00 71.56 325 PRO A C 1
ATOM 2606 O O . PRO A 1 325 ? 36.386 16.143 -12.191 1.00 71.56 325 PRO A O 1
ATOM 2609 N N . GLN A 1 326 ? 38.584 15.941 -11.724 1.00 65.56 326 GLN A N 1
ATOM 2610 C CA . GLN A 1 326 ? 39.024 15.723 -13.105 1.00 65.56 326 GLN A CA 1
ATOM 2611 C C . GLN A 1 326 ? 38.301 14.525 -13.736 1.00 65.56 326 GLN A C 1
ATOM 2613 O O . GLN A 1 326 ? 38.006 13.527 -13.074 1.00 65.56 326 GLN A O 1
ATOM 2618 N N . LEU A 1 327 ? 38.014 14.628 -15.033 1.00 70.25 327 LEU A N 1
ATOM 2619 C CA . LEU A 1 327 ? 37.301 13.586 -15.757 1.00 70.25 327 LEU A CA 1
ATOM 2620 C C . LEU A 1 327 ? 38.229 12.385 -15.994 1.00 70.25 327 LEU A C 1
ATOM 2622 O O . LEU A 1 327 ? 39.265 12.518 -16.638 1.00 70.25 327 LEU A O 1
ATOM 2626 N N . ASN A 1 328 ? 37.830 11.197 -15.534 1.00 63.50 328 ASN A N 1
ATOM 2627 C CA . ASN A 1 328 ? 38.635 9.974 -15.684 1.00 63.50 328 ASN A CA 1
ATOM 2628 C C . ASN A 1 328 ? 38.754 9.481 -17.143 1.00 63.50 328 ASN A C 1
ATOM 2630 O O . ASN A 1 328 ? 39.571 8.611 -17.425 1.00 63.50 328 ASN A O 1
ATOM 2634 N N . ALA A 1 329 ? 37.913 9.973 -18.062 1.00 72.06 329 ALA A N 1
ATOM 2635 C CA . ALA A 1 329 ? 37.948 9.630 -19.486 1.00 72.06 329 ALA A CA 1
ATOM 2636 C C . ALA A 1 329 ? 37.169 10.658 -20.330 1.00 72.06 329 ALA A C 1
ATOM 2638 O O . ALA A 1 329 ? 36.124 11.129 -19.873 1.00 72.06 329 ALA A O 1
ATOM 2639 N N . PRO A 1 330 ? 37.586 10.958 -21.577 1.00 80.06 330 PRO A N 1
ATOM 2640 C CA . PRO A 1 330 ? 36.867 11.882 -22.454 1.00 80.06 330 PRO A CA 1
ATOM 2641 C C . PRO A 1 330 ? 35.442 11.408 -22.785 1.00 80.06 330 PRO A C 1
ATOM 2643 O O . PRO A 1 330 ? 35.109 10.222 -22.692 1.00 80.06 330 PRO A O 1
ATOM 2646 N N . LEU A 1 331 ? 34.600 12.346 -23.237 1.00 82.56 331 LEU A N 1
ATOM 2647 C CA . LEU A 1 331 ? 33.306 12.020 -23.843 1.00 82.56 331 LEU A CA 1
ATOM 2648 C C . LEU A 1 331 ? 33.521 11.108 -25.061 1.00 82.56 331 LEU A C 1
ATOM 2650 O O . LEU A 1 331 ? 34.284 11.432 -25.976 1.00 82.56 331 LEU A O 1
ATOM 2654 N N . THR A 1 332 ? 32.833 9.971 -25.087 1.00 85.00 332 THR A N 1
ATOM 2655 C CA . THR A 1 332 ? 32.831 9.050 -26.232 1.00 85.00 332 THR A CA 1
ATOM 2656 C C . THR A 1 332 ? 31.987 9.606 -27.386 1.00 85.00 332 THR A C 1
ATOM 2658 O O . THR A 1 332 ? 31.210 10.546 -27.214 1.00 85.00 332 THR A O 1
ATOM 2661 N N . SER A 1 333 ? 32.114 9.037 -28.588 1.00 78.31 333 SER A N 1
ATOM 2662 C CA . SER A 1 333 ? 31.279 9.421 -29.740 1.00 78.31 333 SER A CA 1
ATOM 2663 C C . SER A 1 333 ? 29.784 9.213 -29.474 1.00 78.31 333 SER A C 1
ATOM 2665 O O . SER A 1 333 ? 28.972 10.056 -29.847 1.00 78.31 333 SER A O 1
ATOM 2667 N N . VAL A 1 334 ? 29.431 8.135 -28.770 1.00 78.25 334 VAL A N 1
ATOM 2668 C CA . VAL A 1 334 ? 28.046 7.813 -28.403 1.00 78.25 334 VAL A CA 1
ATOM 2669 C C . VAL A 1 334 ? 27.499 8.813 -27.379 1.00 78.25 334 VAL A C 1
ATOM 2671 O O . VAL A 1 334 ? 26.363 9.255 -27.498 1.00 78.25 334 VAL A O 1
ATOM 2674 N N . GLU A 1 335 ? 28.311 9.236 -26.407 1.00 81.94 335 GLU A N 1
ATOM 2675 C CA . GLU A 1 335 ? 27.911 10.252 -25.424 1.00 81.94 335 GLU A CA 1
ATOM 2676 C C . GLU A 1 335 ? 27.766 11.646 -26.054 1.00 81.94 335 GLU A C 1
ATOM 2678 O O . GLU A 1 335 ? 26.844 12.376 -25.704 1.00 81.94 335 GLU A O 1
ATOM 2683 N N . ARG A 1 336 ? 28.618 12.009 -27.025 1.00 84.19 336 ARG A N 1
ATOM 2684 C CA . ARG A 1 336 ? 28.457 13.261 -27.789 1.00 84.19 336 ARG A CA 1
ATOM 2685 C C . ARG A 1 336 ? 27.176 13.267 -28.625 1.00 84.19 336 ARG A C 1
ATOM 2687 O O . ARG A 1 336 ? 26.463 14.267 -28.631 1.00 84.19 336 ARG A O 1
ATOM 2694 N N . ALA A 1 337 ? 26.861 12.148 -29.280 1.00 81.06 337 ALA A N 1
ATOM 2695 C CA . ALA A 1 337 ? 25.595 11.991 -29.994 1.00 81.06 337 ALA A CA 1
ATOM 2696 C C . ALA A 1 337 ? 24.405 12.116 -29.028 1.00 81.06 337 ALA A C 1
ATOM 2698 O O . ALA A 1 337 ? 23.486 12.892 -29.267 1.00 81.06 337 ALA A O 1
ATOM 2699 N N . ALA A 1 338 ? 24.480 11.464 -27.865 1.00 82.00 338 ALA A N 1
ATOM 2700 C CA . ALA A 1 338 ? 23.447 11.534 -26.835 1.00 82.00 338 ALA A CA 1
ATOM 2701 C C . ALA A 1 338 ? 23.213 12.959 -26.288 1.00 82.00 338 ALA A C 1
ATOM 2703 O O . ALA A 1 338 ? 22.074 13.307 -25.972 1.00 82.00 338 ALA A O 1
ATOM 2704 N N . LEU A 1 339 ? 24.264 13.783 -26.202 1.00 85.06 339 LEU A N 1
ATOM 2705 C CA . LEU A 1 339 ? 24.197 15.203 -25.820 1.00 85.06 339 LEU A CA 1
ATOM 2706 C C . LEU A 1 339 ? 23.632 16.117 -26.912 1.00 85.06 339 LEU A C 1
ATOM 2708 O O . LEU A 1 339 ? 23.375 17.281 -26.634 1.00 85.06 339 LEU A O 1
ATOM 2712 N N . SER A 1 340 ? 23.435 15.601 -28.125 1.00 81.25 340 SER A N 1
ATOM 2713 C CA . SER A 1 340 ? 22.904 16.345 -29.273 1.00 81.25 340 SER A CA 1
ATOM 2714 C C . SER A 1 340 ? 21.508 15.863 -29.692 1.00 81.25 340 SER A C 1
ATOM 2716 O O . SER A 1 340 ? 20.940 16.367 -30.657 1.00 81.25 340 SER A O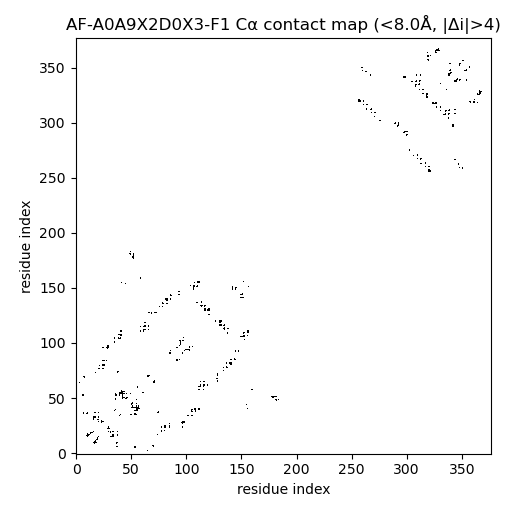 1
ATOM 2718 N N . GLU A 1 341 ? 20.934 14.894 -28.970 1.00 73.12 341 GLU A N 1
ATOM 2719 C CA . GLU A 1 341 ? 19.699 14.205 -29.349 1.00 73.12 341 GLU A CA 1
ATOM 2720 C C . GLU A 1 341 ? 18.636 14.219 -28.239 1.00 73.12 341 GLU A C 1
ATOM 2722 O O . GLU A 1 341 ? 18.919 14.055 -27.044 1.00 73.12 341 GLU A O 1
ATOM 2727 N N . GLY A 1 342 ? 17.370 14.321 -28.651 1.00 72.12 342 GLY A N 1
ATOM 2728 C CA . GLY A 1 342 ? 16.208 14.226 -27.767 1.00 72.12 342 GLY A CA 1
ATOM 2729 C C . GLY A 1 342 ? 16.161 15.330 -26.707 1.00 72.12 342 GLY A C 1
ATOM 2730 O O . GLY A 1 342 ? 16.638 16.445 -26.920 1.00 72.12 342 GLY A O 1
ATOM 2731 N N . ARG A 1 343 ? 15.594 15.024 -25.533 1.00 72.19 343 ARG A N 1
ATOM 2732 C CA . ARG A 1 343 ? 15.407 16.017 -24.452 1.00 72.19 343 ARG A CA 1
ATOM 2733 C C . ARG A 1 343 ? 16.732 16.569 -23.916 1.00 72.19 343 ARG A C 1
ATOM 2735 O O . ARG A 1 343 ? 16.813 17.753 -23.609 1.00 72.19 343 ARG A O 1
ATOM 2742 N N . LEU A 1 344 ? 17.753 15.716 -23.810 1.00 80.62 344 LEU A N 1
ATOM 2743 C CA . LEU A 1 344 ? 19.093 16.132 -23.388 1.00 80.62 344 LEU A CA 1
ATOM 2744 C C . LEU A 1 344 ? 19.721 17.082 -24.413 1.00 80.62 344 LEU A C 1
ATOM 2746 O O . LEU A 1 344 ? 20.240 18.120 -24.024 1.00 80.62 344 LEU A O 1
ATOM 2750 N N . GLY A 1 345 ? 19.601 16.764 -25.706 1.00 81.62 345 GLY A N 1
ATOM 2751 C CA . GLY A 1 345 ? 20.061 17.634 -26.788 1.00 81.62 345 GLY A CA 1
ATOM 2752 C C . GLY A 1 345 ? 19.379 18.997 -26.806 1.00 81.62 345 GLY A C 1
ATOM 2753 O O . GLY A 1 345 ? 20.057 20.011 -26.926 1.00 81.62 345 GLY A O 1
ATOM 2754 N N . GLY A 1 346 ? 18.056 19.039 -26.614 1.00 78.62 346 GLY A N 1
ATOM 2755 C CA . GLY A 1 346 ? 17.315 20.300 -26.500 1.00 78.62 346 GLY A CA 1
ATOM 2756 C C . GLY A 1 346 ? 17.803 21.165 -25.334 1.00 78.62 346 GLY A C 1
ATOM 2757 O O . GLY A 1 346 ? 18.071 22.347 -25.515 1.00 78.62 346 GLY A O 1
ATOM 2758 N N . LEU A 1 347 ? 18.008 20.551 -24.166 1.00 81.38 347 LEU A N 1
ATOM 2759 C CA . LEU A 1 347 ? 18.501 21.224 -22.962 1.00 81.38 347 LEU A CA 1
ATOM 2760 C C . LEU A 1 347 ? 19.922 21.786 -23.145 1.00 81.38 347 LEU A C 1
ATOM 2762 O O . LEU A 1 347 ? 20.211 22.899 -22.706 1.00 81.38 347 LEU A O 1
ATOM 2766 N N . VAL A 1 348 ? 20.809 21.039 -23.810 1.00 84.88 348 VAL A N 1
ATOM 2767 C CA . VAL A 1 348 ? 22.165 21.506 -24.144 1.00 84.88 348 VAL A CA 1
ATOM 2768 C C . VAL A 1 348 ? 22.103 22.658 -25.152 1.00 84.88 348 VAL A C 1
ATOM 2770 O O . VAL A 1 348 ? 22.741 23.685 -24.935 1.00 84.88 348 VAL A O 1
ATOM 2773 N N . ALA A 1 349 ? 21.283 22.534 -26.200 1.00 84.06 349 ALA A N 1
ATOM 2774 C CA . ALA A 1 349 ? 21.153 23.531 -27.263 1.00 84.06 349 ALA A CA 1
ATOM 2775 C C . ALA A 1 349 ? 20.616 24.890 -26.777 1.00 84.06 349 ALA A C 1
ATOM 2777 O O . ALA A 1 349 ? 20.998 25.923 -27.325 1.00 84.06 349 ALA A O 1
ATOM 2778 N N . GLU A 1 350 ? 19.787 24.913 -25.726 1.00 82.81 350 GLU A N 1
ATOM 2779 C CA . GLU A 1 350 ? 19.340 26.150 -25.059 1.00 82.81 350 GLU A CA 1
ATOM 2780 C C . GLU A 1 350 ? 20.503 26.985 -24.497 1.00 82.81 350 GLU A C 1
ATOM 2782 O O . GLU A 1 350 ? 20.369 28.195 -24.321 1.00 82.81 350 GLU A O 1
ATOM 2787 N N . HIS A 1 351 ? 21.649 26.349 -24.244 1.00 80.88 351 HIS A N 1
ATOM 2788 C CA . HIS A 1 351 ? 22.822 26.958 -23.625 1.00 80.88 351 HIS A CA 1
ATOM 2789 C C . HIS A 1 351 ? 24.001 27.114 -24.605 1.00 80.88 351 HIS A C 1
ATOM 2791 O O . HIS A 1 351 ? 25.052 27.623 -24.218 1.00 80.88 351 HIS A O 1
ATOM 2797 N N . GLY A 1 352 ? 23.832 26.723 -25.875 1.00 83.50 352 GLY A N 1
ATOM 2798 C CA . GLY A 1 352 ? 24.838 26.835 -26.937 1.00 83.50 352 GLY A CA 1
ATOM 2799 C C . GLY A 1 352 ? 25.096 25.517 -27.670 1.00 83.50 352 GLY A C 1
ATOM 2800 O O . GLY A 1 352 ? 24.518 24.481 -27.350 1.00 83.50 352 GLY A O 1
ATOM 2801 N N . SER A 1 353 ? 25.974 25.540 -28.679 1.00 85.38 353 SER A N 1
ATOM 2802 C CA . SER A 1 353 ? 26.406 24.283 -29.311 1.00 85.38 353 SER A CA 1
ATOM 2803 C C . SER A 1 353 ? 27.305 23.483 -28.368 1.00 85.38 353 SER A C 1
ATOM 2805 O O . SER A 1 353 ? 28.068 24.055 -27.583 1.00 85.38 353 SER A O 1
ATOM 2807 N N . LEU A 1 354 ? 27.237 22.154 -28.459 1.00 83.44 354 LEU A N 1
ATOM 2808 C CA . LEU A 1 354 ? 28.032 21.257 -27.624 1.00 83.44 354 LEU A CA 1
ATOM 2809 C C . LEU A 1 354 ? 29.535 21.545 -27.766 1.00 83.44 354 LEU A C 1
ATOM 2811 O O . LEU A 1 354 ? 30.263 21.566 -26.779 1.00 83.44 354 LEU A O 1
ATOM 2815 N N . GLU A 1 355 ? 29.992 21.823 -28.983 1.00 82.75 355 GLU A N 1
ATOM 2816 C CA . GLU A 1 355 ? 31.382 22.144 -29.292 1.00 82.75 355 GLU A CA 1
ATOM 2817 C C . GLU A 1 355 ? 31.817 23.460 -28.641 1.00 82.75 355 GLU A C 1
ATOM 2819 O O . GLU A 1 355 ? 32.902 23.519 -28.071 1.00 82.75 355 GLU A O 1
ATOM 2824 N N . GLN A 1 356 ? 30.961 24.488 -28.654 1.00 81.50 356 GLN A N 1
ATOM 2825 C CA . GLN A 1 356 ? 31.233 25.753 -27.962 1.00 81.50 356 GLN A CA 1
ATOM 2826 C C . GLN A 1 356 ? 31.280 25.567 -26.445 1.00 81.50 356 GLN A C 1
ATOM 2828 O O . GLN A 1 356 ? 32.153 26.125 -25.790 1.00 81.50 356 GLN A O 1
ATOM 2833 N N . LEU A 1 357 ? 30.368 24.774 -25.881 1.00 84.31 357 LEU A N 1
ATOM 2834 C CA . LEU A 1 357 ? 30.336 24.492 -24.446 1.00 84.31 357 LEU A CA 1
ATOM 2835 C C . LEU A 1 357 ? 31.580 23.725 -23.987 1.00 84.31 357 LEU A C 1
ATOM 2837 O O . LEU A 1 357 ? 32.119 24.023 -22.928 1.00 84.31 357 LEU A O 1
ATOM 2841 N N . ILE A 1 358 ? 32.058 22.774 -24.793 1.00 82.00 358 ILE A N 1
ATOM 2842 C CA . ILE A 1 358 ? 33.299 22.036 -24.523 1.00 82.00 358 ILE A CA 1
ATOM 2843 C C . ILE A 1 358 ? 34.523 22.944 -24.692 1.00 82.00 358 ILE A C 1
ATOM 2845 O O . ILE A 1 358 ? 35.443 22.873 -23.886 1.00 82.00 358 ILE A O 1
ATOM 2849 N N . GLN A 1 359 ? 34.546 23.798 -25.717 1.00 80.25 359 GLN A N 1
ATOM 2850 C CA . GLN A 1 359 ? 35.669 24.699 -25.990 1.00 80.25 359 GLN A CA 1
ATOM 2851 C C . GLN A 1 359 ? 35.799 25.822 -24.950 1.00 80.25 359 GLN A C 1
ATOM 2853 O O . GLN A 1 359 ? 36.907 26.272 -24.678 1.00 80.25 359 GLN A O 1
ATOM 2858 N N . ASN A 1 360 ? 34.678 26.254 -24.369 1.00 75.44 360 ASN A N 1
ATOM 2859 C CA . ASN A 1 360 ? 34.625 27.285 -23.332 1.00 75.44 360 ASN A CA 1
ATOM 2860 C C . ASN A 1 360 ? 34.677 26.707 -21.907 1.00 75.44 360 ASN A C 1
ATOM 2862 O O . ASN A 1 360 ? 34.592 27.468 -20.943 1.00 75.44 360 ASN A O 1
ATOM 2866 N N . ALA A 1 361 ? 34.761 25.382 -21.758 1.00 76.38 361 ALA A N 1
ATOM 2867 C CA . ALA A 1 361 ? 34.905 24.744 -20.457 1.00 76.38 361 ALA A CA 1
ATOM 2868 C C . ALA A 1 361 ? 36.282 25.074 -19.848 1.00 76.38 361 ALA A C 1
ATOM 2870 O O . ALA A 1 361 ? 37.257 25.219 -20.592 1.00 76.38 361 ALA A O 1
ATOM 2871 N N . PRO A 1 362 ? 36.394 25.174 -18.510 1.00 72.94 362 PRO A N 1
ATOM 2872 C CA . PRO A 1 362 ? 37.688 25.351 -17.855 1.00 72.94 362 PRO A CA 1
ATOM 2873 C C . PRO A 1 362 ? 38.648 24.222 -18.270 1.00 72.94 362 PRO A C 1
ATOM 2875 O O . PRO A 1 362 ? 38.270 23.048 -18.252 1.00 72.94 362 PRO A O 1
ATOM 2878 N N . GLU A 1 363 ? 39.880 24.563 -18.670 1.00 61.47 363 GLU A N 1
ATOM 2879 C CA . GLU A 1 363 ? 40.880 23.583 -19.118 1.00 61.47 363 GLU A CA 1
ATOM 2880 C C . GLU A 1 363 ? 41.147 22.538 -18.019 1.00 61.47 363 GLU A C 1
ATOM 2882 O O . GLU A 1 363 ? 41.798 22.814 -17.011 1.00 61.47 363 GLU A O 1
ATOM 2887 N N . LYS A 1 364 ? 40.658 21.310 -18.222 1.00 58.16 364 LYS A N 1
ATOM 2888 C CA . LYS A 1 364 ? 40.921 20.150 -17.360 1.00 58.16 364 LYS A CA 1
ATOM 2889 C C . LYS A 1 364 ? 41.766 19.131 -18.126 1.00 58.16 364 LYS A C 1
ATOM 2891 O O . LYS A 1 364 ? 41.326 18.582 -19.135 1.00 58.16 364 LYS A O 1
ATOM 2896 N N . GLN A 1 365 ? 43.001 18.903 -17.676 1.00 50.47 365 GLN A N 1
ATOM 2897 C CA . GLN A 1 365 ? 43.909 17.916 -18.271 1.00 50.47 365 GLN A CA 1
ATOM 2898 C C . GLN A 1 365 ? 43.406 16.491 -17.997 1.00 50.47 365 GLN A C 1
ATOM 2900 O O . GLN A 1 365 ? 43.375 16.045 -16.852 1.00 50.47 365 GLN A O 1
ATOM 2905 N N . ILE A 1 366 ? 43.041 15.761 -19.054 1.00 50.97 366 ILE A N 1
ATOM 2906 C CA . ILE A 1 366 ? 42.688 14.337 -18.982 1.00 50.97 366 ILE A CA 1
ATOM 2907 C C . ILE A 1 366 ? 43.936 13.548 -18.564 1.00 50.97 366 ILE A C 1
ATOM 2909 O O . ILE A 1 366 ? 44.973 13.640 -19.220 1.00 50.97 366 ILE A O 1
ATOM 2913 N N . ILE A 1 367 ? 43.839 12.753 -17.495 1.00 47.72 367 ILE A N 1
ATOM 2914 C CA . ILE A 1 367 ? 44.885 11.791 -17.130 1.00 47.72 367 ILE A CA 1
ATOM 2915 C C . ILE A 1 367 ? 44.787 10.619 -18.114 1.00 47.72 367 ILE A C 1
ATOM 2917 O O . ILE A 1 367 ? 43.972 9.716 -17.939 1.00 47.72 367 ILE A O 1
ATOM 2921 N N . GLU A 1 368 ? 45.591 10.639 -19.175 1.00 41.59 368 GLU A N 1
ATOM 2922 C CA . GLU A 1 368 ? 45.877 9.429 -19.946 1.00 41.59 368 GLU A CA 1
ATOM 2923 C C . GLU A 1 368 ? 46.847 8.570 -19.127 1.00 41.59 368 GLU A C 1
ATOM 2925 O O . GLU A 1 368 ? 47.997 8.953 -18.902 1.00 41.59 368 GLU A O 1
ATOM 2930 N N . ASP A 1 369 ? 46.377 7.419 -18.643 1.00 38.75 369 ASP A N 1
ATOM 2931 C CA . ASP A 1 369 ? 47.219 6.415 -17.991 1.00 38.75 369 ASP A CA 1
ATOM 2932 C C . ASP A 1 369 ? 48.181 5.799 -19.020 1.00 38.75 369 ASP A C 1
ATOM 2934 O O . ASP A 1 369 ? 47.922 4.763 -19.634 1.00 38.75 369 ASP A O 1
ATOM 2938 N N . ASN A 1 370 ? 49.304 6.479 -19.241 1.00 38.81 370 ASN A N 1
ATOM 2939 C CA . ASN A 1 370 ? 50.449 5.972 -19.988 1.00 38.81 370 ASN A CA 1
ATOM 2940 C C . ASN A 1 370 ? 51.276 5.033 -19.099 1.00 38.81 370 ASN A C 1
ATOM 2942 O O . ASN A 1 370 ? 52.425 5.319 -18.767 1.00 38.81 370 ASN A O 1
ATOM 2946 N N . SER A 1 371 ? 50.696 3.886 -18.744 1.00 41.09 371 SER A N 1
ATOM 2947 C CA . SER A 1 371 ? 51.393 2.813 -18.026 1.00 41.09 371 SER A CA 1
ATOM 2948 C C . SER A 1 371 ? 51.211 1.459 -18.714 1.00 41.09 371 SER A C 1
ATOM 2950 O O . SER A 1 371 ? 50.819 0.474 -18.096 1.00 41.09 371 SER A O 1
ATOM 2952 N N . ILE A 1 372 ? 51.538 1.372 -20.007 1.00 37.06 372 ILE A N 1
ATOM 2953 C CA . ILE A 1 372 ? 51.909 0.092 -20.629 1.00 37.06 372 ILE A CA 1
ATOM 2954 C C . ILE A 1 372 ? 53.290 0.263 -21.259 1.00 37.06 372 ILE A C 1
ATOM 2956 O O . ILE A 1 372 ? 53.445 0.750 -22.377 1.00 37.06 372 ILE A O 1
ATOM 2960 N N . HIS A 1 373 ? 54.309 -0.147 -20.504 1.00 36.66 373 HIS A N 1
ATOM 2961 C CA . HIS A 1 373 ? 55.638 -0.416 -21.038 1.00 36.66 373 HIS A CA 1
ATOM 2962 C C . HIS A 1 373 ? 55.542 -1.456 -22.168 1.00 36.66 373 HIS A C 1
ATOM 2964 O O . HIS A 1 373 ? 54.960 -2.524 -21.953 1.00 36.66 373 HIS A O 1
ATOM 2970 N N . PRO A 1 374 ? 56.151 -1.224 -23.343 1.00 40.88 374 PRO A N 1
ATOM 2971 C CA . PRO A 1 374 ? 56.371 -2.294 -24.296 1.00 40.88 374 PRO A CA 1
ATOM 2972 C C . PRO A 1 374 ? 57.533 -3.155 -23.789 1.00 40.88 374 PRO A C 1
ATOM 2974 O O . PRO A 1 374 ? 58.677 -2.706 -23.739 1.00 40.88 374 PRO A O 1
ATOM 2977 N N . PHE A 1 375 ? 57.254 -4.406 -23.424 1.00 37.91 375 PHE A N 1
ATOM 2978 C CA . PHE A 1 375 ? 58.293 -5.431 -23.431 1.00 37.91 375 PHE A CA 1
ATOM 2979 C C . PHE A 1 375 ? 58.695 -5.676 -24.887 1.00 37.91 375 PHE A C 1
ATOM 2981 O O . PHE A 1 375 ? 57.888 -6.149 -25.684 1.00 37.91 375 PHE A O 1
ATOM 2988 N N . ASN A 1 376 ? 59.941 -5.350 -25.222 1.00 33.69 376 ASN A N 1
ATOM 2989 C CA . ASN A 1 376 ? 60.622 -5.880 -26.393 1.00 33.69 376 ASN A CA 1
ATOM 2990 C C . ASN A 1 376 ? 62.097 -6.139 -26.046 1.00 33.69 376 ASN A C 1
ATOM 2992 O O . ASN A 1 376 ? 62.808 -5.205 -25.677 1.00 33.69 376 ASN A O 1
ATOM 2996 N N . PHE A 1 377 ? 62.479 -7.404 -26.268 1.00 39.97 377 PHE A N 1
ATOM 2997 C CA . PHE A 1 377 ? 63.783 -8.082 -26.169 1.00 39.97 377 PHE A CA 1
ATOM 2998 C C . PHE A 1 377 ? 64.304 -8.492 -24.790 1.00 39.97 377 PHE A C 1
ATOM 3000 O O . PHE A 1 377 ? 64.694 -7.621 -23.986 1.00 39.97 377 PHE A O 1
#

Organism: NCBI:txid2896528

Nearest PDB structures (foldseek):
  2jek-assembly1_A  TM=8.582E-01  e=1.272E-06  Mycobacterium tuberculosis H37Rv
  8c06-assembly1_D  TM=4.311E-01  e=3.475E+00  Homo sapiens
  6tl3-assembly1_A-2  TM=2.756E-01  e=2.236E+00  Homo sapiens

pLDDT: mean 70.87, std 25.01, range [26.41, 98.88]

InterPro domains:
  IPR014937 Protein of unknown function DUF1810 [PF08837] (2-117)
  IPR036287 Rv1873-like superfamily [G3DSA:1.25.40.380] (1-162)
  IPR036287 Rv1873-like superfamily [SSF140736] (3-118)

Radius of gyration: 31.05 Å; Cα contacts (8 Å, |Δi|>4): 325; chains: 1; bounding box: 89×94×56 Å

Solvent-accessible surface area (backbone atoms only — not comparable to full-atom values): 23676 Å² total; per-residue (Å²): 132,65,85,61,51,65,38,55,62,47,37,68,37,80,82,45,6,46,73,36,53,50,53,24,44,70,70,55,31,52,84,72,88,33,57,40,56,62,42,39,30,56,19,92,80,35,88,48,64,56,35,44,52,43,22,36,86,47,71,67,54,48,37,51,47,54,67,35,68,66,55,28,54,52,38,52,51,50,50,52,41,51,41,48,48,48,67,76,31,84,83,61,50,62,50,66,32,44,28,83,73,45,37,58,39,45,30,29,15,41,44,50,51,29,53,31,22,52,51,50,48,77,73,41,97,78,61,95,58,69,29,60,60,49,26,52,49,41,54,50,40,46,63,66,38,40,84,74,76,45,64,72,31,62,71,51,52,54,50,56,58,57,73,73,50,98,84,74,89,68,75,78,72,81,80,65,76,76,61,80,84,64,80,82,78,71,77,79,81,72,80,73,74,75,80,84,76,83,72,77,83,80,79,91,71,84,86,79,84,78,85,77,85,86,86,84,81,86,88,87,86,85,89,81,82,88,84,83,80,85,83,89,81,80,91,76,89,81,88,82,90,85,88,86,78,94,73,86,83,74,85,73,74,80,77,81,70,51,84,59,46,68,55,42,50,54,50,41,53,54,55,73,67,54,74,85,80,81,84,84,81,66,70,65,61,47,50,53,51,48,51,46,23,73,73,67,48,49,70,84,85,46,78,89,48,50,65,48,38,42,50,30,43,51,51,52,40,39,48,53,35,88,87,44,70,78,57,84,64,80,86,48,74,69,27,53,49,40,48,65,41,52,62,54,11,54,61,43,52,77,77,39,55,70,66,57,55,60,70,70,28,68,92,71,82,67,70,75,84,87,78,76,81,80,89,78,137